Protein AF-A0A1S8B737-F1 (afdb_monomer_lite)

Structure (mmCIF, N/CA/C/O backbone):
data_AF-A0A1S8B737-F1
#
_entry.id   AF-A0A1S8B737-F1
#
loop_
_atom_site.group_PDB
_atom_site.id
_atom_site.type_symbol
_atom_site.label_atom_id
_atom_site.label_alt_id
_atom_site.label_comp_id
_atom_site.label_asym_id
_atom_site.label_entity_id
_atom_site.label_seq_id
_atom_site.pdbx_PDB_ins_code
_atom_site.Cartn_x
_atom_site.Cartn_y
_atom_site.Cartn_z
_atom_site.occupancy
_atom_site.B_iso_or_equiv
_atom_site.auth_seq_id
_atom_site.auth_comp_id
_atom_site.auth_asym_id
_atom_site.auth_atom_id
_atom_site.pdbx_PDB_model_num
ATOM 1 N N . MET A 1 1 ? -10.897 -18.204 50.638 1.00 41.62 1 MET A N 1
ATOM 2 C CA . MET A 1 1 ? -11.006 -17.613 49.291 1.00 41.62 1 MET A CA 1
ATOM 3 C C . MET A 1 1 ? -9.840 -16.663 49.152 1.00 41.62 1 MET A C 1
ATOM 5 O O . MET A 1 1 ? -9.826 -15.633 49.805 1.00 41.62 1 MET A O 1
ATOM 9 N N . THR A 1 2 ? -8.789 -17.110 48.477 1.00 41.88 2 THR A N 1
ATOM 10 C CA . THR A 1 2 ? -7.503 -16.414 48.408 1.00 41.88 2 THR A CA 1
ATOM 11 C C . THR A 1 2 ? -7.639 -15.248 47.434 1.00 41.88 2 THR A C 1
ATOM 13 O O . THR A 1 2 ? -7.858 -15.484 46.246 1.00 41.88 2 THR A O 1
ATOM 16 N N . GLU A 1 3 ? -7.551 -14.014 47.935 1.00 50.72 3 GLU A N 1
ATOM 17 C CA . GLU A 1 3 ? -7.418 -12.809 47.115 1.00 50.72 3 GLU A CA 1
ATOM 18 C C . GLU A 1 3 ? -6.202 -12.978 46.202 1.00 50.72 3 GLU A C 1
ATOM 20 O O . GLU A 1 3 ? -5.049 -12.885 46.627 1.00 50.72 3 GLU A O 1
ATOM 25 N N . ARG A 1 4 ? -6.448 -13.268 44.921 1.00 52.69 4 ARG A N 1
ATOM 26 C CA . ARG A 1 4 ? -5.443 -13.049 43.886 1.00 52.69 4 ARG A CA 1
ATOM 27 C C . ARG A 1 4 ? -5.354 -11.544 43.692 1.00 52.69 4 ARG A C 1
ATOM 29 O O . ARG A 1 4 ? -6.054 -10.981 42.858 1.00 52.69 4 ARG A O 1
ATOM 36 N N . GLN A 1 5 ? -4.488 -10.915 44.474 1.00 56.50 5 GLN A N 1
ATOM 37 C CA . GLN A 1 5 ? -4.028 -9.555 44.246 1.00 56.50 5 GLN A CA 1
ATOM 38 C C . GLN A 1 5 ? -3.148 -9.562 42.987 1.00 56.50 5 GLN A C 1
ATOM 40 O O . GLN A 1 5 ? -1.922 -9.614 43.043 1.00 56.50 5 GLN A O 1
ATOM 45 N N . GLY A 1 6 ? -3.798 -9.634 41.824 1.00 63.34 6 GLY A N 1
ATOM 46 C CA . GLY A 1 6 ? -3.158 -9.339 40.553 1.00 63.34 6 GLY A CA 1
ATOM 47 C C . GLY A 1 6 ? -2.687 -7.886 40.554 1.00 63.34 6 GLY A C 1
ATOM 48 O O . GLY A 1 6 ? -3.281 -7.030 41.202 1.00 63.34 6 GLY A O 1
ATOM 49 N N . MET A 1 7 ? -1.618 -7.597 39.815 1.00 71.38 7 MET A N 1
ATOM 50 C CA . MET A 1 7 ? -1.039 -6.250 39.700 1.00 71.38 7 MET A CA 1
ATOM 51 C C . MET A 1 7 ? -1.997 -5.226 39.050 1.00 71.38 7 MET A C 1
ATOM 53 O O . MET A 1 7 ? -1.699 -4.036 39.021 1.00 71.38 7 MET A O 1
ATOM 57 N N . VAL A 1 8 ? -3.139 -5.687 38.527 1.00 75.00 8 VAL A N 1
ATOM 58 C CA . VAL A 1 8 ? -4.204 -4.884 37.919 1.00 75.00 8 VAL A CA 1
ATOM 59 C C . VAL A 1 8 ? -5.517 -5.210 38.621 1.00 75.00 8 VAL A C 1
ATOM 61 O O . VAL A 1 8 ? -5.870 -6.382 38.751 1.00 75.00 8 VAL A O 1
ATOM 64 N N . ASP A 1 9 ? -6.224 -4.168 39.054 1.00 84.31 9 ASP A N 1
ATOM 65 C CA . ASP A 1 9 ? -7.540 -4.272 39.679 1.00 84.31 9 ASP A CA 1
ATOM 66 C C . ASP A 1 9 ? -8.573 -4.807 38.662 1.00 84.31 9 ASP A C 1
ATOM 68 O O . ASP A 1 9 ? -8.786 -4.166 37.624 1.00 84.31 9 ASP A O 1
ATOM 72 N N . PRO A 1 10 ? -9.219 -5.963 38.920 1.00 83.69 10 PRO A N 1
ATOM 73 C CA . PRO A 1 10 ? -10.273 -6.507 38.062 1.00 83.69 10 PRO A CA 1
ATOM 74 C C . PRO A 1 10 ? -11.412 -5.518 37.776 1.00 83.69 10 PRO A C 1
ATOM 76 O O . PRO A 1 10 ? -11.987 -5.562 36.688 1.00 83.69 10 PRO A O 1
ATOM 79 N N . ALA A 1 11 ? -11.684 -4.575 38.687 1.00 84.56 11 ALA A N 1
ATOM 80 C CA . ALA A 1 11 ? -12.710 -3.549 38.507 1.00 84.56 11 ALA A CA 1
ATOM 81 C C . ALA A 1 11 ? -12.452 -2.646 37.286 1.00 84.56 11 ALA A C 1
ATOM 83 O O . ALA A 1 11 ? -13.390 -2.101 36.703 1.00 84.56 11 ALA A O 1
ATOM 84 N N . ILE A 1 12 ? -11.192 -2.505 36.851 1.00 87.44 12 ILE A N 1
ATOM 85 C CA . ILE A 1 12 ? -10.844 -1.752 35.638 1.00 87.44 12 ILE A CA 1
ATOM 86 C C . ILE A 1 12 ? -11.442 -2.431 34.402 1.00 87.44 12 ILE A C 1
ATOM 88 O O . ILE A 1 12 ? -11.988 -1.756 33.531 1.00 87.44 12 ILE A O 1
ATOM 92 N N . PHE A 1 13 ? -11.368 -3.760 34.322 1.00 86.44 13 PHE A N 1
ATOM 93 C CA . PHE A 1 13 ? -11.892 -4.504 33.178 1.00 86.44 13 PHE A CA 1
ATOM 94 C C . PHE A 1 13 ? -13.419 -4.525 33.158 1.00 86.44 13 PHE A C 1
ATOM 96 O O . PHE A 1 13 ? -13.998 -4.418 32.084 1.00 86.44 13 PHE A O 1
ATOM 103 N N . GLU A 1 14 ? -14.072 -4.565 34.320 1.00 84.62 14 GLU A N 1
ATOM 104 C CA . GLU A 1 14 ? -15.533 -4.436 34.408 1.00 84.62 14 GLU A CA 1
ATOM 105 C C . GLU A 1 14 ? -16.009 -3.052 33.938 1.00 84.62 14 GLU A C 1
ATOM 107 O O . GLU A 1 14 ? -16.961 -2.949 33.166 1.00 84.62 14 GLU A O 1
ATOM 112 N N . GLN A 1 15 ? -15.301 -1.980 34.312 1.00 81.81 15 GLN A N 1
ATOM 113 C CA . GLN A 1 15 ? -15.595 -0.628 33.820 1.00 81.81 15 GLN A CA 1
ATOM 114 C C . GLN A 1 15 ? -15.357 -0.481 32.313 1.00 81.81 15 GLN A C 1
ATOM 116 O O . GLN A 1 15 ? -16.108 0.221 31.633 1.00 81.81 15 GLN A O 1
ATOM 121 N N . LEU A 1 16 ? -14.303 -1.110 31.786 1.00 83.69 16 LEU A N 1
ATOM 122 C CA . LEU A 1 16 ? -14.029 -1.114 30.350 1.00 83.69 16 LEU A CA 1
ATOM 123 C C . LEU A 1 16 ? -15.096 -1.897 29.589 1.00 83.69 16 LEU A C 1
ATOM 125 O O . LEU A 1 16 ? -15.576 -1.401 28.575 1.00 83.69 16 LEU A O 1
ATOM 129 N N . GLN A 1 17 ? -15.510 -3.059 30.096 1.00 84.88 17 GLN A N 1
ATOM 130 C CA . GLN A 1 17 ? -16.573 -3.854 29.491 1.00 84.88 17 GLN A CA 1
ATOM 131 C C . GLN A 1 17 ? -17.888 -3.069 29.457 1.00 84.88 17 GLN A C 1
ATOM 133 O O . GLN A 1 17 ? -18.482 -2.948 28.394 1.00 84.88 17 GLN A O 1
ATOM 138 N N . ALA A 1 18 ? -18.268 -2.412 30.558 1.00 80.06 18 ALA A N 1
ATOM 139 C CA . ALA A 1 18 ? -19.466 -1.571 30.599 1.00 80.06 18 ALA A CA 1
ATOM 140 C C . ALA A 1 18 ? -19.432 -0.423 29.569 1.00 80.06 18 ALA A C 1
ATOM 142 O O . ALA A 1 18 ? -20.452 -0.095 28.966 1.00 80.06 18 ALA A O 1
ATOM 143 N N . ARG A 1 19 ? -18.257 0.179 29.325 1.00 80.19 19 ARG A N 1
ATOM 144 C CA . ARG A 1 19 ? -18.090 1.199 28.273 1.00 80.19 19 ARG A CA 1
ATOM 145 C C . ARG A 1 19 ? -18.181 0.612 26.870 1.00 80.19 19 ARG A C 1
ATOM 147 O O . ARG A 1 19 ? -18.790 1.231 26.007 1.00 80.19 19 ARG A O 1
ATOM 154 N N . VAL A 1 20 ? -17.586 -0.558 26.641 1.00 80.75 20 VAL A N 1
ATOM 155 C CA . VAL A 1 20 ? -17.678 -1.269 25.357 1.00 80.75 20 VAL A CA 1
ATOM 156 C C . VAL A 1 20 ? -19.130 -1.633 25.056 1.00 80.75 20 VAL A C 1
ATOM 158 O O . VAL A 1 20 ? -19.589 -1.417 23.936 1.00 80.75 20 VAL A O 1
ATOM 161 N N . ASP A 1 21 ? -19.862 -2.113 26.059 1.00 80.00 21 ASP A N 1
ATOM 162 C CA . ASP A 1 21 ? -21.273 -2.465 25.934 1.00 80.00 21 ASP A CA 1
ATOM 163 C C . ASP A 1 21 ? -22.118 -1.216 25.627 1.00 80.00 21 ASP A C 1
ATOM 165 O O . ASP A 1 21 ? -22.924 -1.235 24.696 1.00 80.00 21 ASP A O 1
ATOM 169 N N . GLN A 1 22 ? -21.858 -0.091 26.303 1.00 79.69 22 GLN A N 1
ATOM 170 C CA . GLN A 1 22 ? -22.507 1.193 26.014 1.00 79.69 22 GLN A CA 1
ATOM 171 C C . GLN A 1 22 ? -22.188 1.724 24.602 1.00 79.69 22 GLN A C 1
ATOM 173 O O . GLN A 1 22 ? -23.063 2.238 23.908 1.00 79.69 22 GLN A O 1
ATOM 178 N N . ASP A 1 23 ? -20.946 1.605 24.131 1.00 82.50 23 ASP A N 1
ATOM 179 C CA . ASP A 1 23 ? -20.591 2.011 22.765 1.00 82.50 23 ASP A CA 1
ATOM 180 C C . ASP A 1 23 ? -21.242 1.088 21.718 1.00 82.50 23 ASP A C 1
ATOM 182 O O . ASP A 1 23 ? -21.597 1.530 20.617 1.00 82.50 23 ASP A O 1
ATOM 186 N N . SER A 1 24 ? -21.433 -0.191 22.057 1.00 86.19 24 SER A N 1
ATOM 187 C CA . SER A 1 24 ? -22.102 -1.162 21.193 1.00 86.19 24 SER A CA 1
ATOM 188 C C . SER A 1 24 ? -23.592 -0.851 21.014 1.00 86.19 24 SER A C 1
ATOM 190 O O . SER A 1 24 ? -24.053 -0.808 19.869 1.00 86.19 24 SER A O 1
ATOM 192 N N . SER A 1 25 ? -24.309 -0.511 22.094 1.00 85.31 25 SER A N 1
ATOM 193 C CA . SER A 1 25 ? -25.733 -0.150 22.048 1.00 85.31 25 SER A CA 1
ATOM 194 C C . SER A 1 25 ? -25.960 1.124 21.227 1.00 85.31 25 SER A C 1
ATOM 196 O O . SER A 1 25 ? -26.817 1.168 20.341 1.00 85.31 25 SER A O 1
ATOM 198 N N . VAL A 1 26 ? -25.119 2.146 21.426 1.00 89.06 26 VAL A N 1
ATOM 199 C CA . VAL A 1 26 ? -25.159 3.403 20.662 1.00 89.06 26 VAL A CA 1
ATOM 200 C C . VAL A 1 26 ? -24.965 3.155 19.163 1.00 89.06 26 VAL A C 1
ATOM 202 O O . VAL A 1 26 ? -25.624 3.796 18.340 1.00 89.06 26 VAL A O 1
ATOM 205 N N . ARG A 1 27 ? -24.084 2.221 18.781 1.00 89.88 27 ARG A N 1
ATOM 206 C CA . ARG A 1 27 ? -23.834 1.874 17.373 1.00 89.88 27 ARG A CA 1
ATOM 207 C C . ARG A 1 27 ? -25.029 1.172 16.722 1.00 89.88 27 ARG A C 1
ATOM 209 O O . ARG A 1 27 ? -25.323 1.436 15.553 1.00 89.88 27 ARG A O 1
ATOM 216 N N . GLU A 1 28 ? -25.717 0.299 17.447 1.00 90.75 28 GLU A N 1
ATOM 217 C CA . GLU A 1 28 ? -26.923 -0.379 16.956 1.00 90.75 28 GLU A CA 1
ATOM 218 C C . GLU A 1 28 ? -28.069 0.616 16.746 1.00 90.75 28 GLU A C 1
ATOM 220 O O . GLU A 1 28 ? -28.636 0.682 15.651 1.00 90.75 28 GLU A O 1
ATOM 225 N N . ILE A 1 29 ? -28.315 1.486 17.733 1.00 92.31 29 ILE A N 1
ATOM 226 C CA . ILE A 1 29 ? -29.294 2.579 17.635 1.00 92.31 29 ILE A CA 1
ATOM 227 C C . ILE A 1 29 ? -28.971 3.483 16.438 1.00 92.31 29 ILE A C 1
ATOM 229 O O . ILE A 1 29 ? -29.853 3.803 15.639 1.00 92.31 29 ILE A O 1
ATOM 233 N N . PHE A 1 30 ? -27.701 3.863 16.270 1.00 93.75 30 PHE A N 1
ATOM 234 C CA . PHE A 1 30 ? -27.245 4.663 15.131 1.00 93.75 30 PHE A CA 1
ATOM 235 C C . PHE A 1 30 ? -27.559 3.984 13.790 1.00 93.75 30 PHE A C 1
ATOM 237 O O . PHE A 1 30 ? -28.028 4.646 12.865 1.00 93.75 30 PHE A O 1
ATOM 244 N N . THR A 1 31 ? -27.332 2.675 13.681 1.00 91.75 31 THR A N 1
ATOM 245 C CA . THR A 1 31 ? -27.546 1.927 12.434 1.00 91.75 31 THR A CA 1
ATOM 246 C C . THR A 1 31 ? -29.020 1.938 12.033 1.00 91.75 31 THR A C 1
ATOM 248 O O . THR A 1 31 ? -29.345 2.163 10.865 1.00 91.75 31 THR A O 1
ATOM 251 N N . ILE A 1 32 ? -29.919 1.769 13.005 1.00 91.31 32 ILE A N 1
ATOM 252 C CA . ILE A 1 32 ? -31.368 1.836 12.785 1.00 91.31 32 ILE A CA 1
ATOM 253 C C . ILE A 1 32 ? -31.784 3.252 12.387 1.00 91.31 32 ILE A C 1
ATOM 255 O O . ILE A 1 32 ? -32.516 3.423 11.415 1.00 91.31 32 ILE A O 1
ATOM 259 N N . LEU A 1 33 ? -31.276 4.275 13.080 1.00 92.00 33 LEU A N 1
ATOM 260 C CA . LEU A 1 33 ? -31.541 5.677 12.750 1.00 92.00 33 LEU A CA 1
ATOM 261 C C . LEU A 1 33 ? -31.074 6.042 11.335 1.00 92.00 33 LEU A C 1
ATOM 263 O O . LEU A 1 33 ? -31.791 6.725 10.602 1.00 92.00 33 LEU A O 1
ATOM 267 N N . TYR A 1 34 ? -29.893 5.572 10.934 1.00 92.50 34 TYR A N 1
ATOM 268 C CA . TYR A 1 34 ? -29.354 5.802 9.597 1.00 92.50 34 TYR A CA 1
ATOM 269 C C . TYR A 1 34 ? -30.173 5.077 8.525 1.00 92.50 34 TYR A C 1
ATOM 271 O O . TYR A 1 34 ? -30.536 5.677 7.513 1.00 92.50 34 TYR A O 1
ATOM 279 N N . GLY A 1 35 ? -30.539 3.815 8.770 1.00 88.19 35 GLY A N 1
ATOM 280 C CA . GLY A 1 35 ? -31.441 3.067 7.896 1.00 88.19 35 GLY A CA 1
ATOM 281 C C . GLY A 1 35 ? -32.811 3.734 7.764 1.00 88.19 35 GLY A C 1
ATOM 282 O O . GLY A 1 35 ? -33.307 3.883 6.650 1.00 88.19 35 GLY A O 1
ATOM 283 N N . GLY A 1 36 ? -33.383 4.214 8.870 1.00 87.31 36 GLY A N 1
ATOM 284 C CA . GLY A 1 36 ? -34.640 4.963 8.894 1.00 87.31 36 GLY A CA 1
ATOM 285 C C . GLY A 1 36 ? -34.576 6.262 8.093 1.00 87.31 36 GLY A C 1
ATOM 286 O O . GLY A 1 36 ? -35.460 6.530 7.280 1.00 87.31 36 GLY A O 1
ATOM 287 N N . TYR A 1 37 ? -33.490 7.030 8.233 1.00 88.94 37 TYR A N 1
ATOM 288 C CA . TYR A 1 37 ? -33.274 8.251 7.451 1.00 88.94 37 TYR A CA 1
ATOM 289 C C . TYR A 1 37 ? -33.264 7.982 5.938 1.00 88.94 37 TYR A C 1
ATOM 291 O O . TYR A 1 37 ? -33.814 8.765 5.161 1.00 88.94 37 TYR A O 1
ATOM 299 N N . LEU A 1 38 ? -32.672 6.863 5.512 1.00 87.88 38 LEU A N 1
ATOM 300 C CA . LEU A 1 38 ? -32.639 6.438 4.109 1.00 87.88 38 LEU A CA 1
ATOM 301 C C . LEU A 1 38 ? -33.975 5.854 3.608 1.00 87.88 38 LEU A C 1
ATOM 303 O O . LEU A 1 38 ? -34.094 5.565 2.419 1.00 87.88 38 LEU A O 1
ATOM 307 N N . GLY A 1 39 ? -34.981 5.719 4.478 1.00 81.75 39 GLY A N 1
ATOM 308 C CA . GLY A 1 39 ? -36.304 5.181 4.150 1.00 81.75 39 GLY A CA 1
ATOM 309 C C . GLY A 1 39 ? -36.480 3.684 4.435 1.00 81.75 39 GLY A C 1
ATOM 310 O O . GLY A 1 39 ? -37.424 3.085 3.927 1.00 81.75 39 GLY A O 1
ATOM 311 N N . GLY A 1 40 ? -35.583 3.070 5.212 1.00 77.12 40 GLY A N 1
ATOM 312 C CA . GLY A 1 40 ? -35.711 1.700 5.722 1.00 77.12 40 GLY A CA 1
ATOM 313 C C . GLY A 1 40 ? -36.562 1.592 6.999 1.00 77.12 40 GLY A C 1
ATOM 314 O O . GLY A 1 40 ? -36.983 2.596 7.563 1.00 77.12 40 GLY A O 1
ATOM 315 N N . PHE A 1 41 ? -36.788 0.357 7.469 1.00 70.00 41 PHE A N 1
ATOM 316 C CA . PHE A 1 41 ? -37.489 0.024 8.729 1.00 70.00 41 PHE A CA 1
ATOM 317 C C . PHE A 1 41 ? -38.927 0.561 8.868 1.00 70.00 41 PHE A C 1
ATOM 319 O O . PHE A 1 41 ? -39.350 1.022 9.926 1.00 70.00 41 PHE A O 1
ATOM 326 N N . VAL A 1 42 ? -39.700 0.474 7.787 1.00 61.31 42 VAL A N 1
ATOM 327 C CA . VAL A 1 42 ? -41.093 0.934 7.734 1.00 61.31 42 VAL A CA 1
ATOM 328 C C . VAL A 1 42 ? -42.021 -0.067 8.425 1.00 61.31 42 VAL A C 1
ATOM 330 O O . VAL A 1 42 ? -42.050 -1.241 8.065 1.00 61.31 42 VAL A O 1
ATOM 333 N N . SER A 1 43 ? -42.810 0.414 9.387 1.00 59.41 43 SER A N 1
ATOM 334 C CA . SER A 1 43 ? -43.945 -0.329 9.946 1.00 59.41 43 SER A CA 1
ATOM 335 C C . SER A 1 43 ? -45.104 -0.338 8.938 1.00 59.41 43 SER A C 1
ATOM 337 O O . SER A 1 43 ? -45.326 0.676 8.264 1.00 59.41 43 SER A O 1
ATOM 339 N N . GLU A 1 44 ? -45.816 -1.465 8.806 1.00 50.97 44 GLU A N 1
ATOM 340 C CA . GLU A 1 44 ? -46.907 -1.656 7.835 1.00 50.97 44 GLU A CA 1
ATOM 341 C C . GLU A 1 44 ? -47.913 -0.488 7.897 1.00 50.97 44 GLU A C 1
ATOM 343 O O . GLU A 1 44 ? -48.650 -0.336 8.868 1.00 50.97 44 GLU A O 1
ATOM 348 N N . GLY A 1 45 ? -47.925 0.366 6.861 1.00 57.81 45 GLY A N 1
ATOM 349 C CA . GLY A 1 45 ? -48.888 1.467 6.714 1.00 57.81 45 GLY A CA 1
ATOM 350 C C . GLY A 1 45 ? -48.352 2.904 6.803 1.00 57.81 45 GLY A C 1
ATOM 351 O O . GLY A 1 45 ? -49.160 3.826 6.714 1.00 57.81 45 GLY A O 1
ATOM 352 N N . SER A 1 46 ? -47.038 3.141 6.943 1.00 60.19 46 SER A N 1
ATOM 353 C CA . SER A 1 46 ? -46.471 4.508 6.880 1.00 60.19 46 SER A CA 1
ATOM 354 C C . SER A 1 46 ? -45.776 4.824 5.545 1.00 60.19 46 SER A C 1
ATOM 356 O O . SER A 1 46 ? -45.054 3.991 5.001 1.00 60.19 46 SER A O 1
ATOM 358 N N . ASP A 1 47 ? -45.994 6.035 5.013 1.00 58.00 47 ASP A N 1
ATOM 359 C CA . ASP A 1 47 ? -45.357 6.523 3.779 1.00 58.00 47 ASP A CA 1
ATOM 360 C C . ASP A 1 47 ? -43.821 6.512 3.905 1.00 58.00 47 ASP A C 1
ATOM 362 O O . ASP A 1 47 ? -43.248 7.205 4.752 1.00 58.00 47 ASP A O 1
ATOM 366 N N . THR A 1 48 ? -43.140 5.796 3.005 1.00 60.44 48 THR A N 1
ATOM 367 C CA . THR A 1 48 ? -41.676 5.805 2.854 1.00 60.44 48 THR A CA 1
ATOM 368 C C . THR A 1 48 ? -41.198 7.173 2.370 1.00 60.44 48 THR A C 1
ATOM 370 O O . THR A 1 48 ? -41.115 7.425 1.165 1.00 60.44 48 THR A O 1
ATOM 373 N N . LYS A 1 49 ? -40.885 8.081 3.298 1.00 68.50 49 LYS A N 1
ATOM 374 C CA . LYS A 1 49 ? -40.261 9.373 2.980 1.00 68.50 49 LYS A CA 1
ATOM 375 C C . LYS A 1 49 ? -38.829 9.404 3.523 1.00 68.50 49 LYS A C 1
ATOM 377 O O . LYS A 1 49 ? -38.662 9.371 4.743 1.00 68.50 49 LYS A O 1
ATOM 382 N N . PRO A 1 50 ? -37.800 9.473 2.653 1.00 75.75 50 PRO A N 1
ATOM 383 C CA . PRO A 1 50 ? -36.428 9.671 3.106 1.00 75.75 50 PRO A CA 1
ATOM 384 C C . PRO A 1 50 ? -36.307 11.025 3.815 1.00 75.75 50 PRO A C 1
ATOM 386 O O . PRO A 1 50 ? -37.007 11.983 3.478 1.00 75.75 50 PRO A O 1
ATOM 389 N N . GLY A 1 51 ? -35.421 11.109 4.805 1.00 80.06 51 GLY A N 1
ATOM 390 C CA . GLY A 1 51 ? -35.215 12.320 5.600 1.00 80.06 51 GLY A CA 1
ATOM 391 C C . GLY A 1 51 ? -36.036 12.411 6.889 1.00 80.06 51 GLY A C 1
ATOM 392 O O . GLY A 1 51 ? -35.969 13.432 7.574 1.00 80.06 51 GLY A O 1
ATOM 393 N N . ARG A 1 52 ? -36.797 11.367 7.243 1.00 85.19 52 ARG A N 1
ATOM 394 C CA . ARG A 1 52 ? -37.528 11.282 8.514 1.00 85.19 52 ARG A CA 1
ATOM 395 C C . ARG A 1 52 ? -36.603 10.825 9.649 1.00 85.19 52 ARG A C 1
ATOM 397 O O . ARG A 1 52 ? -35.818 9.898 9.480 1.00 85.19 52 ARG A O 1
ATOM 404 N N . LEU A 1 53 ? -36.732 11.453 10.819 1.00 88.56 53 LEU A N 1
ATOM 405 C CA . LEU A 1 53 ? -36.134 10.966 12.064 1.00 88.56 53 LEU A CA 1
ATOM 406 C C . LEU A 1 53 ? -37.087 9.957 12.725 1.00 88.56 53 LEU A C 1
ATOM 408 O O . LEU A 1 53 ? -38.245 10.300 12.967 1.00 88.56 53 LEU A O 1
ATOM 412 N N . LEU A 1 54 ? -36.609 8.741 13.003 1.00 89.81 54 LEU A N 1
ATOM 413 C CA . LEU A 1 54 ? -37.355 7.750 13.790 1.00 89.81 54 LEU A CA 1
ATOM 414 C C . LEU A 1 54 ? -37.395 8.172 15.258 1.00 89.81 54 LEU A C 1
ATOM 416 O O . LEU A 1 54 ? -36.396 8.679 15.761 1.00 89.81 54 LEU A O 1
ATOM 420 N N . THR A 1 55 ? -38.515 7.964 15.948 1.00 91.12 55 THR A N 1
ATOM 421 C CA . THR A 1 55 ? -38.591 8.250 17.389 1.00 91.12 55 THR A CA 1
ATOM 422 C C . THR A 1 55 ? -37.907 7.157 18.210 1.00 91.12 55 THR A C 1
ATOM 424 O O . THR A 1 55 ? -37.670 6.045 17.732 1.00 91.12 55 THR A O 1
ATOM 427 N N . ILE A 1 56 ? -37.590 7.451 19.473 1.00 91.44 56 ILE A N 1
ATOM 428 C CA . ILE A 1 56 ? -36.969 6.467 20.369 1.00 91.44 56 ILE A CA 1
ATOM 429 C C . ILE A 1 56 ? -37.884 5.247 20.588 1.00 91.44 56 ILE A C 1
ATOM 431 O O . ILE A 1 56 ? -37.394 4.126 20.692 1.00 91.44 56 ILE A O 1
ATOM 435 N N . GLU A 1 57 ? -39.207 5.437 20.574 1.00 90.44 57 GLU A N 1
ATOM 436 C CA . GLU A 1 57 ? -40.209 4.369 20.670 1.00 90.44 57 GLU A CA 1
ATOM 437 C C . GLU A 1 57 ? -40.227 3.481 19.420 1.00 90.44 57 GLU A C 1
ATOM 439 O O . GLU A 1 57 ? -40.343 2.259 19.531 1.00 90.44 57 GLU A O 1
ATOM 444 N N . GLU A 1 58 ? -40.076 4.073 18.232 1.00 89.31 58 GLU A N 1
ATOM 445 C CA . GLU A 1 58 ? -39.969 3.328 16.972 1.00 89.31 58 GLU A CA 1
ATOM 446 C C . GLU A 1 58 ? -38.688 2.492 16.950 1.00 89.31 58 GLU A C 1
ATOM 448 O O . GLU A 1 58 ? -38.726 1.308 16.620 1.00 89.31 58 GLU A O 1
ATOM 453 N N . VAL A 1 59 ? -37.566 3.069 17.387 1.00 90.31 59 VAL A N 1
ATOM 454 C CA . VAL A 1 59 ? -36.290 2.352 17.507 1.00 90.31 59 VAL A CA 1
ATOM 455 C C . VAL A 1 59 ? -36.384 1.203 18.519 1.00 90.31 59 VAL A C 1
ATOM 457 O O . VAL A 1 59 ? -35.930 0.097 18.227 1.00 90.31 59 VAL A O 1
ATOM 460 N N . GLY A 1 60 ? -37.014 1.427 19.677 1.00 88.75 60 GLY A N 1
ATOM 461 C CA . GLY A 1 60 ? -37.260 0.372 20.664 1.00 88.75 60 GLY A CA 1
ATOM 462 C C . GLY A 1 60 ? -38.153 -0.746 20.132 1.00 88.75 60 GLY A C 1
ATOM 463 O O . GLY A 1 60 ? -37.867 -1.921 20.352 1.00 88.75 60 GLY A O 1
ATOM 464 N N . SER A 1 61 ? -39.174 -0.396 19.348 1.00 88.94 61 SER A N 1
ATOM 465 C CA . SER A 1 61 ? -40.048 -1.373 18.689 1.00 88.94 61 SER A CA 1
ATOM 466 C C . SER A 1 61 ? -39.287 -2.218 17.662 1.00 88.94 61 SER A C 1
ATOM 468 O O . SER A 1 61 ? -39.470 -3.431 17.619 1.00 88.94 61 SER A O 1
ATOM 470 N N . ILE A 1 62 ? -38.391 -1.605 16.879 1.00 88.06 62 ILE A N 1
ATOM 471 C CA . ILE A 1 62 ? -37.547 -2.303 15.893 1.00 88.06 62 ILE A CA 1
ATOM 472 C C . ILE A 1 62 ? -36.556 -3.253 16.581 1.00 88.06 62 ILE A C 1
ATOM 474 O O . ILE A 1 62 ? -36.344 -4.363 16.100 1.00 88.06 62 ILE A O 1
ATOM 478 N N . MET A 1 63 ? -35.967 -2.844 17.710 1.00 87.19 63 MET A N 1
ATOM 479 C CA . MET A 1 63 ? -35.056 -3.698 18.484 1.00 87.19 63 MET A CA 1
ATOM 480 C C . MET A 1 63 ? -35.772 -4.712 19.380 1.00 87.19 63 MET A C 1
ATOM 482 O O . MET A 1 63 ? -35.117 -5.592 19.932 1.00 87.19 63 MET A O 1
ATOM 486 N N . ASN A 1 64 ? -37.098 -4.615 19.521 1.00 88.31 64 ASN A N 1
ATOM 487 C CA . ASN A 1 64 ? -37.883 -5.375 20.493 1.00 88.31 64 ASN A CA 1
ATOM 488 C C . ASN A 1 64 ? -37.367 -5.194 21.939 1.00 88.31 64 ASN A C 1
ATOM 490 O O . ASN A 1 64 ? -37.304 -6.140 22.725 1.00 88.31 64 ASN A O 1
ATOM 494 N N . VAL A 1 65 ? -36.972 -3.962 22.277 1.00 88.50 65 VAL A N 1
ATOM 495 C CA . VAL A 1 65 ? -36.391 -3.582 23.572 1.00 88.50 65 VAL A CA 1
ATOM 496 C C . VAL A 1 65 ? -37.211 -2.436 24.170 1.00 88.50 65 VAL A C 1
ATOM 498 O O . VAL A 1 65 ? -37.519 -1.467 23.469 1.00 88.50 65 VAL A O 1
ATOM 501 N N . PRO A 1 66 ? -37.583 -2.504 25.461 1.00 87.25 66 PRO A N 1
ATOM 502 C CA . PRO A 1 66 ? -38.311 -1.424 26.110 1.00 87.25 66 PRO A CA 1
ATOM 503 C C . PRO A 1 66 ? -37.471 -0.142 26.179 1.00 87.25 66 PRO A C 1
ATOM 505 O O . PRO A 1 66 ? -36.243 -0.167 26.220 1.00 87.25 66 PRO A O 1
ATOM 508 N N . VAL A 1 67 ? -38.140 1.006 26.214 1.00 88.06 67 VAL A N 1
ATOM 509 C CA . VAL A 1 67 ? -37.488 2.321 26.201 1.00 88.06 67 VAL A CA 1
ATOM 510 C C . VAL A 1 67 ? -37.633 2.982 27.567 1.00 88.06 67 VAL A C 1
ATOM 512 O O . VAL A 1 67 ? -38.732 3.031 28.115 1.00 88.06 67 VAL A O 1
ATOM 515 N N . ASN A 1 68 ? -36.533 3.530 28.090 1.00 85.62 68 ASN A N 1
ATOM 516 C CA . ASN A 1 68 ? -36.494 4.408 29.265 1.00 85.62 68 ASN A CA 1
ATOM 517 C C . ASN A 1 68 ? -37.257 3.871 30.498 1.00 85.62 68 ASN A C 1
ATOM 519 O O . ASN A 1 68 ? -38.089 4.572 31.086 1.00 85.62 68 ASN A O 1
ATOM 523 N N . LEU A 1 69 ? -36.986 2.620 30.887 1.00 85.38 69 LEU A N 1
ATOM 524 C CA . LEU A 1 69 ? -37.564 2.022 32.090 1.00 85.38 69 LEU A CA 1
ATOM 525 C C . LEU A 1 69 ? -36.918 2.624 33.345 1.00 85.38 69 LEU A C 1
ATOM 527 O O . LEU A 1 69 ? -35.711 2.537 33.532 1.00 85.38 69 LEU A O 1
ATOM 531 N N . LYS A 1 70 ? -37.731 3.214 34.227 1.00 79.69 70 LYS A N 1
ATOM 532 C CA . LYS A 1 70 ? -37.263 3.788 35.506 1.00 79.69 70 LYS A CA 1
ATOM 533 C C . LYS A 1 70 ? -37.506 2.882 36.710 1.00 79.69 70 LYS A C 1
ATOM 535 O O . LYS A 1 70 ? -36.783 2.969 37.694 1.00 79.69 70 LYS A O 1
ATOM 540 N N . ASP A 1 71 ? -38.514 2.019 36.617 1.00 79.62 71 ASP A N 1
ATOM 541 C CA . ASP A 1 71 ? -39.038 1.259 37.758 1.00 79.62 71 ASP A CA 1
ATOM 542 C C . ASP A 1 71 ? -38.546 -0.196 37.797 1.00 79.62 71 ASP A C 1
ATOM 544 O O . ASP A 1 71 ? -38.820 -0.923 38.751 1.00 79.62 71 ASP A O 1
ATOM 548 N N . LYS A 1 72 ? -37.858 -0.652 36.743 1.00 76.69 72 LYS A N 1
ATOM 549 C CA . LYS A 1 72 ? -37.379 -2.031 36.599 1.00 76.69 72 LYS A CA 1
ATOM 550 C C . LYS A 1 72 ? -35.952 -2.042 36.079 1.00 76.69 72 LYS A C 1
ATOM 552 O O . LYS A 1 72 ? -35.663 -1.394 35.077 1.00 76.69 72 LYS A O 1
ATOM 557 N N . ASP A 1 73 ? -35.110 -2.836 36.730 1.00 75.81 73 ASP A N 1
ATOM 558 C CA . ASP A 1 73 ? -33.747 -3.121 36.290 1.00 75.81 73 ASP A CA 1
ATOM 559 C C . ASP A 1 73 ? -33.779 -4.172 35.171 1.00 75.81 73 ASP A C 1
ATOM 561 O O . ASP A 1 73 ? -33.648 -5.376 35.388 1.00 75.81 73 ASP A O 1
ATOM 565 N N . ALA A 1 74 ? -34.120 -3.712 33.971 1.00 80.56 74 ALA A N 1
ATOM 566 C CA . ALA A 1 74 ? -34.153 -4.510 32.756 1.00 80.56 74 ALA A CA 1
ATOM 567 C C . ALA A 1 74 ? -33.440 -3.750 31.638 1.00 80.56 74 ALA A C 1
ATOM 569 O O . ALA A 1 74 ? -33.446 -2.516 31.623 1.00 80.56 74 ALA A O 1
ATOM 570 N N . PHE A 1 75 ? -32.861 -4.491 30.690 1.00 81.25 75 PHE A N 1
ATOM 571 C CA . PHE A 1 75 ? -32.221 -3.908 29.514 1.00 81.25 75 PHE A CA 1
ATOM 572 C C . PHE A 1 75 ? -33.224 -3.031 28.758 1.00 81.25 75 PHE A C 1
ATOM 574 O O . PHE A 1 75 ? -34.280 -3.505 28.331 1.00 81.25 75 PHE A O 1
ATOM 581 N N . HIS A 1 76 ? -32.909 -1.745 28.645 1.00 86.94 76 HIS A N 1
ATOM 582 C CA . HIS A 1 76 ? -33.755 -0.758 27.998 1.00 86.94 76 HIS A CA 1
ATOM 583 C C . HIS A 1 76 ? -32.897 0.300 27.320 1.00 86.94 76 HIS A C 1
ATOM 585 O O . HIS A 1 76 ? -31.779 0.573 27.745 1.00 86.94 76 HIS A O 1
ATOM 591 N N . ILE A 1 77 ? -33.453 0.934 26.294 1.00 89.19 77 ILE A N 1
ATOM 592 C CA . ILE A 1 77 ? -32.774 2.029 25.602 1.00 89.19 77 ILE A CA 1
ATOM 593 C C . ILE A 1 77 ? -32.917 3.287 26.444 1.00 89.19 77 ILE A C 1
ATOM 595 O O . ILE A 1 77 ? -34.036 3.744 26.713 1.00 89.19 77 ILE A O 1
ATOM 599 N N . THR A 1 78 ? -31.794 3.863 26.852 1.00 89.62 78 THR A N 1
ATOM 600 C CA . THR A 1 78 ? -31.795 5.134 27.572 1.00 89.62 78 THR A CA 1
ATOM 601 C C . THR A 1 78 ? -31.901 6.313 26.604 1.00 89.62 78 THR A C 1
ATOM 603 O O . THR A 1 78 ? -31.488 6.259 25.443 1.00 89.62 78 THR A O 1
ATOM 606 N N . ILE A 1 79 ? -32.432 7.437 27.095 1.00 90.31 79 ILE A N 1
ATOM 607 C CA . ILE A 1 79 ? -32.479 8.686 26.316 1.00 90.31 79 ILE A CA 1
ATOM 608 C C . ILE A 1 79 ? -31.057 9.150 25.961 1.00 90.31 79 ILE A C 1
ATOM 610 O O . ILE A 1 79 ? -30.837 9.707 24.888 1.00 90.31 79 ILE A O 1
ATOM 614 N N . GLU A 1 80 ? -30.082 8.913 26.842 1.00 88.00 80 GLU A N 1
ATOM 615 C CA . GLU A 1 80 ? -28.692 9.317 26.619 1.00 88.00 80 GLU A CA 1
ATOM 616 C C . GLU A 1 80 ? -28.053 8.563 25.450 1.00 88.00 80 GLU A C 1
ATOM 618 O O . GLU A 1 80 ? -27.434 9.196 24.594 1.00 88.00 80 GLU A O 1
ATOM 623 N N . GLU A 1 81 ? -28.252 7.245 25.363 1.00 89.81 81 GLU A N 1
ATOM 624 C CA . GLU A 1 81 ? -27.751 6.431 24.247 1.00 89.81 81 GLU A CA 1
ATOM 625 C C . GLU A 1 81 ? -28.389 6.846 22.920 1.00 89.81 81 GLU A C 1
ATOM 627 O O . GLU A 1 81 ? -27.691 6.989 21.914 1.00 89.81 81 GLU A O 1
ATOM 632 N N . TYR A 1 82 ? -29.695 7.127 22.926 1.00 92.81 82 TYR A N 1
ATOM 633 C CA . TYR A 1 82 ? -30.398 7.630 21.748 1.00 92.81 82 TYR A CA 1
ATOM 634 C C . TYR A 1 82 ? -29.847 8.984 21.278 1.00 92.81 82 TYR A C 1
ATOM 636 O O . TYR A 1 82 ? -29.544 9.162 20.097 1.00 92.81 82 TYR A O 1
ATOM 644 N N . LEU A 1 83 ? -29.654 9.939 22.196 1.00 91.50 83 LEU A N 1
ATOM 645 C CA . LEU A 1 83 ? -29.080 11.246 21.864 1.00 91.50 83 LEU A CA 1
ATOM 646 C C . LEU A 1 83 ? -27.633 11.124 21.369 1.00 91.50 83 LEU A C 1
ATOM 648 O O . LEU A 1 83 ? -27.258 11.810 20.420 1.00 91.50 83 LEU A O 1
ATOM 652 N N . GLN A 1 84 ? -26.831 10.235 21.959 1.00 89.69 84 GLN A N 1
ATOM 653 C CA . GLN A 1 84 ? -25.460 9.980 21.519 1.00 89.69 84 GLN A CA 1
ATOM 654 C C . GLN A 1 84 ? -25.423 9.383 20.104 1.00 89.69 84 GLN A C 1
ATOM 656 O O . GLN A 1 84 ? -24.628 9.822 19.268 1.00 89.69 84 GLN A O 1
ATOM 661 N N . ALA A 1 85 ? -26.307 8.427 19.811 1.00 92.75 85 ALA A N 1
ATOM 662 C CA . ALA A 1 85 ? -26.443 7.823 18.488 1.00 92.75 85 ALA A CA 1
ATOM 663 C C . ALA A 1 85 ? -26.863 8.851 17.429 1.00 92.75 85 ALA A C 1
ATOM 665 O O . ALA A 1 85 ? -26.377 8.829 16.298 1.00 92.75 85 ALA A O 1
ATOM 666 N N . LEU A 1 86 ? -27.710 9.805 17.813 1.00 92.00 86 LEU A N 1
ATOM 667 C CA . LEU A 1 86 ? -28.178 10.881 16.949 1.00 92.00 86 LEU A CA 1
ATOM 668 C C . LEU A 1 86 ? -27.066 11.884 16.591 1.00 92.00 86 LEU A C 1
ATOM 670 O O . LEU A 1 86 ? -27.040 12.407 15.478 1.00 92.00 86 LEU A O 1
ATOM 674 N N . ILE A 1 87 ? -26.098 12.110 17.484 1.00 89.81 87 ILE A N 1
ATOM 675 C CA . ILE A 1 87 ? -24.887 12.880 17.153 1.00 89.81 87 ILE A CA 1
ATOM 676 C C . ILE A 1 87 ? -24.040 12.117 16.126 1.00 89.81 87 ILE A C 1
ATOM 678 O O . ILE A 1 87 ? -23.605 12.705 15.135 1.00 89.81 87 ILE A O 1
ATOM 682 N N . SER A 1 88 ? -23.847 10.809 16.318 1.00 90.75 88 SER A N 1
ATOM 683 C CA . SER A 1 88 ? -23.122 9.961 15.360 1.00 90.75 88 SER A CA 1
ATOM 684 C C . SER A 1 88 ? -23.816 9.908 13.988 1.00 90.75 88 SER A C 1
ATOM 686 O O . SER A 1 88 ? -23.143 9.941 12.958 1.00 90.75 88 SER A O 1
ATOM 688 N N . LEU A 1 89 ? -25.156 9.938 13.950 1.00 91.94 89 LEU A N 1
ATOM 689 C CA . LEU A 1 89 ? -25.937 10.044 12.712 1.00 91.94 89 LEU A CA 1
ATOM 690 C C . LEU A 1 89 ? -25.568 11.294 11.904 1.00 91.94 89 LEU A C 1
ATOM 692 O O . LEU A 1 89 ? -25.335 11.214 10.700 1.00 91.94 89 LEU A O 1
ATOM 696 N N . ILE A 1 90 ? -25.492 12.451 12.561 1.00 90.50 90 ILE A N 1
ATOM 697 C CA . ILE A 1 90 ? -25.166 13.728 11.912 1.00 90.50 90 ILE A CA 1
ATOM 698 C C . ILE A 1 90 ? -23.764 13.696 11.289 1.00 90.50 90 ILE A C 1
ATOM 700 O O . ILE A 1 90 ? -23.562 14.233 10.198 1.00 90.50 90 ILE A O 1
ATOM 704 N N . GLU A 1 91 ? -22.799 13.071 11.967 1.00 88.56 91 GLU A N 1
ATOM 705 C CA . GLU A 1 91 ? -21.424 12.932 11.478 1.00 88.56 91 GLU A CA 1
ATOM 706 C C . GLU A 1 91 ? -21.359 12.089 10.190 1.00 88.56 91 GLU A C 1
ATOM 708 O O . GLU A 1 91 ? -20.676 12.475 9.236 1.00 88.56 91 GLU A O 1
ATOM 713 N N . GLU A 1 92 ? -22.123 10.997 10.111 1.00 91.00 92 GLU A N 1
ATOM 714 C CA . GLU A 1 92 ? -22.188 10.148 8.914 1.00 91.00 92 GLU A CA 1
ATOM 715 C C . GLU A 1 92 ? -23.000 10.778 7.776 1.00 91.00 92 GLU A C 1
ATOM 717 O O . GLU A 1 92 ? -22.580 10.739 6.617 1.00 91.00 92 GLU A O 1
ATOM 722 N N . LEU A 1 93 ? -24.094 11.484 8.078 1.00 90.38 93 LEU A N 1
ATOM 723 C CA . LEU A 1 93 ? -24.825 12.254 7.066 1.00 90.38 93 LEU A CA 1
ATOM 724 C C . LEU A 1 93 ? -23.955 13.354 6.438 1.00 90.38 93 LEU A C 1
ATOM 726 O O . LEU A 1 93 ? -24.062 13.626 5.242 1.00 90.38 93 LEU A O 1
ATOM 730 N N . ALA A 1 94 ? -23.035 13.950 7.199 1.00 87.50 94 ALA A N 1
ATOM 731 C CA . ALA A 1 94 ? -22.067 14.908 6.667 1.00 87.50 94 ALA A CA 1
ATOM 732 C C . ALA A 1 94 ? -21.102 14.279 5.647 1.00 87.50 94 ALA A C 1
ATOM 734 O O . ALA A 1 94 ? -20.686 14.933 4.684 1.00 87.50 94 ALA A O 1
ATOM 735 N N . ARG A 1 95 ? -20.718 13.013 5.860 1.00 88.38 95 ARG A N 1
ATOM 736 C CA . ARG A 1 95 ? -19.909 12.237 4.908 1.00 88.38 95 ARG A CA 1
ATOM 737 C C . ARG A 1 95 ? -20.732 11.886 3.672 1.00 88.38 95 ARG A C 1
ATOM 739 O O . ARG A 1 95 ? -20.273 12.136 2.558 1.00 88.38 95 ARG A O 1
ATOM 746 N N . LEU A 1 96 ? -21.968 11.422 3.865 1.00 88.81 96 LEU A N 1
ATOM 747 C CA . LEU A 1 96 ? -22.903 11.125 2.779 1.00 88.81 96 LEU A CA 1
ATOM 748 C C . LEU 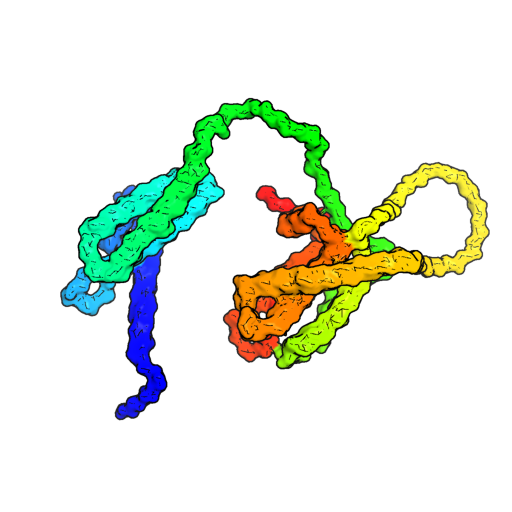A 1 96 ? -23.161 12.347 1.886 1.00 88.81 96 LEU A C 1
ATOM 750 O O . LEU A 1 96 ? -23.174 12.213 0.663 1.00 88.81 96 LEU A O 1
ATOM 754 N N . ALA A 1 97 ? -23.315 13.539 2.470 1.00 87.69 97 ALA A N 1
ATOM 755 C CA . ALA A 1 97 ? -23.509 14.778 1.720 1.00 87.69 97 ALA A CA 1
ATOM 756 C C . ALA A 1 97 ? -22.331 15.065 0.775 1.00 87.69 97 ALA A C 1
ATOM 758 O O . ALA A 1 97 ? -22.550 15.300 -0.410 1.00 87.69 97 ALA A O 1
ATOM 759 N N . ARG A 1 98 ? -21.083 14.975 1.258 1.00 84.69 98 ARG A N 1
ATOM 760 C CA . ARG A 1 98 ? -19.891 15.156 0.405 1.00 84.69 98 ARG A CA 1
ATOM 761 C C . ARG A 1 98 ? -19.824 14.128 -0.718 1.00 84.69 98 ARG A C 1
ATOM 763 O O . ARG A 1 98 ? -19.617 14.506 -1.865 1.00 84.69 98 ARG A O 1
ATOM 770 N N . ASN A 1 99 ? -20.054 12.857 -0.398 1.00 88.94 99 ASN A N 1
ATOM 771 C CA . ASN A 1 99 ? -20.020 11.788 -1.395 1.00 88.94 99 ASN A CA 1
ATOM 772 C C . ASN A 1 99 ? -21.125 11.960 -2.452 1.00 88.94 99 ASN A C 1
ATOM 774 O O . ASN A 1 99 ? -20.896 11.698 -3.629 1.00 88.94 99 ASN A O 1
ATOM 778 N N . SER A 1 100 ? -22.303 12.457 -2.058 1.00 85.81 100 SER A N 1
ATOM 779 C CA . SER A 1 100 ? -23.413 12.737 -2.982 1.00 85.81 100 SER A CA 1
ATOM 780 C C . SER A 1 100 ? -23.062 13.844 -3.981 1.00 85.81 100 SER A C 1
ATOM 782 O O . SER A 1 100 ? -23.362 13.708 -5.164 1.00 85.81 100 SER A O 1
ATOM 784 N N . VAL A 1 101 ? -22.349 14.888 -3.535 1.00 83.19 101 VAL A N 1
ATOM 785 C CA . VAL A 1 101 ? -21.838 15.957 -4.415 1.00 83.19 101 VAL A CA 1
ATOM 786 C C . VAL A 1 101 ? -20.859 15.394 -5.447 1.00 83.19 101 VAL A C 1
ATOM 788 O O . VAL A 1 101 ? -20.943 15.753 -6.620 1.00 83.19 101 VAL A O 1
ATOM 791 N N . THR A 1 102 ? -19.961 14.488 -5.041 1.00 83.12 102 THR A N 1
ATOM 792 C CA . THR A 1 102 ? -19.016 13.822 -5.957 1.00 83.12 102 THR A CA 1
ATOM 793 C C . THR A 1 102 ? -19.729 12.973 -7.011 1.00 83.12 102 THR A C 1
ATOM 795 O O . THR A 1 102 ? -19.266 12.893 -8.144 1.00 83.12 102 THR A O 1
ATOM 798 N N . LEU A 1 103 ? -20.875 12.384 -6.664 1.00 84.06 103 LEU A N 1
ATOM 799 C CA . LEU A 1 103 ? -21.719 11.609 -7.579 1.00 84.06 103 LEU A CA 1
ATOM 800 C C . LEU A 1 103 ? -22.673 12.472 -8.429 1.00 84.06 103 LEU A C 1
ATOM 802 O O . LEU A 1 103 ? -23.450 11.926 -9.207 1.00 84.06 103 LEU A O 1
ATOM 806 N N . GLY A 1 104 ? -22.637 13.802 -8.289 1.00 82.88 104 GLY A N 1
ATOM 807 C CA . GLY A 1 104 ? -23.488 14.724 -9.047 1.00 82.88 104 GLY A CA 1
ATOM 808 C C . GLY A 1 104 ? -24.918 14.884 -8.514 1.00 82.88 104 GLY A C 1
ATOM 809 O O . GLY A 1 104 ? -25.740 15.512 -9.179 1.00 82.88 104 GLY A O 1
ATOM 810 N N . ASP A 1 105 ? -25.238 14.357 -7.326 1.00 85.19 105 ASP A N 1
ATOM 811 C CA . ASP A 1 105 ? -26.520 14.610 -6.661 1.00 85.19 105 ASP A CA 1
ATOM 812 C C . ASP A 1 105 ? -26.411 15.771 -5.670 1.00 85.19 105 ASP A C 1
ATOM 814 O O . ASP A 1 105 ? -25.885 15.648 -4.559 1.00 85.19 105 ASP A O 1
ATOM 818 N N . TYR A 1 106 ? -26.978 16.905 -6.073 1.00 82.81 106 TYR A N 1
ATOM 819 C CA . TYR A 1 106 ? -26.982 18.143 -5.298 1.00 82.81 106 TYR A CA 1
ATOM 820 C C . TYR A 1 106 ? -28.253 18.343 -4.462 1.00 82.81 106 TYR A C 1
ATOM 822 O O . TYR A 1 106 ? -28.299 19.242 -3.622 1.00 82.81 106 TYR A O 1
ATOM 830 N N . THR A 1 107 ? -29.267 17.491 -4.627 1.00 86.38 107 THR A N 1
ATOM 831 C CA . THR A 1 107 ? -30.521 17.591 -3.866 1.00 86.38 107 THR A CA 1
ATOM 832 C C . THR A 1 107 ? -30.346 17.016 -2.461 1.00 86.38 107 THR A C 1
ATOM 834 O O . THR A 1 107 ? -30.754 17.634 -1.472 1.00 86.38 107 THR A O 1
ATOM 837 N N . ARG A 1 108 ? -29.667 15.866 -2.346 1.00 85.00 108 ARG A N 1
ATOM 838 C CA . ARG A 1 108 ? -29.403 15.198 -1.057 1.00 85.00 108 ARG A CA 1
ATOM 839 C C . ARG A 1 108 ? -28.632 16.071 -0.053 1.00 85.00 108 ARG A C 1
ATOM 841 O O . ARG A 1 108 ? -29.081 16.169 1.089 1.00 85.00 108 ARG A O 1
ATOM 848 N N . PRO A 1 109 ? -27.536 16.769 -0.416 1.00 88.31 109 PRO A N 1
ATOM 849 C CA . PRO A 1 109 ? -26.836 17.671 0.503 1.00 88.31 109 PRO A CA 1
ATOM 850 C C . PRO A 1 109 ? -27.724 18.782 1.077 1.00 88.31 109 PRO A C 1
ATOM 852 O O . PRO A 1 109 ? -27.570 19.148 2.243 1.00 88.31 109 PRO A O 1
ATOM 855 N N . MET A 1 110 ? -28.676 19.304 0.293 1.00 83.94 110 MET A N 1
ATOM 856 C CA . MET A 1 110 ? -29.619 20.324 0.764 1.00 83.94 110 MET A CA 1
ATOM 857 C C . MET A 1 110 ? -30.588 19.753 1.804 1.00 83.94 110 MET A C 1
ATOM 859 O O . MET A 1 110 ? -30.778 20.363 2.859 1.00 83.94 110 MET A O 1
ATOM 863 N N . GLN A 1 111 ? -31.143 18.565 1.544 1.00 87.38 111 GLN A N 1
ATOM 864 C CA . GLN A 1 111 ? -32.012 17.848 2.485 1.00 87.38 111 GLN A CA 1
ATOM 865 C C . GLN A 1 111 ? -31.271 17.506 3.785 1.00 87.38 111 GLN A C 1
ATOM 867 O O . GLN A 1 111 ? -31.776 17.769 4.876 1.00 87.38 111 GLN A O 1
ATOM 872 N N . ILE A 1 112 ? -30.038 17.002 3.675 1.00 89.69 112 ILE A N 1
ATOM 873 C CA . ILE A 1 112 ? -29.167 16.706 4.817 1.00 89.69 112 ILE A CA 1
ATOM 874 C C . ILE A 1 112 ? -28.869 17.982 5.615 1.00 89.69 112 ILE A C 1
ATOM 876 O O . ILE A 1 112 ? -28.956 17.983 6.841 1.00 89.69 112 ILE A O 1
ATOM 880 N N . SER A 1 113 ? -28.558 19.095 4.944 1.00 86.19 113 SER A N 1
ATOM 881 C CA . SER A 1 113 ? -28.288 20.369 5.619 1.00 86.19 113 SER A CA 1
ATOM 882 C C . SER A 1 113 ? -29.495 20.874 6.407 1.00 86.19 113 SER A C 1
ATOM 884 O O . SER A 1 113 ? -29.320 21.397 7.509 1.00 86.19 113 SER A O 1
ATOM 886 N N . GLN A 1 114 ? -30.706 20.730 5.861 1.00 87.31 114 GLN A N 1
ATOM 887 C CA . GLN A 1 114 ? -31.930 21.110 6.559 1.00 87.31 114 GLN A CA 1
ATOM 888 C C . GLN A 1 114 ? -32.173 20.209 7.773 1.00 87.31 114 GLN A C 1
ATOM 890 O O . GLN A 1 114 ? -32.298 20.716 8.884 1.00 87.31 114 GLN A O 1
ATOM 895 N N . PHE A 1 115 ? -32.090 18.891 7.587 1.00 89.88 115 PHE A N 1
ATOM 896 C CA . PHE A 1 115 ? -32.238 17.914 8.664 1.00 89.88 115 PHE A CA 1
ATOM 897 C C . PHE A 1 115 ? -31.281 18.174 9.838 1.00 89.88 115 PHE A C 1
ATOM 899 O O . PHE A 1 115 ? -31.695 18.220 10.993 1.00 89.88 115 PHE A O 1
ATOM 906 N N . ILE A 1 116 ? -29.997 18.423 9.554 1.00 89.19 116 ILE A N 1
ATOM 907 C CA . ILE A 1 116 ? -28.990 18.697 10.590 1.00 89.19 116 ILE A CA 1
ATOM 908 C C . ILE A 1 116 ? -29.308 19.987 11.360 1.00 89.19 116 ILE A C 1
ATOM 910 O O . ILE A 1 116 ? -29.054 20.058 12.563 1.00 89.19 116 ILE A O 1
ATOM 914 N N . LYS A 1 117 ? -29.860 21.017 10.700 1.00 86.38 117 LYS A N 1
ATOM 915 C CA . LYS A 1 117 ? -30.277 22.255 11.381 1.00 86.38 117 LYS A CA 1
ATOM 916 C C . LYS A 1 117 ? -31.443 22.002 12.328 1.00 86.38 117 LYS A C 1
ATOM 918 O O . LYS A 1 117 ? -31.398 22.507 13.446 1.00 86.38 117 LYS A O 1
ATOM 923 N N . ASP A 1 118 ? -32.433 21.229 11.895 1.00 89.19 118 ASP A N 1
ATOM 924 C CA . ASP A 1 118 ? -33.626 20.923 12.688 1.00 89.19 118 ASP A CA 1
ATOM 925 C C . ASP A 1 118 ? -33.254 20.084 13.917 1.00 89.19 118 ASP A C 1
ATOM 927 O O . ASP A 1 118 ? -33.629 20.406 15.044 1.00 89.19 118 ASP A O 1
ATOM 931 N N . VAL A 1 119 ? -32.395 19.083 13.723 1.00 89.25 119 VAL A N 1
ATOM 932 C CA . VAL A 1 119 ? -31.833 18.275 14.808 1.00 89.25 119 VAL A CA 1
ATOM 933 C C . VAL A 1 119 ? -31.012 19.122 15.787 1.00 89.25 119 VAL A C 1
ATOM 935 O O . VAL A 1 119 ? -31.182 19.016 17.002 1.00 89.25 119 VAL A O 1
ATOM 938 N N . HIS A 1 120 ? -30.135 19.993 15.283 1.00 86.75 120 HIS A N 1
ATOM 939 C CA . HIS A 1 120 ? -29.351 20.885 16.135 1.00 86.75 120 HIS A CA 1
ATOM 940 C C . HIS A 1 120 ? -30.251 21.855 16.915 1.00 86.75 120 HIS A C 1
ATOM 942 O O . HIS A 1 120 ? -29.991 22.105 18.088 1.00 86.75 120 HIS A O 1
ATOM 948 N N . ALA A 1 121 ? -31.316 22.384 16.304 1.00 87.88 121 ALA A N 1
ATOM 949 C CA . ALA A 1 121 ? -32.307 23.199 17.005 1.00 87.88 121 ALA A CA 1
ATOM 950 C C . ALA A 1 121 ? -32.995 22.405 18.128 1.00 87.88 121 ALA A C 1
ATOM 952 O O . ALA A 1 121 ? -33.153 22.936 19.224 1.00 87.88 121 ALA A O 1
ATOM 953 N N . GLY A 1 122 ? -33.296 21.123 17.898 1.00 89.25 122 GLY A N 1
ATOM 954 C CA . GLY A 1 122 ? -33.774 20.200 18.928 1.00 89.25 122 GLY A CA 1
ATOM 955 C C . GLY A 1 122 ? -32.823 20.098 20.124 1.00 89.25 122 GLY A C 1
ATOM 956 O O . GLY A 1 122 ? -33.252 20.276 21.261 1.00 89.25 122 GLY A O 1
ATOM 957 N N . PHE A 1 123 ? -31.519 19.915 19.886 1.00 88.69 123 PHE A N 1
ATOM 958 C CA . PHE A 1 123 ? -30.519 19.887 20.964 1.00 88.69 123 PHE A CA 1
ATOM 959 C C . PHE A 1 123 ? -30.436 21.193 21.764 1.00 88.69 123 PHE A C 1
ATOM 961 O O . PHE A 1 123 ? -30.194 21.137 22.964 1.00 88.69 123 PHE A O 1
ATOM 968 N N . GLN A 1 124 ? -30.662 22.354 21.140 1.00 86.00 124 GLN A N 1
ATOM 969 C CA . GLN A 1 124 ? -30.629 23.652 21.834 1.00 86.00 124 GLN A CA 1
ATOM 970 C C . GLN A 1 124 ? -31.825 23.867 22.776 1.00 86.00 124 GLN A C 1
ATOM 972 O O . GLN A 1 124 ? -31.751 24.703 23.673 1.00 86.00 124 GLN A O 1
ATOM 977 N N . ILE A 1 125 ? -32.919 23.121 22.594 1.00 89.44 125 ILE A N 1
ATOM 978 C CA . ILE A 1 125 ? -34.083 23.149 23.495 1.00 89.44 125 ILE A CA 1
ATOM 979 C C . ILE A 1 125 ? -33.820 22.296 24.749 1.00 89.44 125 ILE A C 1
ATOM 981 O O . ILE A 1 125 ? -34.411 22.528 25.804 1.00 89.44 125 ILE A O 1
ATOM 985 N N . LEU A 1 126 ? -32.925 21.308 24.659 1.00 86.50 126 LEU A N 1
ATOM 986 C CA . LEU A 1 126 ? -32.642 20.380 25.748 1.00 86.50 126 LEU A CA 1
ATOM 987 C C . LEU A 1 126 ? -31.677 20.995 26.769 1.00 86.50 126 LEU A C 1
ATOM 989 O O . LEU A 1 126 ? -30.569 21.411 26.441 1.00 86.50 126 LEU A O 1
ATOM 993 N N . ASN A 1 127 ? -32.053 20.961 28.049 1.00 84.44 127 ASN A N 1
ATOM 994 C CA . ASN A 1 127 ? -31.149 21.312 29.145 1.00 84.44 127 ASN A CA 1
ATOM 995 C C . ASN A 1 127 ? -30.302 20.095 29.558 1.00 84.44 127 ASN A C 1
ATOM 997 O O . ASN A 1 127 ? -30.614 19.395 30.527 1.00 84.44 127 ASN A O 1
ATOM 1001 N N . LEU A 1 128 ? -29.256 19.808 28.779 1.00 81.81 128 LEU A N 1
ATOM 1002 C CA . LEU A 1 128 ? -28.385 18.651 28.993 1.00 81.81 128 LEU A CA 1
ATOM 1003 C C . LEU A 1 128 ? -27.549 18.810 30.274 1.00 81.81 128 LEU A C 1
ATOM 1005 O O . LEU A 1 128 ? -26.686 19.683 30.367 1.00 81.81 128 LEU A O 1
ATOM 1009 N N . LYS A 1 129 ? -27.766 17.915 31.247 1.00 77.25 129 LYS A N 1
ATOM 1010 C CA . LYS A 1 129 ? -26.946 17.824 32.470 1.00 77.25 129 LYS A CA 1
ATOM 1011 C C . LYS A 1 129 ? -25.619 17.090 32.242 1.00 77.25 129 LYS A C 1
ATOM 1013 O O . LYS A 1 129 ? -24.649 17.361 32.943 1.00 77.25 129 LYS A O 1
ATOM 1018 N N . ASN A 1 130 ? -25.572 16.177 31.270 1.00 78.50 130 ASN A N 1
ATOM 1019 C CA . ASN A 1 130 ? -24.377 15.406 30.933 1.00 78.50 130 ASN A CA 1
ATOM 1020 C C . ASN A 1 130 ? -23.396 16.270 30.111 1.00 78.50 130 ASN A C 1
ATOM 1022 O O . ASN A 1 130 ? -23.679 16.654 28.972 1.00 78.50 130 ASN A O 1
ATOM 1026 N N . ASP A 1 131 ? -22.231 16.573 30.692 1.00 76.56 131 ASP A N 1
ATOM 1027 C CA . ASP A 1 131 ? -21.215 17.448 30.089 1.00 76.56 131 ASP A CA 1
ATOM 1028 C C . ASP A 1 131 ? -20.626 16.869 28.788 1.00 76.56 131 ASP A C 1
ATOM 1030 O O . ASP A 1 131 ? -20.259 17.619 27.881 1.00 76.56 131 ASP A O 1
ATOM 1034 N N . SER A 1 132 ? -20.585 15.539 28.649 1.00 79.81 132 SER A N 1
ATOM 1035 C CA . SER A 1 132 ? -20.051 14.878 27.451 1.00 79.81 132 SER A CA 1
ATOM 1036 C C . SER A 1 132 ? -20.962 15.064 26.230 1.00 79.81 132 SER A C 1
ATOM 1038 O O . SER A 1 132 ? -20.488 15.473 25.166 1.00 79.81 132 SER A O 1
ATOM 1040 N N . LEU A 1 133 ? -22.273 14.860 26.406 1.00 82.88 133 LEU A N 1
ATOM 1041 C CA . LEU A 1 133 ? -23.292 15.066 25.374 1.00 82.88 133 LEU A CA 1
ATOM 1042 C C . LEU A 1 133 ? -23.361 16.531 24.948 1.00 82.88 133 LEU A C 1
ATOM 1044 O O . LEU A 1 133 ? -23.376 16.810 23.752 1.00 82.88 133 LEU A O 1
ATOM 1048 N N . ARG A 1 134 ? -23.306 17.466 25.906 1.00 84.19 134 ARG A N 1
ATOM 1049 C CA . ARG A 1 134 ? -23.319 18.911 25.630 1.00 84.19 134 ARG A CA 1
ATOM 1050 C C . ARG A 1 134 ? -22.136 19.348 24.765 1.00 84.19 134 ARG A C 1
ATOM 1052 O O . ARG A 1 134 ? -22.307 20.031 23.759 1.00 84.19 134 ARG A O 1
ATOM 1059 N N . ARG A 1 135 ? -20.918 18.918 25.113 1.00 84.94 135 ARG A N 1
ATOM 1060 C CA . ARG A 1 135 ? -19.721 19.244 24.317 1.00 84.94 135 ARG A CA 1
ATOM 1061 C C . ARG A 1 135 ? -19.811 18.680 22.904 1.00 84.94 135 ARG A C 1
ATOM 1063 O O . ARG A 1 135 ? -19.430 19.356 21.947 1.00 84.94 135 ARG A O 1
ATOM 1070 N N . ARG A 1 136 ? -20.305 17.446 22.763 1.00 82.38 136 ARG A N 1
ATOM 1071 C CA . ARG A 1 136 ? -20.491 16.818 21.452 1.00 82.38 136 ARG A CA 1
ATOM 1072 C C . ARG A 1 136 ? -21.581 17.514 20.634 1.00 82.38 136 ARG A C 1
ATOM 1074 O O . ARG A 1 136 ? -21.351 17.740 19.448 1.00 82.38 136 ARG A O 1
ATOM 1081 N N . SER A 1 137 ? -22.700 17.911 21.243 1.00 81.81 137 SER A N 1
ATOM 1082 C CA . SER A 1 137 ? -23.776 18.626 20.550 1.00 81.81 137 SER A CA 1
ATOM 1083 C C . SER A 1 137 ? -23.334 20.011 20.074 1.00 81.81 137 SER A C 1
ATOM 1085 O O . SER A 1 137 ? -23.596 20.381 18.932 1.00 81.81 137 SER A O 1
ATOM 1087 N N . ASP A 1 138 ? -22.581 20.751 20.892 1.00 81.62 138 ASP A N 1
ATOM 1088 C CA . ASP A 1 138 ? -22.071 22.078 20.520 1.00 81.62 138 ASP A CA 1
ATOM 1089 C C . ASP A 1 138 ? -21.016 22.002 19.404 1.00 81.62 138 ASP A C 1
ATOM 1091 O O . ASP A 1 138 ? -20.936 22.873 18.529 1.00 81.62 138 ASP A O 1
ATOM 1095 N N . ALA A 1 139 ? -20.228 20.922 19.376 1.00 81.44 139 ALA A N 1
ATOM 1096 C CA . ALA A 1 139 ? -19.227 20.690 18.339 1.00 81.44 139 ALA A CA 1
ATOM 1097 C C . ALA A 1 139 ? -19.837 20.470 16.938 1.00 81.44 139 ALA A C 1
ATOM 1099 O O . ALA A 1 139 ? -19.153 20.732 15.941 1.00 81.44 139 ALA A O 1
ATOM 1100 N N . ILE A 1 140 ? -21.111 20.057 16.833 1.00 78.88 140 ILE A N 1
ATOM 1101 C CA . ILE A 1 140 ? -21.820 19.849 15.552 1.00 78.88 140 ILE A CA 1
ATOM 1102 C C . ILE A 1 140 ? -21.793 21.122 14.696 1.00 78.88 140 ILE A C 1
ATOM 1104 O O . ILE A 1 140 ? -21.577 21.062 13.478 1.00 78.88 140 ILE A O 1
ATOM 1108 N N . LYS A 1 141 ? -21.950 22.290 15.334 1.00 71.25 141 LYS A N 1
ATOM 1109 C CA . LYS A 1 141 ? -21.955 23.599 14.666 1.00 71.25 141 LYS A CA 1
ATOM 1110 C C . LYS A 1 141 ? -20.687 23.842 13.846 1.00 71.25 141 LYS A C 1
ATOM 1112 O O . LYS A 1 141 ? -20.772 24.454 12.784 1.00 71.25 141 LYS A O 1
ATOM 1117 N N . TYR A 1 142 ? -19.534 23.378 14.322 1.00 69.44 142 TYR A N 1
ATOM 1118 C CA . TYR A 1 142 ? -18.245 23.616 13.669 1.00 69.44 142 TYR A CA 1
ATOM 1119 C C . TYR A 1 142 ? -17.827 22.447 12.779 1.00 69.44 142 TYR A C 1
ATOM 1121 O O . TYR A 1 142 ? -17.407 22.661 11.645 1.00 69.44 142 TYR A O 1
ATOM 1129 N N . LYS A 1 143 ? -17.984 21.209 13.262 1.00 65.31 143 LYS A N 1
ATOM 1130 C CA . LYS A 1 143 ? -17.468 20.014 12.580 1.00 65.31 143 LYS A CA 1
ATOM 1131 C C . LYS A 1 143 ? -18.264 19.616 11.341 1.00 65.31 143 LYS A C 1
ATOM 1133 O O . LYS A 1 143 ? -17.692 19.063 10.409 1.00 65.31 143 LYS A O 1
ATOM 1138 N N . VAL A 1 144 ? -19.570 19.874 11.331 1.00 63.94 144 VAL A N 1
ATOM 1139 C CA . VAL A 1 144 ? -20.474 19.309 10.317 1.00 63.94 144 VAL A CA 1
ATOM 1140 C C . VAL A 1 144 ? -21.156 20.391 9.487 1.00 63.94 144 VAL A C 1
ATOM 1142 O O . VAL A 1 144 ? -21.219 20.292 8.262 1.00 63.94 144 VAL A O 1
ATOM 1145 N N . ARG A 1 145 ? -21.614 21.474 10.122 1.00 64.44 145 ARG A N 1
ATOM 1146 C CA . ARG A 1 145 ? -22.335 22.539 9.411 1.00 64.44 145 ARG A CA 1
ATOM 1147 C C . ARG A 1 145 ? -21.445 23.307 8.433 1.00 64.44 145 ARG A C 1
ATOM 1149 O O . ARG A 1 145 ? -21.929 23.664 7.362 1.00 64.44 145 ARG A O 1
ATOM 1156 N N . HIS A 1 146 ? -20.183 23.572 8.785 1.00 65.31 146 HIS A N 1
ATOM 1157 C CA . HIS A 1 146 ? -19.272 24.313 7.908 1.00 65.31 146 HIS A CA 1
ATOM 1158 C C . HIS A 1 146 ? -18.905 23.509 6.654 1.00 65.31 146 HIS A C 1
ATOM 1160 O O . HIS A 1 146 ? -19.182 24.006 5.567 1.00 65.31 146 HIS A O 1
ATOM 1166 N N . PRO A 1 147 ? -18.418 22.252 6.752 1.00 60.72 147 PRO A N 1
ATOM 1167 C CA . PRO A 1 147 ? -18.002 21.507 5.563 1.00 60.72 147 PRO A CA 1
ATOM 1168 C C . PRO A 1 147 ? -19.156 21.188 4.609 1.00 60.72 147 PRO A C 1
ATOM 1170 O O . PRO A 1 147 ? -18.987 21.261 3.397 1.00 60.72 147 PRO A O 1
ATOM 1173 N N . VAL A 1 148 ? -20.350 20.881 5.135 1.00 64.94 148 VAL A N 1
ATOM 1174 C CA . VAL A 1 148 ? -21.537 20.644 4.296 1.00 64.94 148 VAL A CA 1
ATOM 1175 C C . VAL A 1 148 ? -21.953 21.937 3.593 1.00 64.94 148 VAL A C 1
ATOM 1177 O O . VAL A 1 148 ? -22.164 21.940 2.384 1.00 64.94 148 VAL A O 1
ATOM 1180 N N . ARG A 1 149 ? -22.011 23.063 4.315 1.00 66.75 149 ARG A N 1
ATOM 1181 C CA . ARG A 1 149 ? -22.364 24.361 3.723 1.00 66.75 149 ARG A CA 1
ATOM 1182 C C . ARG A 1 149 ? -21.344 24.817 2.686 1.00 66.75 149 ARG A C 1
ATOM 1184 O O . ARG A 1 149 ? -21.747 25.353 1.667 1.00 66.75 149 ARG A O 1
ATOM 1191 N N . GLU A 1 150 ? -20.063 24.606 2.936 1.00 67.06 150 GLU A N 1
ATOM 1192 C CA . GLU A 1 150 ? -18.979 24.953 2.021 1.00 67.06 150 GLU A CA 1
ATOM 1193 C C . GLU A 1 150 ? -19.008 24.082 0.762 1.00 67.06 150 GLU A C 1
ATOM 1195 O O . GLU A 1 150 ? -18.921 24.615 -0.339 1.00 67.06 150 GLU A O 1
ATOM 1200 N N . SER A 1 151 ? -19.262 22.772 0.891 1.00 64.62 151 SER A N 1
ATOM 1201 C CA . SER A 1 151 ? -19.450 21.879 -0.267 1.00 64.62 151 SER A CA 1
ATOM 1202 C C . SER A 1 151 ? -20.657 22.252 -1.136 1.00 64.62 151 SER A C 1
ATOM 1204 O O . SER A 1 151 ? -20.642 22.043 -2.343 1.00 64.62 151 SER A O 1
ATOM 1206 N N . ILE A 1 152 ? -21.687 22.846 -0.529 1.00 63.88 152 ILE A N 1
ATOM 1207 C CA . ILE A 1 152 ? -22.834 23.417 -1.238 1.00 63.88 152 ILE A CA 1
ATOM 1208 C C . ILE A 1 152 ? -22.413 24.751 -1.883 1.00 63.88 152 ILE A C 1
ATOM 1210 O O . ILE A 1 152 ? -22.554 24.943 -3.087 1.00 63.88 152 ILE A O 1
ATOM 1214 N N . PHE A 1 153 ? -21.851 25.673 -1.101 1.00 64.25 153 PHE A N 1
ATOM 1215 C CA . PHE A 1 153 ? -21.559 27.047 -1.517 1.00 64.25 153 PHE A CA 1
ATOM 1216 C C . PHE A 1 153 ? -20.517 27.138 -2.638 1.00 64.25 153 PHE A C 1
ATOM 1218 O O . PHE A 1 153 ? -20.754 27.828 -3.623 1.00 64.25 153 PHE A O 1
ATOM 1225 N N . THR A 1 154 ? -19.425 26.375 -2.540 1.00 60.88 154 THR A N 1
ATOM 1226 C CA . THR A 1 154 ? -18.347 26.333 -3.547 1.00 60.88 154 THR A CA 1
ATOM 1227 C C . THR A 1 154 ? -18.830 25.978 -4.954 1.00 60.88 154 THR A C 1
ATOM 1229 O O . THR A 1 154 ? -18.163 26.333 -5.921 1.00 60.88 154 THR A O 1
ATOM 1232 N N . ARG A 1 155 ? -19.990 25.318 -5.099 1.00 57.22 155 ARG A N 1
ATOM 1233 C CA . ARG A 1 155 ? -20.574 25.008 -6.411 1.00 57.22 155 ARG A CA 1
ATOM 1234 C C . ARG A 1 155 ? -21.719 25.935 -6.820 1.00 57.22 155 ARG A C 1
ATOM 1236 O O . ARG A 1 155 ? -21.895 26.151 -8.011 1.00 57.22 155 ARG A O 1
ATOM 1243 N N . PHE A 1 156 ? -22.464 26.512 -5.875 1.00 58.22 156 PHE A N 1
ATOM 1244 C CA . PHE A 1 156 ? -23.503 27.512 -6.182 1.00 58.22 156 PHE A CA 1
ATOM 1245 C C . PHE A 1 156 ? -22.935 28.905 -6.522 1.00 58.22 156 PHE A C 1
ATOM 1247 O O . PHE A 1 156 ? -23.649 29.716 -7.106 1.00 58.22 156 PHE A O 1
ATOM 1254 N N . GLU A 1 157 ? -21.673 29.185 -6.179 1.00 49.56 157 GLU A N 1
ATOM 1255 C CA . GLU A 1 157 ? -20.956 30.409 -6.579 1.00 49.56 157 GLU A CA 1
ATOM 1256 C C . GLU A 1 157 ? -20.364 30.320 -8.003 1.00 49.56 157 GLU A C 1
ATOM 1258 O O . GLU A 1 157 ? -19.968 31.335 -8.577 1.00 49.56 157 GLU A O 1
ATOM 1263 N N . GLU A 1 158 ? -20.385 29.137 -8.632 1.00 44.72 158 GLU A N 1
ATOM 1264 C CA . GLU A 1 158 ? -20.306 29.062 -10.092 1.00 44.72 158 GLU A CA 1
ATOM 1265 C C . GLU A 1 158 ? -21.634 29.590 -10.664 1.00 44.72 158 GLU A C 1
ATOM 1267 O O . GLU A 1 158 ? -22.691 29.010 -10.395 1.00 44.72 158 GLU A O 1
ATOM 1272 N N . PRO A 1 159 ? -21.636 30.696 -11.430 1.00 35.69 159 PRO A N 1
ATOM 1273 C CA . PRO A 1 159 ? -22.875 31.294 -11.898 1.00 35.69 159 PRO A CA 1
ATOM 1274 C C . PRO A 1 159 ? -23.652 30.290 -12.755 1.00 35.69 159 PRO A C 1
ATOM 1276 O O . PRO A 1 159 ? -23.118 29.713 -13.704 1.00 35.69 159 PRO A O 1
ATOM 1279 N N . ALA A 1 160 ? -24.942 30.141 -12.443 1.00 39.34 160 ALA A N 1
ATOM 1280 C CA . ALA A 1 160 ? -25.929 29.260 -13.078 1.00 39.34 160 ALA A CA 1
ATOM 1281 C C . ALA A 1 160 ? -26.230 29.570 -14.570 1.00 39.34 160 ALA A C 1
ATOM 1283 O O . ALA A 1 160 ? -27.316 29.284 -15.066 1.00 3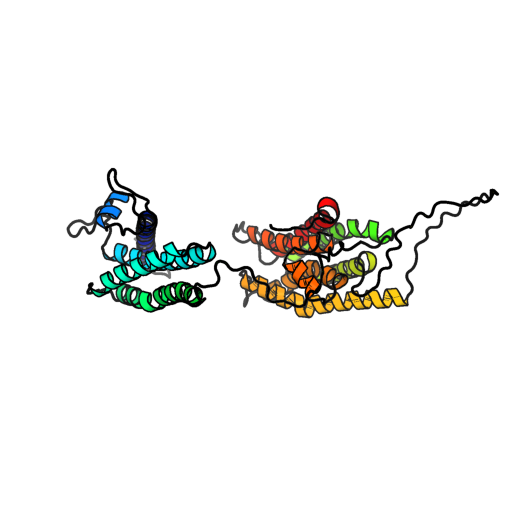9.34 160 ALA A O 1
ATOM 1284 N N . GLY A 1 161 ? -25.281 30.167 -15.296 1.00 37.16 161 GLY A N 1
ATOM 1285 C CA . GLY A 1 161 ? -25.372 30.567 -16.700 1.00 37.16 161 GLY A CA 1
ATOM 1286 C C . GLY A 1 161 ? -24.451 29.802 -17.657 1.00 37.16 161 GLY A C 1
ATOM 1287 O O . GLY A 1 161 ? -24.282 30.248 -18.785 1.00 37.16 161 GLY A O 1
ATOM 1288 N N . SER A 1 162 ? -23.852 28.676 -17.250 1.00 36.94 162 SER A N 1
ATOM 1289 C CA . SER A 1 162 ? -23.053 27.816 -18.149 1.00 36.94 162 SER A CA 1
ATOM 1290 C C . SER A 1 162 ? -23.675 26.429 -18.347 1.00 36.94 162 SER A C 1
ATOM 1292 O O . SER A 1 162 ? -22.996 25.414 -18.464 1.00 36.94 162 SER A O 1
ATOM 1294 N N . ALA A 1 163 ? -25.005 26.378 -18.388 1.00 43.34 163 ALA A N 1
ATOM 1295 C CA . ALA A 1 163 ? -25.726 25.289 -19.025 1.00 43.34 163 ALA A CA 1
ATOM 1296 C C . ALA A 1 163 ? -26.332 25.855 -20.316 1.00 43.34 163 ALA A C 1
ATOM 1298 O O . ALA A 1 163 ? -27.197 26.722 -20.276 1.00 43.34 163 ALA A O 1
ATOM 1299 N N . ALA A 1 164 ? -25.836 25.365 -21.453 1.00 41.16 164 ALA A N 1
ATOM 1300 C CA . ALA A 1 164 ? -26.293 25.659 -22.813 1.00 41.16 164 ALA A CA 1
ATOM 1301 C C . ALA A 1 164 ? -25.928 27.036 -23.416 1.00 41.16 164 ALA A C 1
ATOM 1303 O O . ALA A 1 164 ? -26.792 27.853 -23.718 1.00 41.16 164 ALA A O 1
ATOM 1304 N N . LYS A 1 165 ? -24.652 27.214 -23.789 1.00 27.47 165 LYS A N 1
ATOM 1305 C CA . LYS A 1 165 ? -24.313 27.716 -25.134 1.00 27.47 165 LYS A CA 1
ATOM 1306 C C . LYS A 1 165 ? -22.910 27.274 -25.532 1.00 27.47 165 LYS A C 1
ATOM 1308 O O . LYS A 1 165 ? -21.906 27.797 -25.064 1.00 27.47 165 LYS A O 1
ATOM 1313 N N . ALA A 1 166 ? -22.862 26.309 -26.443 1.00 42.84 166 ALA A N 1
ATOM 1314 C CA . ALA A 1 166 ? -21.703 26.092 -27.284 1.00 42.84 166 ALA A CA 1
ATOM 1315 C C . ALA A 1 166 ? -21.414 27.400 -28.041 1.00 42.84 166 ALA A C 1
ATOM 1317 O O . ALA A 1 166 ? -22.208 27.808 -28.885 1.00 42.84 166 ALA A O 1
ATOM 1318 N N . THR A 1 167 ? -20.317 28.087 -27.730 1.00 28.05 167 THR A N 1
ATOM 1319 C CA . THR A 1 167 ? -19.647 29.014 -28.653 1.00 28.05 167 THR A CA 1
ATOM 1320 C C . THR A 1 167 ? -18.182 29.126 -28.240 1.00 28.05 167 THR A C 1
ATOM 1322 O O . THR A 1 167 ? -17.836 29.774 -27.259 1.00 28.05 167 THR A O 1
ATOM 1325 N N . SER A 1 168 ? -17.353 28.416 -29.004 1.00 36.06 168 SER A N 1
ATOM 1326 C CA . SER A 1 168 ? -15.955 28.700 -29.336 1.00 36.06 168 SER A CA 1
ATOM 1327 C C . SER A 1 168 ? -15.318 29.933 -28.680 1.00 36.06 168 SER A C 1
ATOM 1329 O O . SER A 1 168 ? -15.453 31.052 -29.178 1.00 36.06 168 SER A O 1
ATOM 1331 N N . VAL A 1 169 ? -14.500 29.703 -27.654 1.00 28.64 169 VAL A N 1
ATOM 1332 C CA . VAL A 1 169 ? -13.345 30.560 -27.376 1.00 28.64 169 VAL A CA 1
ATOM 1333 C C . VAL A 1 169 ? -12.116 29.744 -27.747 1.00 28.64 169 VAL A C 1
ATOM 1335 O O . VAL A 1 169 ? -11.875 28.663 -27.212 1.00 28.64 169 VAL A O 1
ATOM 1338 N N . ALA A 1 170 ? -11.418 30.237 -28.765 1.00 37.91 170 ALA A N 1
ATOM 1339 C CA . ALA A 1 170 ? -10.248 29.627 -29.359 1.00 37.91 170 ALA A CA 1
ATOM 1340 C C . ALA A 1 170 ? -9.117 29.524 -28.329 1.00 37.91 170 ALA A C 1
ATOM 1342 O O . ALA A 1 170 ? -8.443 30.503 -28.016 1.00 37.91 170 ALA A O 1
ATOM 1343 N N . PHE A 1 171 ? -8.885 28.308 -27.847 1.00 28.98 171 PHE A N 1
ATOM 1344 C CA . PHE A 1 171 ? -7.543 27.881 -27.482 1.00 28.98 171 PHE A CA 1
ATOM 1345 C C . PHE A 1 171 ? -6.729 27.752 -28.775 1.00 28.98 171 PHE A C 1
ATOM 1347 O O . PHE A 1 171 ? -7.305 27.371 -29.802 1.00 28.98 171 PHE A O 1
ATOM 1354 N N . PRO A 1 172 ? -5.424 28.075 -28.776 1.00 27.48 172 PRO A N 1
ATOM 1355 C CA . PRO A 1 172 ? -4.600 27.866 -29.955 1.00 27.48 172 PRO A CA 1
ATOM 1356 C C . PRO A 1 172 ? -4.748 26.406 -30.382 1.00 27.48 172 PRO A C 1
ATOM 1358 O O . PRO A 1 172 ? -4.451 25.490 -29.616 1.00 27.48 172 PRO A O 1
ATOM 1361 N N . GLN A 1 173 ? -5.269 26.198 -31.592 1.00 30.47 173 GLN A N 1
ATOM 1362 C CA . GLN A 1 173 ? -5.308 24.892 -32.225 1.00 30.47 173 GLN A CA 1
ATOM 1363 C C . GLN A 1 173 ? -3.864 24.433 -32.441 1.00 30.47 173 GLN A C 1
ATOM 1365 O O . GLN A 1 173 ? -3.271 24.684 -33.485 1.00 30.47 173 GLN A O 1
ATOM 1370 N N . SER A 1 174 ? -3.295 23.721 -31.471 1.00 27.66 174 SER A N 1
ATOM 1371 C CA . SER A 1 174 ? -2.409 22.620 -31.809 1.00 27.66 174 SER A CA 1
ATOM 1372 C C . SER A 1 174 ? -3.313 21.439 -32.118 1.00 27.66 174 SER A C 1
ATOM 1374 O O . SER A 1 174 ? -3.797 20.736 -31.233 1.00 27.66 174 SER A O 1
ATOM 1376 N N . SER A 1 175 ? -3.583 21.253 -33.402 1.00 33.31 175 SER A N 1
ATOM 1377 C CA . SER A 1 175 ? -3.990 19.965 -33.929 1.00 33.31 175 SER A CA 1
ATOM 1378 C C . SER A 1 175 ? -3.004 18.898 -33.453 1.00 33.31 175 SER A C 1
ATOM 1380 O O . SER A 1 175 ? -1.888 18.799 -33.961 1.00 33.31 175 SER A O 1
ATOM 1382 N N . SER A 1 176 ? -3.422 18.072 -32.509 1.00 30.22 176 SER A N 1
ATOM 1383 C CA . SER A 1 176 ? -2.894 16.725 -32.394 1.00 30.22 176 SER A CA 1
ATOM 1384 C C . SER A 1 176 ? -4.017 15.835 -31.898 1.00 30.22 176 SER A C 1
ATOM 1386 O O . SER A 1 176 ? -4.555 16.037 -30.813 1.00 30.22 176 SER A O 1
ATOM 1388 N N . ALA A 1 177 ? -4.365 14.854 -32.724 1.00 30.03 177 ALA A N 1
ATOM 1389 C CA . ALA A 1 177 ? -5.000 13.608 -32.321 1.00 30.03 177 ALA A CA 1
ATOM 1390 C C . ALA A 1 177 ? -4.435 13.083 -30.978 1.00 30.03 177 ALA A C 1
ATOM 1392 O O . ALA A 1 177 ? -3.339 13.497 -30.590 1.00 30.03 177 ALA A O 1
ATOM 1393 N N . PRO A 1 178 ? -5.092 12.131 -30.288 1.00 34.19 178 PRO A N 1
ATOM 1394 C CA . PRO A 1 178 ? -4.434 11.395 -29.214 1.00 34.19 178 PRO A CA 1
ATOM 1395 C C . PRO A 1 178 ? -3.257 10.607 -29.815 1.00 34.19 178 PRO A C 1
ATOM 1397 O O . PRO A 1 178 ? -3.391 9.496 -30.315 1.00 34.19 178 PRO A O 1
ATOM 1400 N N . ALA A 1 179 ? -2.096 11.242 -29.850 1.00 37.44 179 ALA A N 1
ATOM 1401 C CA . ALA A 1 179 ? -0.818 10.706 -30.266 1.00 37.44 179 ALA A CA 1
ATOM 1402 C C . ALA A 1 179 ? 0.169 11.292 -29.254 1.00 37.44 179 ALA A C 1
ATOM 1404 O O . ALA A 1 179 ? 0.495 12.468 -29.296 1.00 37.44 179 ALA A O 1
ATOM 1405 N N . SER A 1 180 ? 0.574 10.532 -28.250 1.00 34.53 180 SER A N 1
ATOM 1406 C CA . SER A 1 180 ? 1.459 9.402 -28.470 1.00 34.53 180 SER A CA 1
ATOM 1407 C C . SER A 1 180 ? 0.910 8.091 -27.924 1.00 34.53 180 SER A C 1
ATOM 1409 O O . SER A 1 180 ? 0.877 7.878 -26.719 1.00 34.53 180 SER A O 1
ATOM 1411 N N . SER A 1 181 ? 0.636 7.145 -28.823 1.00 46.00 181 SER A N 1
ATOM 1412 C CA . SER A 1 181 ? 0.864 5.734 -28.510 1.00 46.00 181 SER A CA 1
ATOM 1413 C C . SER A 1 181 ? 2.370 5.610 -28.221 1.00 46.00 181 SER A C 1
ATOM 1415 O O . SER A 1 181 ? 3.178 5.450 -29.145 1.00 46.00 181 SER A O 1
ATOM 1417 N N . SER A 1 182 ? 2.786 5.806 -26.966 1.00 57.06 182 SER A N 1
ATOM 1418 C CA . SER A 1 182 ? 4.132 5.432 -26.546 1.00 57.06 182 SER A CA 1
ATOM 1419 C C . SER A 1 182 ? 4.256 3.945 -26.863 1.00 57.06 182 SER A C 1
ATOM 1421 O O . SER A 1 182 ? 3.349 3.165 -26.595 1.00 57.06 182 SER A O 1
ATOM 1423 N N . LYS A 1 183 ? 5.291 3.558 -27.610 1.00 62.78 183 LYS A N 1
ATOM 1424 C CA . LYS A 1 183 ? 5.480 2.145 -27.944 1.00 62.78 183 LYS A CA 1
ATOM 1425 C C . LYS A 1 183 ? 5.980 1.427 -26.688 1.00 62.78 183 LYS A C 1
ATOM 1427 O O . LYS A 1 183 ? 6.754 2.038 -25.947 1.00 62.78 183 LYS A O 1
ATOM 1432 N N . PRO A 1 184 ? 5.586 0.162 -26.463 1.00 72.06 184 PRO A N 1
ATOM 1433 C CA . PRO A 1 184 ? 6.160 -0.653 -25.395 1.00 72.06 184 PRO A CA 1
ATOM 1434 C C . PRO A 1 184 ? 7.680 -0.625 -25.473 1.00 72.06 184 PRO A C 1
ATOM 1436 O O . PRO A 1 184 ? 8.227 -0.580 -26.581 1.00 72.06 184 PRO A O 1
ATOM 1439 N N . ILE A 1 185 ? 8.367 -0.685 -24.331 1.00 76.06 185 ILE A N 1
ATOM 1440 C CA . ILE A 1 185 ? 9.824 -0.792 -24.347 1.00 76.06 185 ILE A CA 1
ATOM 1441 C C . ILE A 1 185 ? 10.205 -2.068 -25.109 1.00 76.06 185 ILE A C 1
ATOM 1443 O O . ILE A 1 185 ? 9.903 -3.193 -24.704 1.00 76.06 185 ILE A O 1
ATOM 1447 N N . GLU A 1 186 ? 10.867 -1.893 -26.253 1.00 74.75 186 GLU A N 1
ATOM 1448 C CA . GLU A 1 186 ? 11.390 -3.007 -27.028 1.00 74.75 186 GLU A CA 1
ATOM 1449 C C . GLU A 1 186 ? 12.702 -3.484 -26.406 1.00 74.75 186 GLU A C 1
ATOM 1451 O O . GLU A 1 186 ? 13.708 -2.772 -26.382 1.00 74.75 186 GLU A O 1
ATOM 1456 N N . THR A 1 187 ? 12.686 -4.721 -25.917 1.00 78.44 187 THR A N 1
ATOM 1457 C CA . THR A 1 187 ? 13.891 -5.460 -25.543 1.00 78.44 187 THR A CA 1
ATOM 1458 C C . THR A 1 187 ? 14.867 -5.512 -26.715 1.00 78.44 187 THR A C 1
ATOM 1460 O O . THR A 1 187 ? 14.470 -5.763 -27.856 1.00 78.44 187 THR A O 1
ATOM 1463 N N . LEU A 1 188 ? 16.154 -5.328 -26.432 1.00 78.81 188 LEU A N 1
ATOM 1464 C CA . LEU A 1 188 ? 17.209 -5.362 -27.444 1.00 78.81 188 LEU A CA 1
ATOM 1465 C C . LEU A 1 188 ? 17.213 -6.697 -28.216 1.00 78.81 188 LEU A C 1
ATOM 1467 O O . LEU A 1 188 ? 17.127 -7.770 -27.631 1.00 78.81 188 LEU A O 1
ATOM 1471 N N . ASN A 1 189 ? 17.362 -6.640 -29.544 1.00 72.00 189 ASN A N 1
ATOM 1472 C CA . ASN A 1 189 ? 17.263 -7.808 -30.438 1.00 72.00 189 ASN A CA 1
ATOM 1473 C C . ASN A 1 189 ? 18.509 -8.721 -30.474 1.00 72.00 189 ASN A C 1
ATOM 1475 O O . ASN A 1 189 ? 18.651 -9.536 -31.385 1.00 72.00 189 ASN A O 1
ATOM 1479 N N . THR A 1 190 ? 19.415 -8.600 -29.506 1.00 81.44 190 THR A N 1
ATOM 1480 C CA . THR A 1 190 ? 20.610 -9.449 -29.399 1.00 81.44 190 THR A CA 1
ATOM 1481 C C . THR A 1 190 ? 20.233 -10.820 -28.826 1.00 81.44 190 THR A C 1
ATOM 1483 O O . THR A 1 190 ? 19.423 -10.899 -27.905 1.00 81.44 190 THR A O 1
ATOM 1486 N N . ASP A 1 191 ? 20.869 -11.900 -29.287 1.00 80.81 191 ASP A N 1
ATOM 1487 C CA . ASP A 1 191 ? 20.613 -13.260 -28.780 1.00 80.81 191 ASP A CA 1
ATOM 1488 C C . ASP A 1 191 ? 20.820 -13.381 -27.260 1.00 80.81 191 ASP A C 1
ATOM 1490 O O . ASP A 1 191 ? 20.029 -14.016 -26.566 1.00 80.81 191 ASP A O 1
ATOM 1494 N N . ILE A 1 192 ? 21.819 -12.672 -26.722 1.00 80.81 192 ILE A N 1
ATOM 1495 C CA . ILE A 1 192 ? 22.086 -12.601 -25.277 1.00 80.81 192 ILE A CA 1
ATOM 1496 C C . ILE A 1 192 ? 20.905 -11.972 -24.522 1.00 80.81 192 ILE A C 1
ATOM 1498 O O . ILE A 1 192 ? 20.519 -12.468 -23.468 1.00 80.81 192 ILE A O 1
ATOM 1502 N N . ALA A 1 193 ? 20.304 -10.907 -25.061 1.00 82.06 193 ALA A N 1
ATOM 1503 C CA . ALA A 1 193 ? 19.196 -10.199 -24.422 1.00 82.06 193 ALA A CA 1
ATOM 1504 C C . ALA A 1 193 ? 17.921 -11.054 -24.388 1.00 82.06 193 ALA A C 1
ATOM 1506 O O . ALA A 1 193 ? 17.247 -11.108 -23.361 1.00 82.06 193 ALA A O 1
ATOM 1507 N N . ARG A 1 194 ? 17.633 -11.788 -25.475 1.00 83.38 194 ARG A N 1
ATOM 1508 C CA . ARG A 1 194 ? 16.487 -12.712 -25.549 1.00 83.38 194 ARG A CA 1
ATOM 1509 C C . ARG A 1 194 ? 16.574 -13.819 -24.504 1.00 83.38 194 ARG A C 1
ATOM 1511 O O . ARG A 1 194 ? 15.585 -14.131 -23.854 1.00 83.38 194 ARG A O 1
ATOM 1518 N N . ILE A 1 195 ? 17.762 -14.392 -24.326 1.00 86.06 195 ILE A N 1
ATOM 1519 C CA . ILE A 1 195 ? 17.990 -15.451 -23.339 1.00 86.06 195 ILE A CA 1
ATOM 1520 C C . ILE A 1 195 ? 17.938 -14.867 -21.920 1.00 86.06 195 ILE A C 1
ATOM 1522 O O . ILE A 1 195 ? 17.234 -15.380 -21.049 1.00 86.06 195 ILE A O 1
ATOM 1526 N N . TYR A 1 196 ? 18.647 -13.761 -21.685 1.00 87.31 196 TYR A N 1
ATOM 1527 C CA . TYR A 1 196 ? 18.789 -13.194 -20.347 1.00 87.31 196 TYR A CA 1
ATOM 1528 C C . TYR A 1 196 ? 17.486 -12.597 -19.802 1.00 87.31 196 TYR A C 1
ATOM 1530 O O . TYR A 1 196 ? 17.241 -12.693 -18.602 1.00 87.31 196 TYR A O 1
ATOM 1538 N N . THR A 1 197 ? 16.603 -12.0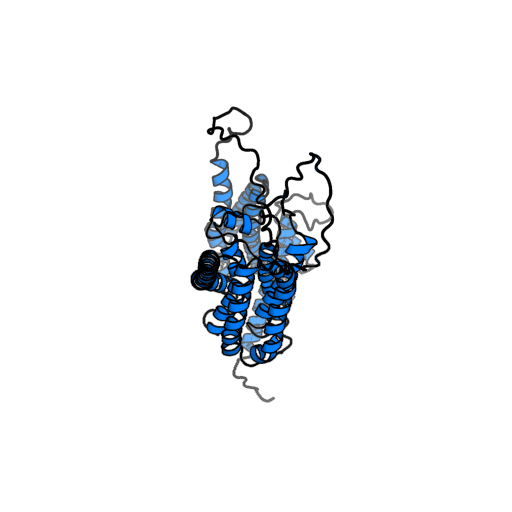56 -20.648 1.00 86.81 197 THR A N 1
ATOM 1539 C CA . THR A 1 197 ? 15.291 -11.538 -20.217 1.00 86.81 197 THR A CA 1
ATOM 1540 C C . THR A 1 197 ? 14.478 -12.581 -19.441 1.00 86.81 197 THR A C 1
ATOM 1542 O O . THR A 1 197 ? 13.902 -12.242 -18.402 1.00 86.81 197 THR A O 1
ATOM 1545 N N . HIS A 1 198 ? 14.487 -13.841 -19.891 1.00 88.19 198 HIS A N 1
ATOM 1546 C CA . HIS A 1 198 ? 13.761 -14.944 -19.251 1.00 88.19 198 HIS A CA 1
ATOM 1547 C C . HIS A 1 198 ? 14.515 -15.549 -18.063 1.00 88.19 198 HIS A C 1
ATOM 1549 O O . HIS A 1 198 ? 13.898 -15.914 -17.065 1.00 88.19 198 HIS A O 1
ATOM 1555 N N . ILE A 1 199 ? 15.846 -15.621 -18.140 1.00 91.12 199 ILE A N 1
ATOM 1556 C CA . ILE A 1 199 ? 16.680 -16.161 -17.057 1.00 91.12 199 ILE A CA 1
ATOM 1557 C C . ILE A 1 199 ? 16.725 -15.204 -15.856 1.00 91.12 199 ILE A C 1
ATOM 1559 O O . ILE A 1 199 ? 16.728 -15.644 -14.710 1.00 91.12 199 ILE A O 1
ATOM 1563 N N . HIS A 1 200 ? 16.722 -13.893 -16.091 1.00 93.44 200 HIS A N 1
ATOM 1564 C CA . HIS A 1 200 ? 16.859 -12.879 -15.049 1.00 93.44 200 HIS A CA 1
ATOM 1565 C C . HIS A 1 200 ? 15.852 -12.989 -13.885 1.00 93.44 200 HIS A C 1
ATOM 1567 O O . HIS A 1 200 ? 16.312 -13.035 -12.745 1.00 93.44 200 HIS A O 1
ATOM 1573 N N . PRO A 1 201 ? 14.516 -13.043 -14.091 1.00 93.31 201 PRO A N 1
ATOM 1574 C CA . PRO A 1 201 ? 13.575 -13.171 -12.973 1.00 93.31 201 PRO A CA 1
ATOM 1575 C C . PRO A 1 201 ? 13.784 -14.471 -12.184 1.00 93.31 201 PRO A C 1
ATOM 1577 O O . PRO A 1 201 ? 13.661 -14.464 -10.961 1.00 93.31 201 PRO A O 1
ATOM 1580 N N . ILE A 1 202 ? 14.175 -15.560 -12.859 1.00 94.44 202 ILE A N 1
ATOM 1581 C CA . ILE A 1 202 ? 14.506 -16.834 -12.207 1.00 94.44 202 ILE A CA 1
ATOM 1582 C C . ILE A 1 202 ? 15.750 -16.662 -11.335 1.00 94.44 202 ILE A C 1
ATOM 1584 O O . ILE A 1 202 ? 15.735 -17.081 -10.182 1.00 94.44 202 ILE A O 1
ATOM 1588 N N . LEU A 1 203 ? 16.802 -16.005 -11.834 1.00 94.75 203 LEU A N 1
ATOM 1589 C CA . LEU A 1 203 ? 18.009 -15.722 -11.052 1.00 94.75 203 LEU A CA 1
ATOM 1590 C C . LEU A 1 203 ? 17.720 -14.838 -9.836 1.00 94.75 203 LEU A C 1
ATOM 1592 O O . LEU A 1 203 ? 18.181 -15.157 -8.744 1.00 94.75 203 LEU A O 1
ATOM 1596 N N . VAL A 1 204 ? 16.943 -13.764 -10.006 1.00 95.25 204 VAL A N 1
ATOM 1597 C CA . VAL A 1 204 ? 16.576 -12.842 -8.917 1.00 95.25 204 VAL A CA 1
ATOM 1598 C C . VAL A 1 204 ? 15.849 -13.583 -7.792 1.00 95.25 204 VAL A C 1
ATOM 1600 O O . VAL A 1 204 ? 16.227 -13.445 -6.629 1.00 95.25 204 VAL A O 1
ATOM 1603 N N . VAL A 1 205 ? 14.858 -14.417 -8.127 1.00 95.44 205 VAL A N 1
ATOM 1604 C CA . VAL A 1 205 ? 14.120 -15.217 -7.136 1.00 95.44 205 VAL A CA 1
ATOM 1605 C C . VAL A 1 205 ? 14.985 -16.337 -6.559 1.00 95.44 205 VAL A C 1
ATOM 1607 O O . VAL A 1 205 ? 14.930 -16.579 -5.360 1.00 95.44 205 VAL A O 1
ATOM 1610 N N . SER A 1 206 ? 15.823 -16.990 -7.367 1.00 94.06 206 SER A N 1
ATOM 1611 C CA . SER A 1 206 ? 16.688 -18.085 -6.898 1.00 94.06 206 SER A CA 1
ATOM 1612 C C . SER A 1 206 ? 17.728 -17.590 -5.893 1.00 94.06 206 SER A C 1
ATOM 1614 O O . SER A 1 206 ? 17.926 -18.206 -4.850 1.00 94.06 206 SER A O 1
ATOM 1616 N N . ILE A 1 207 ? 18.362 -16.447 -6.166 1.00 93.25 207 ILE A N 1
ATOM 1617 C CA . ILE A 1 207 ? 19.347 -15.832 -5.266 1.00 93.25 207 ILE A CA 1
ATOM 1618 C C . ILE A 1 207 ? 18.689 -15.361 -3.965 1.00 93.25 207 ILE A C 1
ATOM 1620 O O . ILE A 1 207 ? 19.299 -15.474 -2.901 1.00 93.25 207 ILE A O 1
ATOM 1624 N N . PHE A 1 208 ? 17.448 -14.873 -4.032 1.00 94.31 208 PHE A N 1
ATOM 1625 C CA . PHE A 1 208 ? 16.656 -14.563 -2.844 1.00 94.31 208 PHE A CA 1
ATOM 1626 C C . PHE A 1 208 ? 16.297 -15.827 -2.048 1.00 94.31 208 PHE A C 1
ATOM 1628 O O . PHE A 1 208 ? 16.485 -15.857 -0.836 1.00 94.31 208 PHE A O 1
ATOM 1635 N N . ALA A 1 209 ? 15.867 -16.896 -2.722 1.00 94.25 209 ALA A N 1
ATOM 1636 C CA . ALA A 1 209 ? 15.496 -18.162 -2.093 1.00 94.25 209 ALA A CA 1
ATOM 1637 C C . ALA A 1 209 ? 16.669 -18.813 -1.341 1.00 94.25 209 ALA A C 1
ATOM 1639 O O . ALA A 1 209 ? 16.484 -19.314 -0.236 1.00 94.25 209 ALA A O 1
ATOM 1640 N N . VAL A 1 210 ? 17.889 -18.747 -1.887 1.00 95.12 210 VAL A N 1
ATOM 1641 C CA . VAL A 1 210 ? 19.100 -19.238 -1.200 1.00 95.12 210 VAL A CA 1
ATOM 1642 C C . VAL A 1 210 ? 19.387 -18.448 0.083 1.00 95.12 210 VAL A C 1
ATOM 1644 O O . VAL A 1 210 ? 19.865 -19.013 1.063 1.00 95.12 210 VAL A O 1
ATOM 1647 N N . GLN A 1 211 ? 19.071 -17.153 0.104 1.00 92.75 211 GLN A N 1
ATOM 1648 C CA . GLN A 1 211 ? 19.293 -16.276 1.258 1.00 92.75 211 GLN A CA 1
ATOM 1649 C C . GLN A 1 211 ? 18.113 -16.250 2.239 1.00 92.75 211 GLN A C 1
ATOM 1651 O O . GLN A 1 211 ? 18.241 -15.682 3.322 1.00 92.75 211 GLN A O 1
ATOM 1656 N N . PHE A 1 212 ? 16.986 -16.887 1.903 1.00 94.12 212 PHE A N 1
ATOM 1657 C CA . PHE A 1 212 ? 15.741 -16.813 2.668 1.00 94.12 212 PHE A CA 1
ATOM 1658 C C . PHE A 1 212 ? 15.922 -17.215 4.136 1.00 94.12 212 PHE A C 1
ATOM 1660 O O . PHE A 1 212 ? 15.527 -16.465 5.023 1.00 94.12 212 PHE A O 1
ATOM 1667 N N . ASN A 1 213 ? 16.595 -18.337 4.405 1.00 94.06 213 ASN A N 1
ATOM 1668 C CA . ASN A 1 213 ? 16.835 -18.791 5.779 1.00 94.06 213 ASN A CA 1
ATOM 1669 C C . ASN A 1 213 ? 17.658 -17.777 6.594 1.00 94.06 213 ASN A C 1
ATOM 1671 O O . ASN A 1 213 ? 17.387 -17.576 7.774 1.00 94.06 213 ASN A O 1
ATOM 1675 N N . GLY A 1 214 ? 18.624 -17.100 5.963 1.00 92.62 214 GLY A N 1
ATOM 1676 C CA . GLY A 1 214 ? 19.400 -16.038 6.609 1.00 92.62 214 GLY A CA 1
ATOM 1677 C C . GLY A 1 214 ? 18.566 -14.784 6.879 1.00 92.62 214 GLY A C 1
ATOM 1678 O O . GLY A 1 214 ? 18.702 -14.172 7.932 1.00 92.62 214 GLY A O 1
ATOM 1679 N N . ILE A 1 215 ? 17.662 -14.430 5.960 1.00 93.56 215 ILE A N 1
ATOM 1680 C CA . ILE A 1 215 ? 16.746 -13.288 6.110 1.00 93.56 215 ILE A CA 1
ATOM 1681 C C . ILE A 1 215 ? 15.730 -13.529 7.233 1.00 93.56 215 ILE A C 1
ATOM 1683 O O . ILE A 1 215 ? 15.382 -12.588 7.942 1.00 93.56 215 ILE A O 1
ATOM 1687 N N . VAL A 1 216 ? 15.265 -14.770 7.405 1.00 94.62 216 VAL A N 1
ATOM 1688 C CA . VAL A 1 216 ? 14.347 -15.152 8.490 1.00 94.62 216 VAL A CA 1
ATOM 1689 C C . VAL A 1 216 ? 15.042 -15.104 9.852 1.00 94.62 216 VAL A C 1
ATOM 1691 O O . VAL A 1 216 ? 14.447 -14.608 10.805 1.00 94.62 216 VAL A O 1
ATOM 1694 N N . ALA A 1 217 ? 16.286 -15.590 9.937 1.00 93.25 217 ALA A N 1
ATOM 1695 C CA . ALA A 1 217 ? 17.049 -15.602 11.183 1.00 93.25 217 ALA A CA 1
ATOM 1696 C C . ALA A 1 217 ? 17.492 -14.190 11.605 1.00 93.25 217 ALA A C 1
ATOM 1698 O O . ALA A 1 217 ? 17.172 -13.750 12.705 1.00 93.25 217 ALA A O 1
ATOM 1699 N N . ASP A 1 218 ? 18.178 -13.469 10.711 1.00 93.25 218 ASP A N 1
ATOM 1700 C CA . ASP A 1 218 ? 18.738 -12.138 10.962 1.00 93.25 218 ASP A CA 1
ATOM 1701 C C . ASP A 1 218 ? 18.510 -11.215 9.745 1.00 93.25 218 ASP A C 1
ATOM 1703 O O . ASP A 1 218 ? 19.333 -11.167 8.819 1.00 93.25 218 ASP A O 1
ATOM 1707 N N . PRO A 1 219 ? 17.409 -10.442 9.713 1.00 91.25 219 PRO A N 1
ATOM 1708 C CA . PRO A 1 219 ? 16.979 -9.727 8.511 1.00 91.25 219 PRO A CA 1
ATOM 1709 C C . PRO A 1 219 ? 17.907 -8.578 8.102 1.00 91.25 219 PRO A C 1
ATOM 1711 O O . PRO A 1 219 ? 18.156 -8.397 6.917 1.00 91.25 219 PRO A O 1
ATOM 1714 N N . VAL A 1 220 ? 18.448 -7.793 9.038 1.00 93.69 220 VAL A N 1
ATOM 1715 C CA . VAL A 1 220 ? 19.252 -6.597 8.705 1.00 93.69 220 VAL A CA 1
ATOM 1716 C C . VAL A 1 220 ? 20.543 -6.935 7.938 1.00 93.69 220 VAL A C 1
ATOM 1718 O O . VAL A 1 220 ? 20.705 -6.439 6.820 1.00 93.69 220 VAL A O 1
ATOM 1721 N N . PRO A 1 221 ? 21.465 -7.766 8.466 1.00 94.69 221 PRO A N 1
ATOM 1722 C CA . PRO A 1 221 ? 22.695 -8.093 7.746 1.00 94.69 221 PRO A CA 1
ATOM 1723 C C . PRO A 1 221 ? 22.416 -8.902 6.474 1.00 94.69 221 PRO A C 1
ATOM 1725 O O . PRO A 1 221 ? 23.068 -8.685 5.453 1.00 94.69 221 PRO A O 1
ATOM 1728 N N . SER A 1 222 ? 21.420 -9.791 6.500 1.00 93.88 222 SER A N 1
ATOM 1729 C CA . SER A 1 222 ? 21.068 -10.622 5.348 1.00 93.88 222 SER A CA 1
ATOM 1730 C C . SER A 1 222 ? 20.470 -9.808 4.202 1.00 93.88 222 SER A C 1
ATOM 1732 O O . SER A 1 222 ? 20.879 -9.993 3.060 1.00 93.88 222 SER A O 1
ATOM 1734 N N . LEU A 1 223 ? 19.568 -8.859 4.479 1.00 94.56 223 LEU A N 1
ATOM 1735 C CA . LEU A 1 223 ? 19.022 -7.957 3.457 1.00 94.56 223 LEU A CA 1
ATOM 1736 C C . LEU A 1 223 ? 20.102 -7.016 2.909 1.00 94.56 223 LEU A C 1
ATOM 1738 O O . LEU A 1 223 ? 20.205 -6.832 1.699 1.00 94.56 223 LEU A O 1
ATOM 1742 N N . PHE A 1 224 ? 20.968 -6.476 3.770 1.00 95.75 224 PHE A N 1
ATOM 1743 C CA . PHE A 1 224 ? 22.087 -5.651 3.312 1.00 95.75 224 PHE A CA 1
ATOM 1744 C C . PHE A 1 224 ? 23.032 -6.426 2.377 1.00 95.75 224 PHE A C 1
ATOM 1746 O O . PHE A 1 224 ? 23.387 -5.934 1.307 1.00 95.75 224 PHE A O 1
ATOM 1753 N N . ASN A 1 225 ? 23.385 -7.665 2.727 1.00 94.69 225 ASN A N 1
ATOM 1754 C CA . ASN A 1 225 ? 24.207 -8.519 1.869 1.00 94.69 225 ASN A CA 1
ATOM 1755 C C . ASN A 1 225 ? 23.475 -8.928 0.582 1.00 94.69 225 ASN A C 1
ATOM 1757 O O . ASN A 1 225 ? 24.109 -9.008 -0.468 1.00 94.69 225 ASN A O 1
ATOM 1761 N N . ALA A 1 226 ? 22.153 -9.118 0.631 1.00 94.19 226 ALA A N 1
ATOM 1762 C CA . ALA A 1 226 ? 21.319 -9.450 -0.524 1.00 94.19 226 ALA A CA 1
ATOM 1763 C C . ALA A 1 226 ? 21.150 -8.285 -1.519 1.00 94.19 226 ALA A C 1
ATOM 1765 O O . ALA A 1 226 ? 20.912 -8.525 -2.708 1.00 94.19 226 ALA A O 1
ATOM 1766 N N . LEU A 1 227 ? 21.311 -7.031 -1.078 1.00 94.31 227 LEU A N 1
ATOM 1767 C CA . LEU A 1 227 ? 21.286 -5.857 -1.959 1.00 94.31 227 LEU A CA 1
ATOM 1768 C C . LEU A 1 227 ? 22.423 -5.868 -2.985 1.00 94.31 227 LEU A C 1
ATOM 1770 O O . LEU A 1 227 ? 22.222 -5.442 -4.123 1.00 94.31 227 LEU A O 1
ATOM 1774 N N . VAL A 1 228 ? 23.602 -6.379 -2.619 1.00 94.50 228 VAL A N 1
ATOM 1775 C CA . VAL A 1 228 ? 24.768 -6.426 -3.513 1.00 94.50 228 VAL A CA 1
ATOM 1776 C C . VAL A 1 228 ? 24.490 -7.277 -4.760 1.00 94.50 228 VAL A C 1
ATOM 1778 O O . VAL A 1 228 ? 24.520 -6.719 -5.861 1.00 94.50 228 VAL A O 1
ATOM 1781 N N . PRO A 1 229 ? 24.153 -8.580 -4.664 1.00 94.81 229 PRO A N 1
ATOM 1782 C CA . PRO A 1 229 ? 23.849 -9.381 -5.843 1.00 94.81 229 PRO A CA 1
ATOM 1783 C C . PRO A 1 229 ? 22.601 -8.879 -6.581 1.00 94.81 229 PRO A C 1
ATOM 1785 O O . PRO A 1 229 ? 22.572 -8.938 -7.809 1.00 94.81 229 PRO A O 1
ATOM 1788 N N . LEU A 1 230 ? 21.603 -8.322 -5.879 1.00 95.88 230 LEU A N 1
ATOM 1789 C CA . LEU A 1 230 ? 20.445 -7.702 -6.530 1.00 95.88 230 LEU A CA 1
ATOM 1790 C C . LEU A 1 230 ? 20.868 -6.529 -7.425 1.00 95.88 230 LEU A C 1
ATOM 1792 O O . LEU A 1 230 ? 20.464 -6.475 -8.585 1.00 95.88 230 LEU A O 1
ATOM 1796 N N . SER A 1 231 ? 21.694 -5.614 -6.913 1.00 94.69 231 SER A N 1
ATOM 1797 C CA . SER A 1 231 ? 22.159 -4.444 -7.666 1.00 94.69 231 SER A CA 1
ATOM 1798 C C . SER A 1 231 ? 22.923 -4.851 -8.928 1.00 94.69 231 SER A C 1
ATOM 1800 O O . SER A 1 231 ? 22.663 -4.317 -10.006 1.00 94.69 231 SER A O 1
ATOM 1802 N N . VAL A 1 232 ? 23.782 -5.872 -8.827 1.00 95.12 232 VAL A N 1
ATOM 1803 C CA . VAL A 1 232 ? 24.519 -6.430 -9.967 1.00 95.12 232 VAL A CA 1
ATOM 1804 C C . VAL A 1 232 ? 23.553 -7.010 -10.997 1.00 95.12 232 VAL A C 1
ATOM 1806 O O . VAL A 1 232 ? 23.651 -6.675 -12.176 1.00 95.12 232 VAL A O 1
ATOM 1809 N N . LEU A 1 233 ? 22.583 -7.829 -10.579 1.00 94.62 233 LEU A N 1
ATOM 1810 C CA . LEU A 1 233 ? 21.599 -8.410 -11.497 1.00 94.62 233 LEU A CA 1
ATOM 1811 C C . LEU A 1 233 ? 20.766 -7.340 -12.208 1.00 94.62 233 LEU A C 1
ATOM 1813 O O . LEU A 1 233 ? 20.534 -7.480 -13.411 1.00 94.62 233 LEU A O 1
ATOM 1817 N N . GLN A 1 234 ? 20.328 -6.295 -11.494 1.00 94.69 234 GLN A N 1
ATOM 1818 C CA . GLN A 1 234 ? 19.546 -5.196 -12.069 1.00 94.69 234 GLN A CA 1
ATOM 1819 C C . GLN A 1 234 ? 20.371 -4.378 -13.069 1.00 94.69 234 GLN A C 1
ATOM 1821 O O . GLN A 1 234 ? 19.894 -4.091 -14.165 1.00 94.69 234 GLN A O 1
ATOM 1826 N N . VAL A 1 235 ? 21.632 -4.070 -12.747 1.00 93.56 235 VAL A N 1
ATOM 1827 C CA . VAL A 1 235 ? 22.551 -3.365 -13.656 1.00 93.56 235 VAL A CA 1
ATOM 1828 C C . VAL A 1 235 ? 22.841 -4.197 -14.907 1.00 93.56 235 VAL A C 1
ATOM 1830 O O . VAL A 1 235 ? 22.761 -3.681 -16.023 1.00 93.56 235 VAL A O 1
ATOM 1833 N N . VAL A 1 236 ? 23.126 -5.494 -14.751 1.00 92.69 236 VAL A N 1
ATOM 1834 C CA . VAL A 1 236 ? 23.365 -6.406 -15.882 1.00 92.69 236 VAL A CA 1
ATOM 1835 C C . VAL A 1 236 ? 22.117 -6.513 -16.761 1.00 92.69 236 VAL A C 1
ATOM 1837 O O . VAL A 1 236 ? 22.220 -6.428 -17.983 1.00 92.69 236 VAL A O 1
ATOM 1840 N N . TYR A 1 237 ? 20.931 -6.638 -16.159 1.00 91.88 237 TYR A N 1
ATOM 1841 C CA . TYR A 1 237 ? 19.666 -6.647 -16.894 1.00 91.88 237 TYR A CA 1
ATOM 1842 C C . TYR A 1 237 ? 19.436 -5.356 -17.676 1.00 91.88 237 TYR A C 1
ATOM 1844 O O . TYR A 1 237 ? 19.143 -5.416 -18.870 1.00 91.88 237 TYR A O 1
ATOM 1852 N N . ALA A 1 238 ? 19.629 -4.204 -17.038 1.00 90.31 238 ALA A N 1
ATOM 1853 C CA . ALA A 1 238 ? 19.467 -2.908 -17.676 1.00 90.31 238 ALA A CA 1
ATOM 1854 C C . ALA A 1 238 ? 20.384 -2.756 -18.902 1.00 90.31 238 ALA A C 1
ATOM 1856 O O . ALA A 1 238 ? 19.907 -2.458 -19.993 1.00 90.31 238 ALA A O 1
ATOM 1857 N N . ILE A 1 239 ? 21.680 -3.055 -18.759 1.00 89.00 239 ILE A N 1
ATOM 1858 C CA . ILE A 1 239 ? 22.672 -2.894 -19.836 1.00 89.00 239 ILE A CA 1
ATOM 1859 C C . ILE A 1 239 ? 22.423 -3.861 -21.007 1.00 89.00 239 ILE A C 1
ATOM 1861 O O . ILE A 1 239 ? 22.622 -3.498 -22.177 1.00 89.00 239 ILE A O 1
ATOM 1865 N N . LEU A 1 240 ? 22.038 -5.107 -20.711 1.00 87.44 240 LEU A N 1
ATOM 1866 C CA . LEU A 1 240 ? 21.897 -6.154 -21.724 1.00 87.44 240 LEU A CA 1
ATOM 1867 C C . LEU A 1 240 ? 20.539 -6.134 -22.429 1.00 87.44 240 LEU A C 1
ATOM 1869 O O . LEU A 1 240 ? 20.502 -6.355 -23.639 1.00 87.44 240 LEU A O 1
ATOM 1873 N N . CYS A 1 241 ? 19.446 -5.884 -21.703 1.00 85.81 241 CYS A N 1
ATOM 1874 C CA . CYS A 1 241 ? 18.086 -6.096 -22.204 1.00 85.81 241 CYS A CA 1
ATOM 1875 C C . CYS A 1 241 ? 17.333 -4.804 -22.534 1.00 85.81 241 CYS A C 1
ATOM 1877 O O . CYS A 1 241 ? 16.490 -4.831 -23.433 1.00 85.81 241 CYS A O 1
ATOM 1879 N N . LEU A 1 242 ? 17.633 -3.687 -21.861 1.00 86.69 242 LEU A N 1
ATOM 1880 C CA . LEU A 1 242 ? 16.851 -2.454 -21.977 1.00 86.69 242 LEU A CA 1
ATOM 1881 C C . LEU A 1 242 ? 17.536 -1.390 -22.853 1.00 86.69 242 LEU A C 1
ATOM 1883 O O . LEU A 1 242 ? 18.765 -1.293 -22.878 1.00 86.69 242 LEU A O 1
ATOM 1887 N N . PRO A 1 243 ? 16.762 -0.560 -23.574 1.00 85.12 243 PRO A N 1
ATOM 1888 C CA . PRO A 1 243 ? 17.295 0.640 -24.202 1.00 85.12 243 PRO A CA 1
ATOM 1889 C C . PRO A 1 243 ? 17.591 1.699 -23.130 1.00 85.12 243 PRO A C 1
ATOM 1891 O O . PRO A 1 243 ? 16.741 1.996 -22.294 1.00 85.12 243 PRO A O 1
ATOM 1894 N N . ALA A 1 244 ? 18.785 2.293 -23.164 1.00 83.38 244 ALA A N 1
ATOM 1895 C CA . ALA A 1 244 ? 19.130 3.387 -22.260 1.00 83.38 244 ALA A CA 1
ATOM 1896 C C . ALA A 1 244 ? 18.321 4.645 -22.608 1.00 83.38 244 ALA A C 1
ATOM 1898 O O . ALA A 1 244 ? 18.241 5.028 -23.784 1.00 83.38 244 ALA A O 1
ATOM 1899 N N . ALA A 1 245 ? 17.768 5.318 -21.599 1.00 79.31 245 ALA A N 1
ATOM 1900 C CA . ALA A 1 245 ? 17.072 6.585 -21.778 1.00 79.31 245 ALA A CA 1
ATOM 1901 C C . ALA A 1 245 ? 17.949 7.608 -22.528 1.00 79.31 245 ALA A C 1
ATOM 1903 O O . ALA A 1 245 ? 19.111 7.826 -22.188 1.00 79.31 245 ALA A O 1
ATOM 1904 N N . GLY A 1 246 ? 17.398 8.218 -23.581 1.00 67.06 246 GLY A N 1
ATOM 1905 C CA . GLY A 1 246 ? 18.112 9.180 -24.432 1.00 67.06 246 GLY A CA 1
ATOM 1906 C C . GLY A 1 246 ? 18.998 8.561 -25.523 1.00 67.06 246 GLY A C 1
ATOM 1907 O O . GLY A 1 246 ? 19.474 9.291 -26.391 1.00 67.06 246 GLY A O 1
ATOM 1908 N N . SER A 1 247 ? 19.180 7.234 -25.553 1.00 67.19 247 SER A N 1
ATOM 1909 C CA . SER A 1 247 ? 19.811 6.568 -26.697 1.00 67.19 247 SER A CA 1
ATOM 1910 C C . SER A 1 247 ? 18.805 6.445 -27.846 1.00 67.19 247 SER A C 1
ATOM 1912 O O . SER A 1 247 ? 17.748 5.825 -27.722 1.00 67.19 247 SER A O 1
ATOM 1914 N N . SER A 1 248 ? 19.098 7.070 -28.987 1.00 44.50 248 SER A N 1
ATOM 1915 C CA . SER A 1 248 ? 18.287 6.928 -30.197 1.00 44.50 248 SER A CA 1
ATOM 1916 C C . SER A 1 248 ? 18.511 5.540 -30.800 1.00 44.50 248 SER A C 1
ATOM 1918 O O . SER A 1 248 ? 19.350 5.326 -31.673 1.00 44.50 248 SER A O 1
ATOM 1920 N N . SER A 1 249 ? 17.748 4.561 -30.318 1.00 43.97 249 SER A N 1
ATOM 1921 C CA . SER A 1 249 ? 17.611 3.266 -30.976 1.00 43.97 249 SER A CA 1
ATOM 1922 C C . SER A 1 249 ? 16.983 3.487 -32.356 1.00 43.97 249 SER A C 1
ATOM 1924 O O . SER A 1 249 ? 15.765 3.597 -32.496 1.00 43.97 249 SER A O 1
ATOM 1926 N N . LYS A 1 250 ? 17.811 3.569 -33.405 1.00 31.11 250 LYS A N 1
ATOM 1927 C CA . LYS A 1 250 ? 17.345 3.302 -34.767 1.00 31.11 250 LYS A CA 1
ATOM 1928 C C . LYS A 1 250 ? 16.899 1.843 -34.787 1.00 31.11 250 LYS A C 1
ATOM 1930 O O . LYS A 1 250 ? 17.734 0.950 -34.904 1.00 31.11 250 LYS A O 1
ATOM 1935 N N . SER A 1 251 ? 15.594 1.600 -34.672 1.00 29.98 251 SER A N 1
ATOM 1936 C CA . SER A 1 251 ? 15.024 0.290 -34.964 1.00 29.98 251 SER A CA 1
ATOM 1937 C C . SER A 1 251 ? 15.399 -0.057 -36.406 1.00 29.98 251 SER A C 1
ATOM 1939 O O . SER A 1 251 ? 14.922 0.588 -37.344 1.00 29.98 251 SER A O 1
ATOM 1941 N N . SER A 1 252 ? 16.260 -1.049 -36.609 1.00 30.03 252 SER A N 1
ATOM 1942 C CA . SER A 1 252 ? 16.471 -1.672 -37.914 1.00 30.03 252 SER A CA 1
ATOM 1943 C C . SER A 1 252 ? 15.238 -2.510 -38.270 1.00 30.03 252 SER A C 1
ATOM 1945 O O . SER A 1 252 ? 15.266 -3.736 -38.301 1.00 30.03 252 SER A O 1
ATOM 1947 N N . GLY A 1 253 ? 14.121 -1.827 -38.528 1.00 26.00 253 GLY A N 1
ATOM 1948 C CA . GLY A 1 253 ? 12.961 -2.408 -39.182 1.00 26.00 253 GLY A CA 1
ATOM 1949 C C . GLY A 1 253 ? 13.350 -2.734 -40.617 1.00 26.00 253 GLY A C 1
ATOM 1950 O O . GLY A 1 253 ? 13.583 -1.834 -41.424 1.00 26.00 253 GLY A O 1
ATOM 1951 N N . GLY A 1 254 ? 13.480 -4.025 -40.916 1.00 26.39 254 GLY A N 1
ATOM 1952 C CA . GLY A 1 254 ? 13.791 -4.528 -42.247 1.00 26.39 254 GLY A CA 1
ATOM 1953 C C . GLY A 1 254 ? 12.748 -4.076 -43.266 1.00 26.39 254 GLY A C 1
ATOM 1954 O O . GLY A 1 254 ? 11.693 -4.688 -43.411 1.00 26.39 254 GLY A O 1
ATOM 1955 N N . ALA A 1 255 ? 13.066 -3.022 -44.016 1.00 25.86 255 ALA A N 1
ATOM 1956 C CA . ALA A 1 255 ? 12.371 -2.689 -45.244 1.00 25.86 255 ALA A CA 1
ATOM 1957 C C . ALA A 1 255 ? 12.740 -3.739 -46.300 1.00 25.86 255 ALA A C 1
ATOM 1959 O O . ALA A 1 255 ? 13.795 -3.684 -46.934 1.00 25.86 255 ALA A O 1
ATOM 1960 N N . ARG A 1 256 ? 11.857 -4.721 -46.482 1.00 27.34 256 ARG A N 1
ATOM 1961 C CA . ARG A 1 256 ? 11.903 -5.684 -47.583 1.00 27.34 256 ARG A CA 1
ATOM 1962 C C . ARG A 1 256 ? 11.670 -4.932 -48.899 1.00 27.34 256 ARG A C 1
ATOM 1964 O O . ARG A 1 256 ? 10.538 -4.807 -49.357 1.00 27.34 256 ARG A O 1
ATOM 1971 N N . ARG A 1 257 ? 12.738 -4.416 -49.516 1.00 28.41 257 ARG A N 1
ATOM 1972 C CA . ARG A 1 257 ? 12.710 -3.944 -50.907 1.00 28.41 257 ARG A CA 1
ATOM 1973 C C . ARG A 1 257 ? 12.838 -5.143 -51.844 1.00 28.41 257 ARG A C 1
ATOM 1975 O O . ARG A 1 257 ? 13.846 -5.840 -51.870 1.00 28.41 257 ARG A O 1
ATOM 1982 N N . LYS A 1 258 ? 11.756 -5.388 -52.579 1.00 25.14 258 LYS A N 1
ATOM 1983 C CA . LYS A 1 258 ? 11.652 -6.335 -53.689 1.00 25.14 258 LYS A CA 1
ATOM 1984 C C . LYS A 1 258 ? 12.405 -5.772 -54.904 1.00 25.14 258 LYS A C 1
ATOM 1986 O O . LYS A 1 258 ? 12.158 -4.630 -55.275 1.00 25.14 258 LYS A O 1
ATOM 1991 N N . GLY A 1 259 ? 13.206 -6.622 -55.548 1.00 22.50 259 GLY A N 1
ATOM 1992 C CA . GLY A 1 259 ? 13.491 -6.572 -56.987 1.00 22.50 259 GLY A CA 1
ATOM 1993 C C . GLY A 1 259 ? 14.808 -5.921 -57.414 1.00 22.50 259 GLY A C 1
ATOM 1994 O O . GLY A 1 259 ? 14.892 -4.704 -57.483 1.00 22.50 259 GLY A O 1
ATOM 1995 N N . ALA A 1 260 ? 15.790 -6.740 -57.798 1.00 24.80 260 ALA A N 1
ATOM 1996 C CA . ALA A 1 260 ? 16.307 -6.801 -59.172 1.00 24.80 260 ALA A CA 1
ATOM 1997 C C . ALA A 1 260 ? 17.362 -7.918 -59.297 1.00 24.80 260 ALA A C 1
ATOM 1999 O O . ALA A 1 260 ? 18.117 -8.201 -58.374 1.00 24.80 260 ALA A O 1
ATOM 2000 N N . SER A 1 261 ? 17.336 -8.575 -60.449 1.00 24.53 261 SER A N 1
ATOM 2001 C CA . SER A 1 261 ? 18.071 -9.765 -60.881 1.00 24.53 261 SER A CA 1
ATOM 2002 C C . SER A 1 261 ? 19.602 -9.650 -60.892 1.00 24.53 261 SER A C 1
ATOM 2004 O O . SER A 1 261 ? 20.136 -8.631 -61.321 1.00 24.53 261 SER A O 1
ATOM 2006 N N . GLY A 1 262 ? 20.295 -10.756 -60.605 1.00 23.69 262 GLY A N 1
ATOM 2007 C CA . GLY A 1 262 ? 21.715 -10.952 -60.919 1.00 23.69 262 GLY A CA 1
ATOM 2008 C C . GLY A 1 262 ? 22.159 -12.383 -60.607 1.00 23.69 262 GLY A C 1
ATOM 2009 O O . GLY A 1 262 ? 21.773 -12.928 -59.584 1.00 23.69 262 GLY A O 1
ATOM 2010 N N . LYS A 1 263 ? 22.884 -13.005 -61.538 1.00 24.62 263 LYS A N 1
ATOM 2011 C CA . LYS A 1 263 ? 23.154 -14.447 -61.674 1.00 24.62 263 LYS A CA 1
ATOM 2012 C C . LYS A 1 263 ? 24.018 -15.060 -60.557 1.00 24.62 263 LYS A C 1
ATOM 2014 O O . LYS A 1 263 ? 24.784 -14.375 -59.894 1.00 24.62 263 LYS A O 1
ATOM 2019 N N . ALA A 1 264 ? 23.877 -16.379 -60.423 1.00 26.03 264 ALA A N 1
ATOM 2020 C CA . ALA A 1 264 ? 24.585 -17.267 -59.510 1.00 26.03 264 ALA A CA 1
ATOM 2021 C C . ALA A 1 264 ? 26.096 -17.375 -59.777 1.00 26.03 264 ALA A C 1
ATOM 2023 O O . ALA A 1 264 ? 26.506 -17.419 -60.933 1.00 26.03 264 ALA A O 1
ATOM 2024 N N . GLU A 1 265 ? 26.868 -17.594 -58.710 1.00 23.67 265 GLU A N 1
ATOM 2025 C CA . GLU A 1 265 ? 27.939 -18.593 -58.717 1.00 23.67 265 GLU A CA 1
ATOM 2026 C C . GLU A 1 265 ? 28.126 -19.183 -57.309 1.00 23.67 265 GLU A C 1
ATOM 2028 O O . GLU A 1 265 ? 27.999 -18.493 -56.295 1.00 23.67 265 GLU A O 1
ATOM 2033 N N . ALA A 1 266 ? 28.325 -20.498 -57.259 1.00 26.72 266 ALA A N 1
ATOM 2034 C CA . ALA A 1 266 ? 28.361 -21.308 -56.055 1.00 26.72 266 ALA A CA 1
ATOM 2035 C C . ALA A 1 266 ? 29.759 -21.293 -55.419 1.00 26.72 266 ALA A C 1
ATOM 2037 O O . ALA A 1 266 ? 30.741 -21.653 -56.057 1.00 26.72 266 ALA A O 1
ATOM 2038 N N . GLY A 1 267 ? 29.826 -20.948 -54.132 1.00 24.34 267 GLY A N 1
ATOM 2039 C CA . GLY A 1 267 ? 31.009 -21.104 -53.291 1.00 24.34 267 GLY A CA 1
ATOM 2040 C C . GLY A 1 267 ? 30.628 -21.809 -51.996 1.00 24.34 267 GLY A C 1
ATOM 2041 O O . GLY A 1 267 ? 29.991 -21.223 -51.123 1.00 24.34 267 GLY A O 1
ATOM 2042 N N . ILE A 1 268 ? 30.996 -23.085 -51.889 1.00 31.80 268 ILE A N 1
ATOM 2043 C CA . ILE A 1 268 ? 30.884 -23.888 -50.671 1.00 31.80 268 ILE A CA 1
ATOM 2044 C C . ILE A 1 268 ? 31.881 -23.331 -49.652 1.00 31.80 268 ILE A C 1
ATOM 2046 O O . ILE A 1 268 ? 33.091 -23.387 -49.849 1.00 31.80 268 ILE A O 1
ATOM 2050 N N . GLY A 1 269 ? 31.362 -22.791 -48.555 1.00 25.50 269 GLY A N 1
ATOM 2051 C CA . GLY A 1 269 ? 32.154 -22.268 -47.451 1.00 25.50 269 GLY A CA 1
ATOM 2052 C C . GLY A 1 269 ? 31.284 -22.133 -46.214 1.00 25.50 269 GLY A C 1
ATOM 2053 O O . GLY A 1 269 ? 30.757 -21.062 -45.930 1.00 25.50 269 GLY A O 1
ATOM 2054 N N . SER A 1 270 ? 31.111 -23.241 -45.493 1.00 29.80 270 SER A N 1
ATOM 2055 C CA . SER A 1 270 ? 30.495 -23.247 -44.167 1.00 29.80 270 SER A CA 1
ATOM 2056 C C . SER A 1 270 ? 31.336 -22.379 -43.226 1.00 29.80 270 SER A C 1
ATOM 2058 O O . SER A 1 270 ? 32.411 -22.775 -42.781 1.00 29.80 270 SER A O 1
ATOM 2060 N N . LYS A 1 271 ? 30.863 -21.163 -42.954 1.00 26.64 271 LYS A N 1
ATOM 2061 C CA . LYS A 1 271 ? 31.285 -20.351 -41.813 1.00 26.64 271 LYS A CA 1
ATOM 2062 C C . LYS A 1 271 ? 30.041 -20.070 -40.990 1.00 26.64 271 LYS A C 1
ATOM 2064 O O . LYS A 1 271 ? 29.241 -19.204 -41.330 1.00 26.64 271 LYS A O 1
ATOM 2069 N N . VAL A 1 272 ? 29.887 -20.819 -39.904 1.00 28.19 272 VAL A N 1
ATOM 2070 C CA . VAL A 1 272 ? 28.973 -20.472 -38.817 1.00 28.19 272 VAL A CA 1
ATOM 2071 C C . VAL A 1 272 ? 29.483 -19.160 -38.221 1.00 28.19 272 VAL A C 1
ATOM 2073 O O . VAL A 1 272 ? 30.445 -19.136 -37.457 1.00 28.19 272 VAL A O 1
ATOM 2076 N N . SER A 1 273 ? 28.888 -18.042 -38.631 1.00 27.56 273 SER A N 1
ATOM 2077 C CA . SER A 1 273 ? 29.149 -16.737 -38.038 1.00 27.56 273 SER A CA 1
ATOM 2078 C C . SER A 1 273 ? 28.409 -16.654 -36.704 1.00 27.56 273 SER A C 1
ATOM 2080 O O . SER A 1 273 ? 27.246 -16.254 -36.657 1.00 27.56 273 SER A O 1
ATOM 2082 N N . VAL A 1 274 ? 29.077 -17.020 -35.609 1.00 31.52 274 VAL A N 1
ATOM 2083 C CA . VAL A 1 274 ? 28.652 -16.608 -34.264 1.00 31.52 274 VAL A CA 1
ATOM 2084 C C . VAL A 1 274 ? 28.958 -15.113 -34.143 1.00 31.52 274 VAL A C 1
ATOM 2086 O O . VAL A 1 274 ? 29.996 -14.693 -33.641 1.00 31.52 274 VAL A O 1
ATOM 2089 N N . GLY A 1 275 ? 28.088 -14.295 -34.732 1.00 31.42 275 GLY A N 1
ATOM 2090 C CA . GLY A 1 275 ? 28.198 -12.843 -34.764 1.00 31.42 275 GLY A CA 1
ATOM 2091 C C . GLY A 1 275 ? 27.704 -12.224 -33.464 1.00 31.42 275 GLY A C 1
ATOM 2092 O O . GLY A 1 275 ? 26.664 -11.572 -33.451 1.00 31.42 275 GLY A O 1
ATOM 2093 N N . ALA A 1 276 ? 28.444 -12.398 -32.368 1.00 40.28 276 ALA A N 1
ATOM 2094 C CA . ALA A 1 276 ? 28.276 -11.535 -31.207 1.00 40.28 276 ALA A CA 1
ATOM 2095 C C . ALA A 1 276 ? 28.761 -10.131 -31.601 1.00 40.28 276 ALA A C 1
ATOM 2097 O O . ALA A 1 276 ? 29.957 -9.853 -31.600 1.00 40.28 276 ALA A O 1
ATOM 2098 N N . SER A 1 277 ? 27.841 -9.252 -32.003 1.00 45.09 277 SER A N 1
ATOM 2099 C CA . SER A 1 277 ? 28.146 -7.841 -32.249 1.00 45.09 277 SER A CA 1
ATOM 2100 C C . SER A 1 277 ? 28.572 -7.190 -30.930 1.00 45.09 277 SER A C 1
ATOM 2102 O O . SER A 1 277 ? 27.735 -6.705 -30.168 1.00 45.09 277 SER A O 1
ATOM 2104 N N . ILE A 1 278 ? 29.875 -7.195 -30.642 1.00 55.41 278 ILE A N 1
ATOM 2105 C CA . ILE A 1 278 ? 30.462 -6.481 -29.507 1.00 55.41 278 ILE A CA 1
ATOM 2106 C C . ILE A 1 278 ? 30.164 -4.992 -29.714 1.00 55.41 278 ILE A C 1
ATOM 2108 O O . ILE A 1 278 ? 30.576 -4.392 -30.707 1.00 55.41 278 ILE A O 1
ATOM 2112 N N . ARG A 1 279 ? 29.388 -4.398 -28.801 1.00 67.06 279 ARG A N 1
ATOM 2113 C CA . ARG A 1 279 ? 29.128 -2.952 -28.807 1.00 67.06 279 ARG A CA 1
ATOM 2114 C C . ARG A 1 279 ? 30.453 -2.208 -28.651 1.00 67.06 279 ARG A C 1
ATOM 2116 O O . ARG A 1 279 ? 31.313 -2.648 -27.893 1.00 67.06 279 ARG A O 1
ATOM 2123 N N . SER A 1 280 ? 30.589 -1.068 -29.331 1.00 74.50 280 SER A N 1
ATOM 2124 C CA . SER A 1 280 ? 31.735 -0.171 -29.144 1.00 74.50 280 SER A CA 1
ATOM 2125 C C . SER A 1 280 ? 31.963 0.099 -27.654 1.00 74.50 280 SER A C 1
ATOM 2127 O O . SER A 1 280 ? 31.001 0.316 -26.910 1.00 74.50 280 SER A O 1
ATOM 2129 N N . LEU A 1 281 ? 33.229 0.126 -27.228 1.00 72.50 281 LEU A N 1
ATOM 2130 C CA . LEU A 1 281 ? 33.623 0.394 -25.842 1.00 72.50 281 LEU A CA 1
ATOM 2131 C C . LEU A 1 281 ? 32.983 1.692 -25.322 1.00 72.50 281 LEU A C 1
ATOM 2133 O O . LEU A 1 281 ? 32.468 1.722 -24.209 1.00 72.50 281 LEU A O 1
ATOM 2137 N N . SER A 1 282 ? 32.931 2.732 -26.164 1.00 73.25 282 SER A N 1
ATOM 2138 C CA . SER A 1 282 ? 32.284 4.012 -25.850 1.00 73.25 282 SER A CA 1
ATOM 2139 C C . SER A 1 282 ? 30.791 3.867 -25.541 1.00 73.25 282 SER A C 1
ATOM 2141 O O . SER A 1 282 ? 30.294 4.477 -24.603 1.00 73.25 282 SER A O 1
ATOM 2143 N N . THR A 1 283 ? 30.079 3.013 -26.276 1.00 75.25 283 THR A N 1
ATOM 2144 C CA . THR A 1 283 ? 28.654 2.738 -26.057 1.00 75.25 283 THR A CA 1
ATOM 2145 C C . THR A 1 283 ? 28.426 1.956 -24.764 1.00 75.25 283 THR A C 1
ATOM 2147 O O . THR A 1 283 ? 27.479 2.239 -24.034 1.00 75.25 283 THR A O 1
ATOM 2150 N N . LEU A 1 284 ? 29.303 0.997 -24.450 1.00 75.94 284 LEU A N 1
ATOM 2151 C CA . LEU A 1 284 ? 29.244 0.264 -23.182 1.00 75.94 284 LEU A CA 1
ATOM 2152 C C . LEU A 1 284 ? 29.508 1.176 -21.979 1.00 75.94 284 LEU A C 1
ATOM 2154 O O . LEU A 1 284 ? 28.808 1.055 -20.978 1.00 75.94 284 LEU A O 1
ATOM 2158 N N . LEU A 1 285 ? 30.454 2.112 -22.101 1.00 79.62 285 LEU A N 1
ATOM 2159 C CA . LEU A 1 285 ? 30.744 3.134 -21.089 1.00 79.62 285 LEU A CA 1
ATOM 2160 C C . LEU A 1 285 ? 29.540 4.056 -20.838 1.00 79.62 285 LEU A C 1
ATOM 2162 O O . LEU A 1 285 ? 29.207 4.338 -19.691 1.00 79.62 285 LEU A O 1
ATOM 2166 N N . THR A 1 286 ? 28.841 4.496 -21.888 1.00 81.50 286 THR A N 1
ATOM 2167 C CA . THR A 1 286 ? 27.633 5.320 -21.717 1.00 81.50 286 THR A CA 1
ATOM 2168 C C . THR A 1 286 ? 26.512 4.540 -21.027 1.00 81.50 286 THR A C 1
ATOM 2170 O O . THR A 1 286 ? 25.869 5.053 -20.116 1.00 81.50 286 THR A O 1
ATOM 2173 N N . PHE A 1 287 ? 26.286 3.284 -21.417 1.00 85.19 287 PHE A N 1
ATOM 2174 C CA . PHE A 1 287 ? 25.225 2.463 -20.829 1.00 85.19 287 PHE A CA 1
ATOM 2175 C C . PHE A 1 287 ? 25.508 2.066 -19.382 1.00 85.19 287 PHE A C 1
ATOM 2177 O O . PHE A 1 287 ? 24.574 2.030 -18.578 1.00 85.19 287 PHE A O 1
ATOM 2184 N N . SER A 1 288 ? 26.769 1.800 -19.033 1.00 85.81 288 SER A N 1
ATOM 2185 C CA . SER A 1 288 ? 27.153 1.557 -17.643 1.00 85.81 288 SER A CA 1
ATOM 2186 C C . SER A 1 288 ? 26.966 2.813 -16.794 1.00 85.81 288 SER A C 1
ATOM 2188 O O . SER A 1 288 ? 26.427 2.717 -15.694 1.00 85.81 288 SER A O 1
ATOM 2190 N N . GLN A 1 289 ? 27.289 3.996 -17.325 1.00 86.62 289 GLN A N 1
ATOM 2191 C CA . GLN A 1 289 ? 27.023 5.264 -16.648 1.00 86.62 289 GLN A CA 1
ATOM 2192 C C . GLN A 1 289 ? 25.522 5.473 -16.393 1.00 86.62 289 GLN A C 1
ATOM 2194 O O . GLN A 1 289 ? 25.144 5.808 -15.272 1.00 86.62 289 GLN A O 1
ATOM 2199 N N . THR A 1 290 ? 24.648 5.221 -17.375 1.00 88.44 290 THR A N 1
ATOM 2200 C CA . THR A 1 290 ? 23.188 5.310 -17.178 1.00 88.44 290 THR A CA 1
ATOM 2201 C C . THR A 1 290 ? 22.691 4.318 -16.123 1.00 88.44 290 THR A C 1
ATOM 2203 O O . THR A 1 290 ? 21.853 4.673 -15.296 1.00 88.44 290 THR A O 1
ATOM 2206 N N . ALA A 1 291 ? 23.231 3.095 -16.098 1.00 90.75 291 ALA A N 1
ATOM 2207 C CA . ALA A 1 291 ? 22.861 2.087 -15.106 1.00 90.75 291 ALA A CA 1
ATOM 2208 C C . ALA A 1 291 ? 23.273 2.508 -13.688 1.00 90.75 291 ALA A C 1
ATOM 2210 O O . ALA A 1 291 ? 22.459 2.459 -12.767 1.00 90.75 291 ALA A O 1
ATOM 2211 N N . VAL A 1 292 ? 24.496 3.011 -13.518 1.00 92.62 292 VAL A N 1
ATOM 2212 C CA . VAL A 1 292 ? 24.975 3.529 -12.229 1.00 92.62 292 VAL A CA 1
ATOM 2213 C C . VAL A 1 292 ? 24.134 4.723 -11.771 1.00 92.62 292 VAL A C 1
ATOM 2215 O O . VAL A 1 292 ? 23.709 4.759 -10.619 1.00 92.62 292 VAL A O 1
ATOM 2218 N N . LEU A 1 293 ? 23.813 5.661 -12.668 1.00 92.06 293 LEU A N 1
ATOM 2219 C CA . LEU A 1 293 ? 22.943 6.795 -12.342 1.00 92.06 293 LEU A CA 1
ATOM 2220 C C . LEU A 1 293 ? 21.537 6.346 -11.929 1.00 92.06 293 LEU A C 1
ATOM 2222 O O . LEU A 1 293 ? 20.988 6.893 -10.976 1.00 92.06 293 LEU A O 1
ATOM 2226 N N . SER A 1 294 ? 20.972 5.330 -12.589 1.00 93.69 294 SER A N 1
ATOM 2227 C CA . SER A 1 294 ? 19.665 4.779 -12.210 1.00 93.69 294 SER A CA 1
ATOM 2228 C C . SER A 1 294 ? 19.678 4.142 -10.817 1.00 93.69 294 SER A C 1
ATOM 2230 O O . SER A 1 294 ? 18.746 4.345 -10.040 1.00 93.69 294 SER A O 1
ATOM 2232 N N . LEU A 1 295 ? 20.767 3.455 -10.458 1.00 94.50 295 LEU A N 1
ATOM 2233 C CA . LEU A 1 295 ? 20.954 2.857 -9.138 1.00 94.50 295 LEU A CA 1
ATOM 2234 C C . LEU A 1 295 ? 21.120 3.927 -8.050 1.00 94.50 295 LEU A C 1
ATOM 2236 O O . LEU A 1 295 ? 20.493 3.844 -6.992 1.00 94.50 295 LEU A O 1
ATOM 2240 N N . ILE A 1 296 ? 21.915 4.966 -8.322 1.00 95.38 296 ILE A N 1
ATOM 2241 C CA . ILE A 1 296 ? 22.101 6.107 -7.415 1.00 95.38 296 ILE A CA 1
ATOM 2242 C C . ILE A 1 296 ? 20.772 6.834 -7.205 1.00 95.38 296 ILE A C 1
ATOM 2244 O O . ILE A 1 296 ? 20.390 7.082 -6.063 1.00 95.38 296 ILE A O 1
ATOM 2248 N N . LEU A 1 297 ? 20.032 7.128 -8.278 1.00 93.81 297 LEU A N 1
ATOM 2249 C CA . LEU A 1 297 ? 18.747 7.818 -8.182 1.00 93.81 297 LEU A CA 1
ATOM 2250 C C . LEU A 1 297 ? 17.708 6.975 -7.433 1.00 93.81 297 LEU A C 1
ATOM 2252 O O . LEU A 1 297 ? 17.001 7.494 -6.570 1.00 93.81 297 LEU A O 1
ATOM 2256 N N . SER A 1 298 ? 17.663 5.665 -7.687 1.00 94.69 298 SER A N 1
ATOM 2257 C CA . SER A 1 298 ? 16.821 4.748 -6.916 1.00 94.69 298 SER A CA 1
ATOM 2258 C C . SER A 1 298 ? 17.208 4.721 -5.437 1.00 94.69 298 SER A C 1
ATOM 2260 O O . SER A 1 298 ? 16.329 4.584 -4.594 1.00 94.69 298 SER A O 1
ATOM 2262 N N . THR A 1 299 ? 18.493 4.861 -5.109 1.00 95.25 299 THR A N 1
ATOM 2263 C CA . THR A 1 299 ? 18.978 4.866 -3.720 1.00 95.25 299 THR A CA 1
ATOM 2264 C C . THR A 1 299 ? 18.635 6.173 -3.007 1.00 95.25 299 THR A C 1
ATOM 2266 O O . THR A 1 299 ? 18.099 6.147 -1.906 1.00 95.25 299 THR A O 1
ATOM 2269 N N . ILE A 1 300 ? 18.908 7.318 -3.637 1.00 95.75 300 ILE A N 1
ATOM 2270 C CA . ILE A 1 300 ? 18.747 8.645 -3.025 1.00 95.75 300 ILE A CA 1
ATOM 2271 C C . ILE A 1 300 ? 17.281 9.083 -2.990 1.00 95.75 300 ILE A C 1
ATOM 2273 O O . ILE A 1 300 ? 16.850 9.666 -2.003 1.00 95.75 300 ILE A O 1
ATOM 2277 N N . ALA A 1 301 ? 16.516 8.831 -4.054 1.00 93.50 301 ALA A N 1
ATOM 2278 C CA . ALA A 1 301 ? 15.125 9.274 -4.153 1.00 93.50 301 ALA A CA 1
ATOM 2279 C C . ALA A 1 301 ? 14.134 8.125 -3.930 1.00 93.50 301 ALA A C 1
ATOM 2281 O O . ALA A 1 301 ? 13.164 8.281 -3.190 1.00 93.50 301 ALA A O 1
ATOM 2282 N N . GLY A 1 302 ? 14.387 6.959 -4.532 1.00 93.69 302 GLY A N 1
ATOM 2283 C CA . GLY A 1 302 ? 13.481 5.811 -4.453 1.00 93.69 302 GLY A CA 1
ATOM 2284 C C . GLY A 1 302 ? 13.362 5.229 -3.044 1.00 93.69 302 GLY A C 1
ATOM 2285 O O . GLY A 1 302 ? 12.250 5.034 -2.562 1.00 93.69 302 GLY A O 1
ATOM 2286 N N . VAL A 1 303 ? 14.482 4.992 -2.352 1.00 96.62 303 VAL A N 1
ATOM 2287 C CA . VAL A 1 303 ? 14.463 4.376 -1.011 1.00 96.62 303 VAL A CA 1
ATOM 2288 C C . VAL A 1 303 ? 13.757 5.251 0.020 1.00 96.62 303 VAL A C 1
ATOM 2290 O O . VAL A 1 303 ? 12.883 4.718 0.706 1.00 96.62 303 VAL A O 1
ATOM 2293 N N . PRO A 1 304 ? 14.032 6.566 0.136 1.00 95.88 304 PRO A N 1
ATOM 2294 C CA . PRO A 1 304 ? 13.285 7.407 1.066 1.00 95.88 304 PRO A CA 1
ATOM 2295 C C . PRO A 1 304 ? 11.803 7.492 0.710 1.00 95.88 304 PRO A C 1
ATOM 2297 O O . PRO A 1 304 ? 10.968 7.379 1.602 1.00 95.88 304 PRO A O 1
ATOM 2300 N N . LEU A 1 305 ? 11.465 7.617 -0.580 1.00 95.12 305 LEU A N 1
ATOM 2301 C CA . LEU A 1 305 ? 10.074 7.669 -1.030 1.00 95.12 305 LEU A CA 1
ATOM 2302 C C . LEU A 1 305 ? 9.309 6.401 -0.630 1.00 95.12 305 LEU A C 1
ATOM 2304 O O . LEU A 1 305 ? 8.257 6.488 -0.001 1.00 95.12 305 LEU A O 1
ATOM 2308 N N . VAL A 1 306 ? 9.855 5.223 -0.944 1.00 95.88 306 VAL A N 1
ATOM 2309 C CA . VAL A 1 306 ? 9.232 3.942 -0.585 1.00 95.88 306 VAL A CA 1
ATOM 2310 C C . VAL A 1 306 ? 9.210 3.752 0.932 1.00 95.88 306 VAL A C 1
ATOM 2312 O O . VAL A 1 306 ? 8.215 3.266 1.455 1.00 95.88 306 VAL A O 1
ATOM 2315 N N . SER A 1 307 ? 10.243 4.185 1.659 1.00 94.81 307 SER A N 1
ATOM 2316 C CA . SER A 1 307 ? 10.265 4.115 3.129 1.00 94.81 307 SER A CA 1
ATOM 2317 C C . SER A 1 307 ? 9.137 4.939 3.748 1.00 94.81 307 SER A C 1
ATOM 2319 O O . SER A 1 307 ? 8.433 4.443 4.623 1.00 94.81 307 SER A O 1
ATOM 2321 N N . VAL A 1 308 ? 8.925 6.172 3.272 1.00 95.19 308 VAL A N 1
ATOM 2322 C CA . VAL A 1 308 ? 7.816 7.028 3.720 1.00 95.19 308 VAL A CA 1
ATOM 2323 C C . VAL A 1 308 ? 6.478 6.367 3.410 1.00 95.19 308 VAL A C 1
ATOM 2325 O O . VAL A 1 308 ? 5.618 6.316 4.283 1.00 95.19 308 VAL A O 1
ATOM 2328 N N . ILE A 1 309 ? 6.313 5.806 2.209 1.00 94.81 309 ILE A N 1
ATOM 2329 C CA . ILE A 1 309 ? 5.095 5.075 1.843 1.00 94.81 309 IL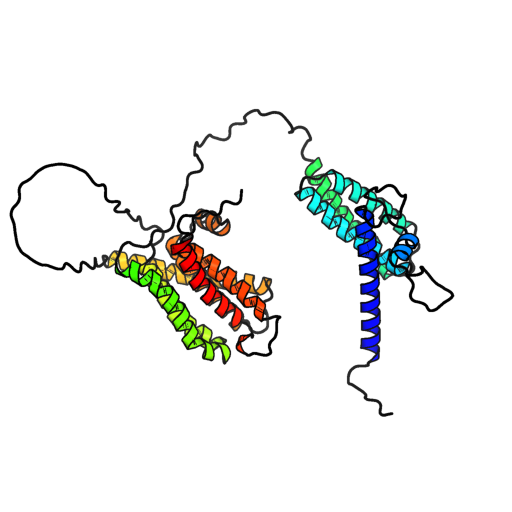E A CA 1
ATOM 2330 C C . ILE A 1 309 ? 4.874 3.897 2.801 1.00 94.81 309 ILE A C 1
ATOM 2332 O O . ILE A 1 309 ? 3.815 3.817 3.410 1.00 94.81 309 ILE A O 1
ATOM 2336 N N . LEU A 1 310 ? 5.862 3.024 3.018 1.00 94.31 310 LEU A N 1
ATOM 2337 C CA . LEU A 1 310 ? 5.728 1.883 3.933 1.00 94.31 310 LEU A CA 1
ATOM 2338 C C . LEU A 1 310 ? 5.331 2.320 5.349 1.00 94.31 310 LEU A C 1
ATOM 2340 O O . LEU A 1 310 ? 4.464 1.703 5.960 1.00 94.31 310 LEU A O 1
ATOM 2344 N N . VAL A 1 311 ? 5.924 3.403 5.852 1.00 93.94 311 VAL A N 1
ATOM 2345 C CA . VAL A 1 311 ? 5.592 3.977 7.162 1.00 93.94 311 VAL A CA 1
ATOM 2346 C C . VAL A 1 311 ? 4.151 4.491 7.209 1.00 93.94 311 VAL A C 1
ATOM 2348 O O . VAL A 1 311 ? 3.439 4.213 8.171 1.00 93.94 311 VAL A O 1
ATOM 2351 N N . LEU A 1 312 ? 3.684 5.181 6.164 1.00 92.81 312 LEU A N 1
ATOM 2352 C CA . LEU A 1 312 ? 2.286 5.622 6.059 1.00 92.81 312 LEU A CA 1
ATOM 2353 C C . LEU A 1 312 ? 1.305 4.440 6.009 1.00 92.81 312 LEU A C 1
ATOM 2355 O O . LEU A 1 312 ? 0.189 4.554 6.507 1.00 92.81 312 LEU A O 1
ATOM 2359 N N . PHE A 1 313 ? 1.734 3.304 5.456 1.00 90.50 313 PHE A N 1
ATOM 2360 C CA . PHE A 1 313 ? 0.988 2.042 5.447 1.00 90.50 313 PHE A CA 1
ATOM 2361 C C . PHE A 1 313 ? 1.173 1.200 6.726 1.00 90.50 313 PHE A C 1
ATOM 2363 O O . PHE A 1 313 ? 0.704 0.064 6.780 1.00 90.50 313 PHE A O 1
ATOM 2370 N N . GLY A 1 314 ? 1.805 1.747 7.771 1.00 88.88 314 GLY A N 1
ATOM 2371 C CA . GLY A 1 314 ? 1.878 1.131 9.100 1.00 88.88 314 GLY A CA 1
ATOM 2372 C C . GLY A 1 314 ? 3.205 0.452 9.446 1.00 88.88 314 GLY A C 1
ATOM 2373 O O . GLY A 1 314 ? 3.278 -0.229 10.468 1.00 88.88 314 GLY A O 1
ATOM 2374 N N . ALA A 1 315 ? 4.264 0.623 8.646 1.00 89.38 315 ALA A N 1
ATOM 2375 C CA . ALA A 1 315 ? 5.597 0.153 9.021 1.00 89.38 315 ALA A CA 1
ATOM 2376 C C . ALA A 1 315 ? 6.137 0.918 10.245 1.00 89.38 315 ALA A C 1
ATOM 2378 O O . ALA A 1 315 ? 5.896 2.122 10.390 1.00 89.38 315 ALA A O 1
ATOM 2379 N N . PRO A 1 316 ? 6.905 0.255 11.124 1.00 85.56 316 PRO A N 1
ATOM 2380 C CA . PRO A 1 316 ? 7.366 0.870 12.355 1.00 85.56 316 PRO A CA 1
ATOM 2381 C C . PRO A 1 316 ? 8.407 1.968 12.068 1.00 85.56 316 PRO A C 1
ATOM 2383 O O . PRO A 1 316 ? 9.358 1.783 11.303 1.00 85.56 316 PRO A O 1
ATOM 2386 N N . LEU A 1 317 ? 8.173 3.140 12.670 1.00 77.88 317 LEU A N 1
ATOM 2387 C CA . LEU A 1 317 ? 8.906 4.388 12.411 1.00 77.88 317 LEU A CA 1
ATOM 2388 C C . LEU A 1 317 ? 10.093 4.562 13.375 1.00 77.88 317 LEU A C 1
ATOM 2390 O O . LEU A 1 317 ? 11.149 5.056 12.990 1.00 77.88 317 LEU A O 1
ATOM 2394 N N . THR A 1 318 ? 9.927 4.130 14.628 1.00 79.44 318 THR A N 1
ATOM 2395 C CA . THR A 1 318 ? 10.908 4.299 15.715 1.00 79.44 318 THR A CA 1
ATOM 2396 C C . THR A 1 318 ? 11.602 2.995 16.103 1.00 79.44 318 THR A C 1
ATOM 2398 O O . THR A 1 318 ? 12.777 3.005 16.464 1.00 79.44 318 THR A O 1
ATOM 2401 N N . THR A 1 319 ? 10.912 1.861 15.990 1.00 78.12 319 THR A N 1
ATOM 2402 C CA . THR A 1 319 ? 11.461 0.521 16.209 1.00 78.12 319 THR A CA 1
ATOM 2403 C C . THR A 1 319 ? 11.749 -0.122 14.847 1.00 78.12 319 THR A C 1
ATOM 2405 O O . THR A 1 319 ? 10.970 0.006 13.916 1.00 78.12 319 THR A O 1
ATOM 2408 N N . HIS A 1 320 ? 12.897 -0.780 14.670 1.00 84.50 320 HIS A N 1
ATOM 2409 C CA . HIS A 1 320 ? 13.250 -1.475 13.415 1.00 84.50 320 HIS A CA 1
ATOM 2410 C C . HIS A 1 320 ? 13.438 -0.605 12.148 1.00 84.50 320 HIS A C 1
ATOM 2412 O O . HIS A 1 320 ? 13.278 -1.109 11.037 1.00 84.50 320 HIS A O 1
ATOM 2418 N N . LEU A 1 321 ? 13.902 0.648 12.268 1.00 89.31 321 LEU A N 1
ATOM 2419 C CA . LEU A 1 321 ? 14.166 1.525 11.109 1.00 89.31 321 LEU A CA 1
ATOM 2420 C C . LEU A 1 321 ? 15.049 0.867 10.028 1.00 89.31 321 LEU A C 1
ATOM 2422 O O . LEU A 1 321 ? 14.745 0.955 8.841 1.00 89.31 321 LEU A O 1
ATOM 2426 N N . GLY A 1 322 ? 16.105 0.150 10.431 1.00 91.44 322 GLY A N 1
ATOM 2427 C CA . GLY A 1 322 ? 16.982 -0.562 9.492 1.00 91.44 322 GLY A CA 1
ATOM 2428 C C . GLY A 1 322 ? 16.251 -1.619 8.656 1.00 91.44 322 GLY A C 1
ATOM 2429 O O . GLY A 1 322 ? 16.557 -1.790 7.482 1.00 91.44 322 GLY A O 1
ATOM 2430 N N . HIS A 1 323 ? 15.231 -2.270 9.218 1.00 93.19 323 HIS A N 1
ATOM 2431 C CA . HIS A 1 323 ? 14.424 -3.269 8.514 1.00 93.19 323 HIS A CA 1
ATOM 2432 C C . HIS A 1 323 ? 13.551 -2.593 7.455 1.00 93.19 323 HIS A C 1
ATOM 2434 O O . HIS A 1 323 ? 13.478 -3.054 6.319 1.00 93.19 323 HIS A O 1
ATOM 2440 N N . THR A 1 324 ? 12.930 -1.470 7.821 1.00 95.00 324 THR A N 1
ATOM 2441 C CA . THR A 1 324 ? 12.063 -0.685 6.936 1.00 95.00 324 THR A CA 1
ATOM 2442 C C . THR A 1 324 ? 12.847 -0.077 5.776 1.00 95.00 324 THR A C 1
ATOM 2444 O O . THR A 1 324 ? 12.436 -0.219 4.627 1.00 95.00 324 THR A O 1
ATOM 2447 N N . VAL A 1 325 ? 14.005 0.532 6.048 1.00 95.69 325 VAL A N 1
ATOM 2448 C CA . VAL A 1 325 ? 14.854 1.141 5.010 1.00 95.69 325 VAL A CA 1
ATOM 2449 C C . VAL A 1 325 ? 15.425 0.082 4.066 1.00 95.69 325 VAL A C 1
ATOM 2451 O O . VAL A 1 325 ? 15.412 0.281 2.854 1.00 95.69 325 VAL A O 1
ATOM 2454 N N . LEU A 1 326 ? 15.886 -1.062 4.584 1.00 96.00 326 LEU A N 1
ATOM 2455 C CA . LEU A 1 326 ? 16.381 -2.148 3.733 1.00 96.00 326 LEU A CA 1
ATOM 2456 C C . LEU A 1 326 ? 15.253 -2.765 2.900 1.00 96.00 326 LEU A C 1
ATOM 2458 O O . LEU A 1 326 ? 15.422 -2.946 1.698 1.00 96.00 326 LEU A O 1
ATOM 2462 N N . CYS A 1 327 ? 14.076 -3.004 3.483 1.00 96.25 327 CYS A N 1
ATOM 2463 C CA . CYS A 1 327 ? 12.892 -3.450 2.742 1.00 96.25 327 CYS A CA 1
ATOM 2464 C C . CYS A 1 327 ? 12.536 -2.482 1.601 1.00 96.25 327 CYS A C 1
ATOM 2466 O O . CYS A 1 327 ? 12.388 -2.894 0.447 1.00 96.25 327 CYS A O 1
ATOM 2468 N N . ALA A 1 328 ? 12.494 -1.181 1.901 1.00 97.12 328 ALA A N 1
ATOM 2469 C CA . ALA A 1 328 ? 12.276 -0.140 0.906 1.00 97.12 328 ALA A CA 1
ATOM 2470 C C . ALA A 1 328 ? 13.357 -0.142 -0.184 1.00 97.12 328 ALA A C 1
ATOM 2472 O O . ALA A 1 328 ? 13.035 0.069 -1.352 1.00 97.12 328 ALA A O 1
ATOM 2473 N N . ALA A 1 329 ? 14.616 -0.428 0.166 1.00 97.44 329 ALA A N 1
ATOM 2474 C CA . ALA A 1 329 ? 15.708 -0.549 -0.794 1.00 97.44 329 ALA A CA 1
ATOM 2475 C C . ALA A 1 329 ? 15.498 -1.695 -1.787 1.00 97.44 329 ALA A C 1
ATOM 2477 O O . ALA A 1 329 ? 15.642 -1.484 -2.991 1.00 97.44 329 ALA A O 1
ATOM 2478 N N . HIS A 1 330 ? 15.072 -2.871 -1.321 1.00 97.50 330 HIS A N 1
ATOM 2479 C CA . HIS A 1 330 ? 14.744 -3.992 -2.204 1.00 97.50 330 HIS A CA 1
ATOM 2480 C C . HIS A 1 330 ? 13.583 -3.663 -3.152 1.00 97.50 330 HIS A C 1
ATOM 2482 O O . HIS A 1 330 ? 13.696 -3.884 -4.359 1.00 97.50 330 HIS A O 1
ATOM 2488 N N . ILE A 1 331 ? 12.493 -3.088 -2.634 1.00 97.50 331 ILE A N 1
ATOM 2489 C CA . ILE A 1 331 ? 11.330 -2.696 -3.449 1.00 97.50 331 ILE A CA 1
ATOM 2490 C C . ILE A 1 331 ? 11.727 -1.629 -4.479 1.00 97.50 331 ILE A C 1
ATOM 2492 O O . ILE A 1 331 ? 11.385 -1.753 -5.656 1.00 97.50 331 ILE A O 1
ATOM 2496 N N . ALA A 1 332 ? 12.491 -0.612 -4.069 1.00 96.94 332 ALA A N 1
ATOM 2497 C CA . ALA A 1 332 ? 12.972 0.434 -4.965 1.00 96.94 332 ALA A CA 1
ATOM 2498 C C . ALA A 1 332 ? 13.900 -0.134 -6.051 1.00 96.94 332 ALA A C 1
ATOM 2500 O O . ALA A 1 332 ? 13.760 0.219 -7.217 1.00 96.94 332 ALA A O 1
ATOM 2501 N N . TYR A 1 333 ? 14.806 -1.056 -5.716 1.00 97.00 333 TYR A N 1
ATOM 2502 C CA . TYR A 1 333 ? 15.727 -1.638 -6.698 1.00 97.00 333 TYR A CA 1
ATOM 2503 C C . TYR A 1 333 ? 15.006 -2.523 -7.719 1.00 97.00 333 TYR A C 1
ATOM 2505 O O . TYR A 1 333 ? 15.359 -2.505 -8.896 1.00 97.00 333 TYR A O 1
ATOM 2513 N N . LEU A 1 334 ? 13.981 -3.265 -7.295 1.00 96.56 334 LEU A N 1
ATOM 2514 C CA . LEU A 1 334 ? 13.169 -4.093 -8.187 1.00 96.56 334 LEU A CA 1
ATOM 2515 C C . LEU A 1 334 ? 12.263 -3.247 -9.098 1.00 96.56 334 LEU A C 1
ATOM 2517 O O . LEU A 1 334 ? 12.196 -3.504 -10.298 1.00 96.56 334 LEU A O 1
ATOM 2521 N N . ALA A 1 335 ? 11.591 -2.226 -8.556 1.00 94.56 335 ALA A N 1
ATOM 2522 C CA . ALA A 1 335 ? 10.606 -1.444 -9.304 1.00 94.56 335 ALA A CA 1
ATOM 2523 C C . ALA A 1 335 ? 11.203 -0.238 -10.052 1.00 94.56 335 ALA A C 1
ATOM 2525 O O . ALA A 1 335 ? 10.831 0.028 -11.195 1.00 94.56 335 ALA A O 1
ATOM 2526 N N . ALA A 1 336 ? 12.119 0.506 -9.428 1.00 92.88 336 ALA A N 1
ATOM 2527 C CA . ALA A 1 336 ? 12.575 1.798 -9.932 1.00 92.88 336 ALA A CA 1
ATOM 2528 C C . ALA A 1 336 ? 13.826 1.707 -10.816 1.00 92.88 336 ALA A C 1
ATOM 2530 O O . ALA A 1 336 ? 13.913 2.465 -11.774 1.00 92.88 336 ALA A O 1
ATOM 2531 N N . VAL A 1 337 ? 14.779 0.798 -10.569 1.00 94.56 337 VAL A N 1
ATOM 2532 C CA . VAL A 1 337 ? 16.036 0.756 -11.354 1.00 94.56 337 VAL A CA 1
ATOM 2533 C C . VAL A 1 337 ? 15.785 0.475 -12.847 1.00 94.56 337 VAL A C 1
ATOM 2535 O O . VAL A 1 337 ? 16.208 1.295 -13.668 1.00 94.56 337 VAL A O 1
ATOM 2538 N N . PRO A 1 338 ? 15.048 -0.586 -13.245 1.00 92.00 338 PRO A N 1
ATOM 2539 C CA . PRO A 1 338 ? 14.720 -0.813 -14.656 1.00 92.00 338 PRO A CA 1
ATOM 2540 C C . PRO A 1 338 ? 13.889 0.320 -15.276 1.00 92.00 338 PRO A C 1
ATOM 2542 O O . PRO A 1 338 ? 14.107 0.685 -16.432 1.00 92.00 338 PRO A O 1
ATOM 2545 N N . ALA A 1 339 ? 12.967 0.903 -14.501 1.00 90.88 339 ALA A N 1
ATOM 2546 C CA . ALA A 1 339 ? 12.100 1.992 -14.947 1.00 90.88 339 ALA A CA 1
ATOM 2547 C C . ALA A 1 339 ? 12.884 3.290 -15.194 1.00 90.88 339 ALA A C 1
ATOM 2549 O O . ALA A 1 339 ? 12.778 3.876 -16.267 1.00 90.88 339 ALA A O 1
ATOM 2550 N N . ILE A 1 340 ? 13.733 3.708 -14.251 1.00 92.56 340 ILE A N 1
ATOM 2551 C CA . ILE A 1 340 ? 14.605 4.884 -14.383 1.00 92.56 340 ILE A CA 1
ATOM 2552 C C . ILE A 1 340 ? 15.583 4.694 -15.543 1.00 92.56 340 ILE A C 1
ATOM 2554 O O . ILE A 1 340 ? 15.827 5.635 -16.294 1.00 92.56 340 ILE A O 1
ATOM 2558 N N . TYR A 1 341 ? 16.127 3.488 -15.725 1.00 92.06 341 TYR A N 1
ATOM 2559 C CA . TYR A 1 341 ? 17.046 3.217 -16.826 1.00 92.06 341 TYR A CA 1
ATOM 2560 C C . TYR A 1 341 ? 16.388 3.387 -18.204 1.00 92.06 341 TYR A C 1
ATOM 2562 O O . TYR A 1 341 ? 16.986 3.989 -19.098 1.00 92.06 341 TYR A O 1
ATOM 2570 N N . ALA A 1 342 ? 15.165 2.873 -18.372 1.00 88.12 342 ALA A N 1
ATOM 2571 C CA . ALA A 1 342 ? 14.467 2.878 -19.656 1.00 88.12 342 ALA A CA 1
ATOM 2572 C C . ALA A 1 342 ? 13.717 4.193 -19.939 1.00 88.12 342 ALA A C 1
ATOM 2574 O O . ALA A 1 342 ? 13.778 4.722 -21.052 1.00 88.12 342 ALA A O 1
ATOM 2575 N N . PHE A 1 343 ? 13.022 4.747 -18.941 1.00 84.38 343 PHE A N 1
ATOM 2576 C CA . PHE A 1 343 ? 12.228 5.970 -19.089 1.00 84.38 343 PHE A CA 1
ATOM 2577 C C . PHE A 1 343 ? 13.034 7.250 -18.834 1.00 84.38 343 PHE A C 1
ATOM 2579 O O . PHE A 1 343 ? 12.672 8.307 -19.356 1.00 84.38 343 PHE A O 1
ATOM 2586 N N . GLY A 1 344 ? 14.140 7.171 -18.089 1.00 86.81 344 GLY A N 1
ATOM 2587 C CA . GLY A 1 344 ? 14.923 8.331 -17.664 1.00 86.81 344 GLY A CA 1
ATOM 2588 C C . GLY A 1 344 ? 14.227 9.110 -16.548 1.00 86.81 344 GLY A C 1
ATOM 2589 O O . GLY A 1 344 ? 13.462 8.550 -15.768 1.00 86.81 344 GLY A O 1
ATOM 2590 N N . VAL A 1 345 ? 14.470 10.421 -16.480 1.00 86.50 345 VAL A N 1
ATOM 2591 C CA . VAL A 1 345 ? 13.853 11.343 -15.499 1.00 86.50 345 VAL A CA 1
ATOM 2592 C C . VAL A 1 345 ? 12.790 12.231 -16.174 1.00 86.50 345 VAL A C 1
ATOM 2594 O O . VAL A 1 345 ? 12.578 13.382 -15.808 1.00 86.50 345 VAL A O 1
ATOM 2597 N N . ASP A 1 346 ? 12.135 11.713 -17.215 1.00 85.31 346 ASP A N 1
ATOM 2598 C CA . ASP A 1 346 ? 11.112 12.441 -17.972 1.00 85.31 346 ASP A CA 1
ATOM 2599 C C . ASP A 1 346 ? 9.771 12.451 -17.221 1.00 85.31 346 ASP A C 1
ATOM 2601 O O . ASP A 1 346 ? 9.057 11.445 -17.168 1.00 85.31 346 ASP A O 1
ATOM 2605 N N . GLY A 1 347 ? 9.416 13.604 -16.650 1.00 83.19 347 GLY A N 1
ATOM 2606 C CA . GLY A 1 347 ? 8.199 13.766 -15.856 1.00 83.19 347 GLY A CA 1
ATOM 2607 C C . GLY A 1 347 ? 6.905 13.429 -16.605 1.00 83.19 347 GLY A C 1
ATOM 2608 O O . GLY A 1 347 ? 5.939 13.014 -15.970 1.00 83.19 347 GLY A O 1
ATOM 2609 N N . ALA A 1 348 ? 6.854 13.558 -17.936 1.00 84.31 348 ALA A N 1
ATOM 2610 C CA . ALA A 1 348 ? 5.663 13.178 -18.695 1.00 84.31 348 ALA A CA 1
ATOM 2611 C C . ALA A 1 348 ? 5.458 11.656 -18.691 1.00 84.31 348 ALA A C 1
ATOM 2613 O O . ALA A 1 348 ? 4.377 11.190 -18.334 1.00 84.31 348 ALA A O 1
ATOM 2614 N N . LYS A 1 349 ? 6.519 10.891 -18.971 1.00 82.94 349 LYS A N 1
ATOM 2615 C CA . LYS A 1 349 ? 6.482 9.419 -18.963 1.00 82.94 349 LYS A CA 1
ATOM 2616 C C . LYS A 1 349 ? 6.208 8.852 -17.575 1.00 82.94 349 LYS A C 1
ATOM 2618 O O . LYS A 1 349 ? 5.454 7.895 -17.445 1.00 82.94 349 LYS A O 1
ATOM 2623 N N . TRP A 1 350 ? 6.773 9.458 -16.530 1.00 87.31 350 TRP A N 1
ATOM 2624 C CA . TRP A 1 350 ? 6.494 9.053 -15.149 1.00 87.31 350 TRP A CA 1
ATOM 2625 C C . TRP A 1 350 ? 5.036 9.300 -14.747 1.00 87.31 350 TRP A C 1
AT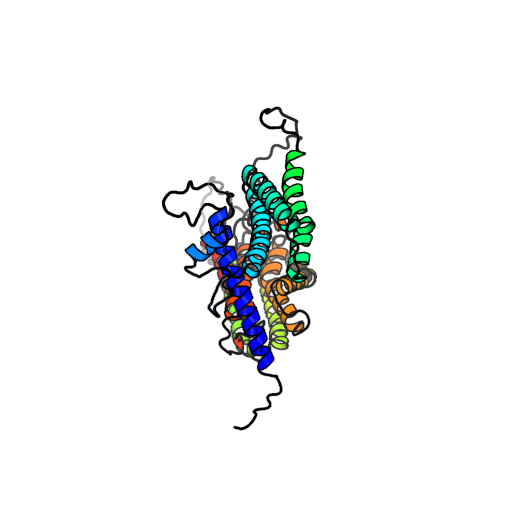OM 2627 O O . TRP A 1 350 ? 4.449 8.459 -14.072 1.00 87.31 350 TRP A O 1
ATOM 2637 N N . ARG A 1 351 ? 4.417 10.404 -15.192 1.00 86.81 351 ARG A N 1
ATOM 2638 C CA . ARG A 1 351 ? 2.977 10.631 -14.975 1.00 86.81 351 ARG A CA 1
ATOM 2639 C C . ARG A 1 351 ? 2.126 9.595 -15.699 1.00 86.81 351 ARG A C 1
ATOM 2641 O O . ARG A 1 351 ? 1.187 9.091 -15.100 1.00 86.81 351 ARG A O 1
ATOM 2648 N N . GLU A 1 352 ? 2.457 9.260 -16.945 1.00 84.19 352 GLU A N 1
ATOM 2649 C CA . GLU A 1 352 ? 1.758 8.200 -17.687 1.00 84.19 352 GLU A CA 1
ATOM 2650 C C . GLU A 1 352 ? 1.902 6.836 -16.998 1.00 84.19 352 GLU A C 1
ATOM 2652 O O . GLU A 1 352 ? 0.929 6.089 -16.917 1.00 84.19 352 GLU A O 1
ATOM 2657 N N . LEU A 1 353 ? 3.093 6.524 -16.471 1.00 83.00 353 LEU A N 1
ATOM 2658 C CA . LEU A 1 353 ? 3.370 5.283 -15.741 1.00 83.00 353 LEU A CA 1
ATOM 2659 C C . LEU A 1 353 ? 2.500 5.177 -14.482 1.00 83.00 353 LEU A C 1
ATOM 2661 O O . LEU A 1 353 ? 1.858 4.154 -14.260 1.00 83.00 353 LEU A O 1
ATOM 2665 N N . VAL A 1 354 ? 2.454 6.246 -13.681 1.00 85.12 354 VAL A N 1
ATOM 2666 C CA . VAL A 1 354 ? 1.625 6.323 -12.465 1.00 85.12 354 VAL A CA 1
ATOM 2667 C C . VAL A 1 354 ? 0.133 6.300 -12.805 1.00 85.12 354 VAL A C 1
ATOM 2669 O O . VAL A 1 354 ? -0.648 5.699 -12.075 1.00 85.12 354 VAL A O 1
ATOM 2672 N N . ALA A 1 355 ? -0.262 6.901 -13.929 1.00 86.38 355 ALA A N 1
ATOM 2673 C CA . ALA A 1 355 ? -1.631 6.869 -14.437 1.00 86.38 355 ALA A CA 1
ATOM 2674 C C . ALA A 1 355 ? -2.005 5.544 -15.133 1.00 86.38 355 ALA A C 1
ATOM 2676 O O . ALA A 1 355 ? -3.116 5.431 -15.641 1.00 86.38 355 ALA A O 1
ATOM 2677 N N . LEU A 1 356 ? -1.099 4.555 -15.177 1.00 83.81 356 LEU A N 1
ATOM 2678 C CA . LEU A 1 356 ? -1.292 3.253 -15.834 1.00 83.81 356 LEU A CA 1
ATOM 2679 C C . LEU A 1 356 ? -1.624 3.352 -17.338 1.00 83.81 356 LEU A C 1
ATOM 2681 O O . LEU A 1 356 ? -2.175 2.421 -17.922 1.00 83.81 356 LEU A O 1
ATOM 2685 N N . MET A 1 357 ? -1.250 4.464 -17.978 1.00 80.62 357 MET A N 1
ATOM 2686 C CA . MET A 1 357 ? -1.530 4.737 -19.394 1.00 80.62 357 MET A CA 1
ATOM 2687 C C . MET A 1 357 ? -0.382 4.344 -20.333 1.00 80.62 357 MET A C 1
ATOM 2689 O O . MET A 1 357 ? -0.534 4.393 -21.553 1.00 80.62 357 MET A O 1
ATOM 2693 N N . VAL A 1 358 ? 0.762 3.928 -19.784 1.00 80.50 358 VAL A N 1
ATOM 2694 C CA . VAL A 1 358 ? 1.858 3.328 -20.561 1.00 80.50 358 VAL A CA 1
ATOM 2695 C C . VAL A 1 358 ? 1.426 1.928 -21.007 1.00 80.50 358 VAL A C 1
ATOM 2697 O O . VAL A 1 358 ? 0.843 1.192 -20.205 1.00 80.50 358 VAL A O 1
ATOM 2700 N N . PRO A 1 359 ? 1.687 1.514 -22.261 1.00 82.56 359 PRO A N 1
ATOM 2701 C CA . PRO A 1 359 ? 1.404 0.144 -22.659 1.00 82.56 359 PRO A CA 1
ATOM 2702 C C . PRO A 1 359 ? 2.207 -0.837 -21.806 1.00 82.56 359 PRO A C 1
ATOM 2704 O O . PRO A 1 359 ? 3.389 -0.631 -21.532 1.00 82.56 359 PRO A O 1
ATOM 2707 N N . ALA A 1 360 ? 1.576 -1.939 -21.424 1.00 84.00 360 ALA A N 1
ATOM 2708 C CA . ALA A 1 360 ? 2.225 -2.943 -20.608 1.00 84.00 360 ALA A CA 1
ATOM 2709 C C . ALA A 1 360 ? 3.445 -3.542 -21.327 1.00 84.00 360 ALA A C 1
ATOM 2711 O O . ALA A 1 360 ? 3.384 -3.954 -22.490 1.00 84.00 360 ALA A O 1
ATOM 2712 N N . ASP A 1 361 ? 4.556 -3.596 -20.601 1.00 86.62 361 ASP A N 1
ATOM 2713 C CA . ASP A 1 361 ? 5.803 -4.242 -20.987 1.00 86.62 361 ASP A CA 1
ATOM 2714 C C . ASP A 1 361 ? 6.447 -4.934 -19.773 1.00 86.62 361 ASP A C 1
ATOM 2716 O O . ASP A 1 361 ? 5.872 -4.988 -18.682 1.00 86.62 361 ASP A O 1
ATOM 2720 N N . GLU A 1 362 ? 7.640 -5.502 -19.963 1.00 88.81 362 GLU A N 1
ATOM 2721 C CA . GLU A 1 362 ? 8.381 -6.202 -18.907 1.00 88.81 362 GLU A CA 1
ATOM 2722 C C . GLU A 1 362 ? 8.750 -5.295 -17.728 1.00 88.81 362 GLU A C 1
ATOM 2724 O O . GLU A 1 362 ? 8.766 -5.760 -16.592 1.00 88.81 362 GLU A O 1
ATOM 2729 N N . VAL A 1 363 ? 9.060 -4.020 -17.980 1.00 90.75 363 VAL A N 1
ATOM 2730 C CA . VAL A 1 363 ? 9.527 -3.064 -16.966 1.00 90.75 363 VAL A CA 1
ATOM 2731 C C . VAL A 1 363 ? 8.348 -2.538 -16.154 1.00 90.75 363 VAL A C 1
ATOM 2733 O O . VAL A 1 363 ? 8.394 -2.542 -14.925 1.00 90.75 363 VAL A O 1
ATOM 2736 N N . PHE A 1 364 ? 7.267 -2.158 -16.832 1.00 90.50 364 PHE A N 1
ATOM 2737 C CA . PHE A 1 364 ? 6.009 -1.763 -16.211 1.00 90.50 364 PHE A CA 1
ATOM 2738 C C . PHE A 1 364 ? 5.406 -2.912 -15.399 1.00 90.50 364 PHE A C 1
ATOM 2740 O O . PHE A 1 364 ? 5.075 -2.741 -14.225 1.00 90.50 364 PHE A O 1
ATOM 2747 N N . GLY A 1 365 ? 5.325 -4.107 -15.994 1.00 91.25 365 GLY A N 1
ATOM 2748 C CA . GLY A 1 365 ? 4.818 -5.302 -15.326 1.00 91.25 365 GLY A CA 1
ATOM 2749 C C . GLY A 1 365 ? 5.647 -5.671 -14.096 1.00 91.25 365 GLY A C 1
ATOM 2750 O O . GLY A 1 365 ? 5.081 -5.980 -13.049 1.00 91.25 365 GLY A O 1
ATOM 2751 N N . ALA A 1 366 ? 6.977 -5.580 -14.183 1.00 93.50 366 ALA A N 1
ATOM 2752 C CA . ALA A 1 366 ? 7.872 -5.785 -13.047 1.00 93.50 366 ALA A CA 1
ATOM 2753 C C . ALA A 1 366 ? 7.635 -4.768 -11.918 1.00 93.50 366 ALA A C 1
ATOM 2755 O O . ALA A 1 366 ? 7.557 -5.159 -10.752 1.00 93.50 366 ALA A O 1
ATOM 2756 N N . ALA A 1 367 ? 7.491 -3.479 -12.242 1.00 93.50 367 ALA A N 1
ATOM 2757 C CA . ALA A 1 367 ? 7.266 -2.426 -11.253 1.00 93.50 367 ALA A CA 1
ATOM 2758 C C . ALA A 1 367 ? 5.925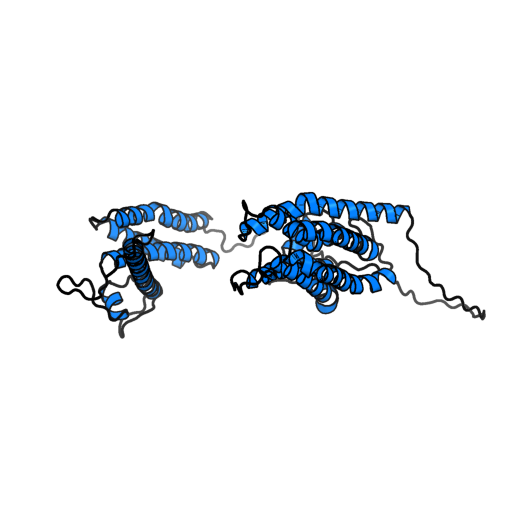 -2.596 -10.525 1.00 93.50 367 ALA A C 1
ATOM 2760 O O . ALA A 1 367 ? 5.898 -2.676 -9.296 1.00 93.50 367 ALA A O 1
ATOM 2761 N N . ILE A 1 368 ? 4.824 -2.733 -11.272 1.00 93.44 368 ILE A N 1
ATOM 2762 C CA . ILE A 1 368 ? 3.487 -2.938 -10.697 1.00 93.44 368 ILE A CA 1
ATOM 2763 C C . ILE A 1 368 ? 3.417 -4.261 -9.934 1.00 93.44 368 ILE A C 1
ATOM 2765 O O . ILE A 1 368 ? 2.903 -4.301 -8.818 1.00 93.44 368 ILE A O 1
ATOM 2769 N N . GLY A 1 369 ? 3.990 -5.331 -10.492 1.00 95.12 369 GLY A N 1
ATOM 2770 C CA . GLY A 1 369 ? 4.057 -6.633 -9.838 1.00 95.12 369 GLY A CA 1
ATOM 2771 C C . GLY A 1 369 ? 4.819 -6.588 -8.515 1.00 95.12 369 GLY A C 1
ATOM 2772 O O . GLY A 1 369 ? 4.367 -7.181 -7.543 1.00 95.12 369 GLY A O 1
ATOM 2773 N N . THR A 1 370 ? 5.924 -5.840 -8.435 1.00 97.06 370 THR A N 1
ATOM 2774 C CA . THR A 1 370 ? 6.681 -5.656 -7.183 1.00 97.06 370 THR A CA 1
ATOM 2775 C C . THR A 1 370 ? 5.841 -4.946 -6.126 1.00 97.06 370 THR A C 1
ATOM 2777 O O . THR A 1 370 ? 5.794 -5.396 -4.984 1.00 97.06 370 THR A O 1
ATOM 2780 N N . LEU A 1 371 ? 5.166 -3.851 -6.493 1.00 95.62 371 LEU A N 1
ATOM 2781 C CA . LEU A 1 371 ? 4.349 -3.069 -5.561 1.00 95.62 371 LEU A CA 1
ATOM 2782 C C . LEU A 1 371 ? 3.135 -3.863 -5.069 1.00 95.62 371 LEU A C 1
ATOM 2784 O O . LEU A 1 371 ? 2.892 -3.940 -3.866 1.00 95.62 371 LEU A O 1
ATOM 2788 N N . PHE A 1 372 ? 2.406 -4.499 -5.989 1.00 95.81 372 PHE A N 1
ATOM 2789 C CA . PHE A 1 372 ? 1.268 -5.348 -5.645 1.00 95.81 372 PHE A CA 1
ATOM 2790 C C . PHE A 1 372 ? 1.702 -6.572 -4.833 1.00 95.81 372 PHE A C 1
ATOM 2792 O O . PHE A 1 372 ? 1.050 -6.930 -3.858 1.00 95.81 372 PHE A O 1
ATOM 2799 N N . GLY A 1 373 ? 2.828 -7.189 -5.193 1.00 96.69 373 GLY A N 1
ATOM 2800 C CA . GLY A 1 373 ? 3.404 -8.309 -4.460 1.00 96.69 373 GLY A CA 1
ATOM 2801 C C . GLY A 1 373 ? 3.820 -7.925 -3.043 1.00 96.69 373 GLY A C 1
ATOM 2802 O O . GLY A 1 373 ? 3.503 -8.648 -2.104 1.00 96.69 373 GLY A O 1
ATOM 2803 N N . ALA A 1 374 ? 4.466 -6.770 -2.864 1.00 96.19 374 ALA A N 1
ATOM 2804 C CA . ALA A 1 374 ? 4.815 -6.240 -1.547 1.00 96.19 374 ALA A CA 1
ATOM 2805 C C . ALA A 1 374 ? 3.564 -5.987 -0.689 1.00 96.19 374 ALA A C 1
ATOM 2807 O O . ALA A 1 374 ? 3.531 -6.369 0.479 1.00 96.19 374 ALA A O 1
ATOM 2808 N N . TRP A 1 375 ? 2.517 -5.405 -1.284 1.00 95.38 375 TRP A N 1
ATOM 2809 C CA . TRP A 1 375 ? 1.229 -5.197 -0.623 1.00 95.38 375 TRP A CA 1
ATOM 2810 C C . TRP A 1 375 ? 0.555 -6.521 -0.229 1.00 95.38 375 TRP A C 1
ATOM 2812 O O . TRP A 1 375 ? 0.161 -6.690 0.922 1.00 95.38 375 TRP A O 1
ATOM 2822 N N . ALA A 1 376 ? 0.491 -7.500 -1.135 1.00 95.69 376 ALA A N 1
ATOM 2823 C CA . ALA A 1 376 ? -0.052 -8.828 -0.844 1.00 95.69 376 ALA A CA 1
ATOM 2824 C C . ALA A 1 376 ? 0.775 -9.569 0.224 1.00 95.69 376 ALA A C 1
ATOM 2826 O O . ALA A 1 376 ? 0.226 -10.293 1.052 1.00 95.69 376 ALA A O 1
ATOM 2827 N N . GLY A 1 377 ? 2.090 -9.334 0.261 1.00 93.88 377 GLY A N 1
ATOM 2828 C CA . GLY A 1 377 ? 2.991 -9.819 1.304 1.00 93.88 377 GLY A CA 1
ATOM 2829 C C . GLY A 1 377 ? 2.708 -9.245 2.695 1.00 93.88 377 GLY A C 1
ATOM 2830 O O . GLY A 1 377 ? 3.242 -9.764 3.673 1.00 93.88 377 GLY A O 1
ATOM 2831 N N . ALA A 1 378 ? 1.872 -8.210 2.824 1.00 92.81 378 ALA A N 1
ATOM 2832 C CA . ALA A 1 378 ? 1.438 -7.696 4.123 1.00 92.81 378 ALA A CA 1
ATOM 2833 C C . ALA A 1 378 ? 0.316 -8.544 4.734 1.00 92.81 378 ALA A C 1
ATOM 2835 O O . ALA A 1 378 ? 0.177 -8.575 5.953 1.00 92.81 378 ALA A O 1
ATOM 2836 N N . VAL A 1 379 ? -0.453 -9.265 3.909 1.00 92.69 379 VAL A N 1
ATOM 2837 C CA . VAL A 1 379 ? -1.613 -10.058 4.347 1.00 92.69 379 VAL A CA 1
ATOM 2838 C C . VAL A 1 379 ? -1.253 -11.116 5.396 1.00 92.69 379 VAL A C 1
ATOM 2840 O O . VAL A 1 379 ? -2.012 -11.251 6.347 1.00 92.69 379 VAL A O 1
ATOM 2843 N N . PRO A 1 380 ? -0.125 -11.849 5.315 1.00 91.31 380 PRO A N 1
ATOM 2844 C CA . PRO A 1 380 ? 0.217 -12.830 6.343 1.00 91.31 380 PRO A CA 1
ATOM 2845 C C . PRO A 1 380 ? 0.590 -12.236 7.708 1.00 91.31 380 PRO A C 1
ATOM 2847 O O . PRO A 1 380 ? 0.627 -12.995 8.670 1.00 91.31 380 PRO A O 1
ATOM 2850 N N . ILE A 1 381 ? 0.879 -10.930 7.811 1.00 89.44 381 ILE A N 1
ATOM 2851 C CA . ILE A 1 381 ? 1.346 -10.314 9.065 1.00 89.44 381 ILE A CA 1
ATOM 2852 C C . ILE A 1 381 ? 0.229 -10.310 10.130 1.00 89.44 381 ILE A C 1
ATOM 2854 O O . ILE A 1 381 ? 0.476 -10.816 11.219 1.00 89.44 381 ILE A O 1
ATOM 2858 N N . PRO A 1 382 ? -1.010 -9.838 9.856 1.00 88.00 382 PRO A N 1
ATOM 2859 C CA . PRO A 1 382 ? -2.096 -9.873 10.842 1.00 88.00 382 PRO A CA 1
ATOM 2860 C C . PRO A 1 382 ? -2.658 -11.269 11.130 1.00 88.00 382 PRO A C 1
ATOM 2862 O O . PRO A 1 382 ? -3.397 -11.425 12.095 1.00 88.00 382 PRO A O 1
ATOM 2865 N N . LEU A 1 383 ? -2.372 -12.264 10.280 1.00 88.19 383 LEU A N 1
ATOM 2866 C CA . LEU A 1 383 ? -2.848 -13.639 10.477 1.00 88.19 383 LEU A CA 1
ATOM 2867 C C . LEU A 1 383 ? -2.085 -14.376 11.590 1.00 88.19 383 LEU A C 1
ATOM 2869 O O . LEU A 1 383 ? -2.565 -15.420 12.023 1.00 88.19 383 LEU A O 1
ATOM 2873 N N . ASP A 1 384 ? -0.927 -13.840 11.998 1.00 78.38 384 ASP A N 1
ATOM 2874 C CA . ASP A 1 384 ? -0.118 -14.222 13.162 1.00 78.38 384 ASP A CA 1
ATOM 2875 C C . ASP A 1 384 ? -0.111 -15.736 13.456 1.00 78.38 384 ASP A C 1
ATOM 2877 O O . ASP A 1 384 ? -0.702 -16.228 14.412 1.00 78.38 384 ASP A O 1
ATOM 2881 N N . TRP A 1 385 ? 0.546 -16.512 12.587 1.00 85.19 385 TRP A N 1
ATOM 2882 C CA . TRP A 1 385 ? 0.735 -17.961 12.769 1.00 85.19 385 TRP A CA 1
ATOM 2883 C C . TRP A 1 385 ? 1.941 -18.289 13.669 1.00 85.19 385 TRP A C 1
ATOM 2885 O O . TRP A 1 385 ? 2.451 -19.413 13.610 1.00 85.19 385 TRP A O 1
ATOM 2895 N N . ASP A 1 386 ? 2.428 -17.318 14.450 1.00 84.69 386 ASP A N 1
ATOM 2896 C CA . ASP A 1 386 ? 3.586 -17.435 15.344 1.00 84.69 386 ASP A CA 1
ATOM 2897 C C . ASP A 1 386 ? 4.853 -17.981 14.647 1.00 84.69 386 ASP A C 1
ATOM 2899 O O . ASP A 1 386 ? 5.629 -18.761 15.212 1.00 84.69 386 ASP A O 1
ATOM 2903 N N . ARG A 1 387 ? 5.088 -17.612 13.376 1.00 90.69 387 ARG A N 1
ATOM 2904 C CA . ARG A 1 387 ? 6.271 -18.053 12.610 1.00 90.69 387 ARG A CA 1
ATOM 2905 C C . ARG A 1 387 ? 7.270 -16.930 12.375 1.00 90.69 387 ARG A C 1
ATOM 2907 O O . ARG A 1 387 ? 6.916 -15.800 12.068 1.00 90.69 387 ARG A O 1
ATOM 2914 N N . GLU A 1 388 ? 8.558 -17.268 12.408 1.00 88.94 388 GLU A N 1
ATOM 2915 C CA . GLU A 1 388 ? 9.639 -16.292 12.208 1.00 88.94 388 GLU A CA 1
ATOM 2916 C C . GLU A 1 388 ? 9.598 -15.620 10.833 1.00 88.94 388 GLU A C 1
ATOM 2918 O O . GLU A 1 388 ? 9.857 -14.425 10.727 1.00 88.94 388 GLU A O 1
ATOM 2923 N N . TRP A 1 389 ? 9.191 -16.351 9.792 1.00 90.94 389 TRP A N 1
ATOM 2924 C CA . TRP A 1 389 ? 9.073 -15.804 8.441 1.00 90.94 389 TRP A CA 1
ATOM 2925 C C . TRP A 1 389 ? 7.934 -14.785 8.284 1.00 90.94 389 TRP A C 1
ATOM 2927 O O . TRP A 1 389 ? 7.932 -14.053 7.298 1.00 90.94 389 TRP A O 1
ATOM 2937 N N . GLN A 1 390 ? 6.985 -14.716 9.229 1.00 92.88 390 GLN A N 1
ATOM 2938 C CA . GLN A 1 390 ? 5.896 -13.731 9.220 1.00 92.88 390 GLN A CA 1
ATOM 2939 C C . GLN A 1 390 ? 6.306 -12.363 9.770 1.00 92.88 390 GLN A C 1
ATOM 2941 O O . GLN A 1 390 ? 5.591 -11.380 9.583 1.00 92.88 390 GLN A O 1
ATOM 2946 N N . LYS A 1 391 ? 7.460 -12.281 10.441 1.00 90.88 391 LYS A N 1
ATOM 2947 C CA . LYS A 1 391 ? 7.932 -11.047 11.067 1.00 90.88 391 LYS A CA 1
ATOM 2948 C C . LYS A 1 391 ? 8.274 -9.991 10.015 1.00 90.88 391 LYS A C 1
ATOM 2950 O O . LYS A 1 391 ? 8.789 -10.289 8.934 1.00 90.88 391 LYS A O 1
ATOM 2955 N N . TRP A 1 392 ? 8.049 -8.725 10.363 1.00 90.81 392 TRP A N 1
ATOM 2956 C CA . TRP A 1 392 ? 8.502 -7.597 9.551 1.00 90.81 392 TRP A CA 1
ATOM 2957 C C . TRP A 1 392 ? 10.031 -7.643 9.365 1.00 90.81 392 TRP A C 1
ATOM 2959 O O . TRP A 1 392 ? 10.744 -7.792 10.360 1.00 90.81 392 TRP A O 1
ATOM 2969 N N . PRO A 1 393 ? 10.573 -7.476 8.141 1.00 94.44 393 PRO A N 1
ATOM 2970 C CA . PRO A 1 393 ? 9.922 -7.154 6.865 1.00 94.44 393 PRO A CA 1
ATOM 2971 C C . PRO A 1 393 ? 9.827 -8.362 5.905 1.00 94.44 393 PRO A C 1
ATOM 2973 O O . PRO A 1 393 ? 9.643 -8.186 4.700 1.00 94.44 393 PRO A O 1
ATOM 2976 N N . VAL A 1 394 ? 10.019 -9.585 6.404 1.00 94.38 394 VAL A N 1
ATOM 2977 C CA . VAL A 1 394 ? 10.337 -10.774 5.597 1.00 94.38 394 VAL A CA 1
ATOM 2978 C C . VAL A 1 394 ? 9.246 -11.086 4.572 1.00 94.38 394 VAL A C 1
ATOM 2980 O O . VAL A 1 394 ? 9.549 -11.270 3.391 1.00 94.38 394 VAL A O 1
ATOM 2983 N N . THR A 1 395 ? 7.975 -11.083 4.979 1.00 94.81 395 THR A N 1
ATOM 2984 C CA . THR A 1 395 ? 6.843 -11.404 4.091 1.00 94.81 395 THR A CA 1
ATOM 2985 C C . THR A 1 395 ? 6.664 -10.393 2.963 1.00 94.81 395 THR A C 1
ATOM 2987 O O . THR A 1 395 ? 6.379 -10.780 1.830 1.00 94.81 395 THR A O 1
ATOM 2990 N N . ILE A 1 396 ? 6.878 -9.107 3.252 1.00 95.69 396 ILE A N 1
ATOM 2991 C CA . ILE A 1 396 ? 6.784 -8.011 2.282 1.00 95.69 396 ILE A CA 1
ATOM 2992 C C . ILE A 1 396 ? 7.851 -8.180 1.209 1.00 95.69 396 ILE A C 1
ATOM 2994 O O . ILE A 1 396 ? 7.552 -8.103 0.019 1.00 95.69 396 ILE A O 1
ATOM 2998 N N . VAL A 1 397 ? 9.092 -8.456 1.621 1.00 96.06 397 VAL A N 1
ATOM 2999 C CA . VAL A 1 397 ? 10.195 -8.684 0.685 1.00 96.06 397 VAL A CA 1
ATOM 3000 C C . VAL A 1 397 ? 9.927 -9.944 -0.146 1.00 96.06 397 VAL A C 1
ATOM 3002 O O . VAL A 1 397 ? 10.072 -9.902 -1.364 1.00 96.06 397 VAL A O 1
ATOM 3005 N N . CYS A 1 398 ? 9.442 -11.035 0.457 1.00 95.94 398 CYS A N 1
ATOM 3006 C CA . CYS A 1 398 ? 9.052 -12.237 -0.293 1.00 95.94 398 CYS A CA 1
ATOM 3007 C C . CYS A 1 398 ? 7.990 -11.934 -1.356 1.00 95.94 398 CYS A C 1
ATOM 3009 O O . CYS A 1 398 ? 8.137 -12.324 -2.516 1.00 95.94 398 CYS A O 1
ATOM 3011 N N . GLY A 1 399 ? 6.946 -11.199 -0.968 1.00 96.50 399 GLY A N 1
ATOM 3012 C CA . GLY A 1 399 ? 5.893 -10.754 -1.868 1.00 96.50 399 GLY A CA 1
ATOM 3013 C C . GLY A 1 399 ? 6.428 -9.875 -2.998 1.00 96.50 399 GLY A C 1
ATOM 3014 O O . GLY A 1 399 ? 6.075 -10.092 -4.155 1.00 96.50 399 GLY A O 1
ATOM 3015 N N . ALA A 1 400 ? 7.336 -8.943 -2.700 1.00 97.50 400 ALA A N 1
ATOM 3016 C CA . ALA A 1 400 ? 7.962 -8.068 -3.689 1.00 97.50 400 ALA A CA 1
ATOM 3017 C C . ALA A 1 400 ? 8.754 -8.855 -4.747 1.00 97.50 400 ALA A C 1
ATOM 3019 O O . ALA A 1 400 ? 8.604 -8.605 -5.941 1.00 97.50 400 ALA A O 1
ATOM 3020 N N . TYR A 1 401 ? 9.558 -9.840 -4.333 1.00 97.62 401 TYR A N 1
ATOM 3021 C CA . TYR A 1 401 ? 10.342 -10.677 -5.250 1.00 97.62 401 TYR A CA 1
ATOM 3022 C C . TYR A 1 401 ? 9.463 -11.611 -6.093 1.00 97.62 401 TYR A C 1
ATOM 3024 O O . TYR A 1 401 ? 9.668 -11.727 -7.305 1.00 97.62 401 TYR A O 1
ATOM 3032 N N . ALA A 1 402 ? 8.466 -12.253 -5.477 1.00 96.81 402 ALA A N 1
ATOM 3033 C CA . ALA A 1 402 ? 7.514 -13.101 -6.190 1.00 96.81 402 ALA A CA 1
ATOM 3034 C C . ALA A 1 402 ? 6.684 -12.284 -7.195 1.00 96.81 402 ALA A C 1
ATOM 3036 O O . ALA A 1 402 ? 6.543 -12.667 -8.359 1.00 96.81 402 ALA A O 1
ATOM 3037 N N . GLY A 1 403 ? 6.200 -11.120 -6.761 1.00 96.50 403 GLY A N 1
ATOM 3038 C CA . GLY A 1 403 ? 5.454 -10.174 -7.577 1.00 96.50 403 GLY A CA 1
ATOM 3039 C C . GLY A 1 403 ? 6.280 -9.585 -8.718 1.00 96.50 403 GLY A C 1
ATOM 3040 O O . GLY A 1 403 ? 5.775 -9.487 -9.833 1.00 96.50 403 GLY A O 1
ATOM 3041 N N . TYR A 1 404 ? 7.561 -9.273 -8.495 1.00 96.94 404 TYR A N 1
ATOM 3042 C CA . TYR A 1 404 ? 8.485 -8.839 -9.548 1.00 96.94 404 TYR A CA 1
ATOM 3043 C C . TYR A 1 404 ? 8.599 -9.888 -10.658 1.00 96.94 404 TYR A C 1
ATOM 3045 O O . TYR A 1 404 ? 8.433 -9.570 -11.835 1.00 96.94 404 TYR A O 1
ATOM 3053 N N . ALA A 1 405 ? 8.854 -11.151 -10.298 1.00 95.94 405 ALA A N 1
ATOM 3054 C CA . ALA A 1 405 ? 9.016 -12.224 -11.275 1.00 95.94 405 ALA A CA 1
ATOM 3055 C C . ALA A 1 405 ? 7.716 -12.502 -12.045 1.00 95.94 405 ALA A C 1
ATOM 3057 O O . ALA A 1 405 ? 7.733 -12.563 -13.276 1.00 95.94 405 ALA A O 1
ATOM 3058 N N . ALA A 1 406 ? 6.588 -12.611 -11.337 1.00 95.31 406 ALA A N 1
ATOM 3059 C CA . ALA A 1 406 ? 5.280 -12.819 -11.952 1.00 95.31 406 ALA A CA 1
ATOM 3060 C C . ALA A 1 406 ? 4.881 -11.636 -12.847 1.00 95.31 406 ALA A C 1
ATOM 3062 O O . ALA A 1 406 ? 4.509 -11.828 -14.003 1.00 95.31 406 ALA A O 1
ATOM 3063 N N . GLY A 1 407 ? 5.020 -10.408 -12.347 1.00 93.00 407 GLY A N 1
ATOM 3064 C CA . GLY A 1 407 ? 4.698 -9.182 -13.069 1.00 93.00 407 GLY A CA 1
ATOM 3065 C C . GLY A 1 407 ? 5.558 -8.985 -14.314 1.00 93.00 407 GLY A C 1
ATOM 3066 O O . GLY A 1 407 ? 5.028 -8.661 -15.376 1.00 93.00 407 GLY A O 1
ATOM 3067 N N . LYS A 1 408 ? 6.865 -9.266 -14.230 1.00 92.94 408 LYS A N 1
ATOM 3068 C CA . LYS A 1 408 ? 7.771 -9.217 -15.385 1.00 92.94 408 LYS A CA 1
ATOM 3069 C C . LYS A 1 408 ? 7.355 -10.210 -16.475 1.00 92.94 408 LYS A C 1
ATOM 3071 O O . LYS A 1 408 ? 7.318 -9.848 -17.650 1.00 92.94 408 LYS A O 1
ATOM 3076 N N . LEU A 1 409 ? 7.014 -11.447 -16.100 1.00 91.25 409 LEU A N 1
ATOM 3077 C CA . LEU A 1 409 ? 6.559 -12.475 -17.045 1.00 91.25 409 LEU A CA 1
ATOM 3078 C C . LEU A 1 409 ? 5.208 -12.113 -17.676 1.00 91.25 409 LEU A C 1
ATOM 3080 O O . LEU A 1 409 ? 5.054 -12.199 -18.894 1.00 91.25 409 LEU A O 1
ATOM 3084 N N . LEU A 1 410 ? 4.241 -11.669 -16.870 1.00 89.06 410 LEU A N 1
ATOM 3085 C CA . LEU A 1 410 ? 2.914 -11.276 -17.348 1.00 89.06 410 LEU A CA 1
ATOM 3086 C C . LEU A 1 410 ? 2.983 -10.053 -18.270 1.00 89.06 410 LEU A C 1
ATOM 3088 O O . LEU A 1 410 ? 2.395 -10.078 -19.352 1.00 89.06 410 LEU A O 1
ATOM 3092 N N . GLY A 1 411 ? 3.736 -9.020 -17.886 1.00 84.62 411 GLY A N 1
ATOM 3093 C CA . GLY A 1 411 ? 3.947 -7.813 -18.689 1.00 84.62 411 GLY A CA 1
ATOM 3094 C C . GLY A 1 411 ? 4.694 -8.083 -19.996 1.00 84.62 411 GLY A C 1
ATOM 3095 O O . GLY A 1 411 ? 4.336 -7.536 -21.037 1.00 84.62 411 GLY A O 1
ATOM 3096 N N . GLY A 1 412 ? 5.688 -8.976 -19.970 1.00 81.19 412 GLY A N 1
ATOM 3097 C CA . GLY A 1 412 ? 6.493 -9.311 -21.146 1.00 81.19 412 GLY A CA 1
ATOM 3098 C C . GLY A 1 412 ? 5.848 -10.265 -22.142 1.00 81.19 412 GLY A C 1
ATOM 3099 O O . GLY A 1 412 ? 6.106 -10.154 -23.340 1.00 81.19 412 GLY A O 1
ATOM 3100 N N . ILE A 1 413 ? 5.024 -11.203 -21.670 1.00 82.38 413 ILE A N 1
ATOM 3101 C CA . ILE A 1 413 ? 4.494 -12.293 -22.504 1.00 82.38 413 ILE A CA 1
ATOM 3102 C C . ILE A 1 413 ? 2.999 -12.108 -22.784 1.00 82.38 413 ILE A C 1
ATOM 3104 O O . ILE A 1 413 ? 2.571 -12.213 -23.930 1.00 82.38 413 ILE A O 1
ATOM 3108 N N . VAL A 1 414 ? 2.194 -11.837 -21.754 1.00 81.75 414 VAL A N 1
ATOM 3109 C CA . VAL A 1 414 ? 0.720 -11.930 -21.826 1.00 81.75 414 VAL A CA 1
ATOM 3110 C C . VAL A 1 414 ? 0.063 -10.582 -22.125 1.00 81.75 414 VAL A C 1
ATOM 3112 O O . VAL A 1 414 ? -0.942 -10.497 -22.842 1.00 81.75 414 VAL A O 1
ATOM 3115 N N . LEU A 1 415 ? 0.611 -9.519 -21.544 1.00 80.00 415 LEU A N 1
ATOM 3116 C CA . LEU A 1 415 ? 0.033 -8.178 -21.573 1.00 80.00 415 LEU A CA 1
ATOM 3117 C C . LEU A 1 415 ? 0.796 -7.221 -22.490 1.00 80.00 415 LEU A C 1
ATOM 3119 O O . LEU A 1 415 ? 0.382 -6.076 -22.635 1.00 80.00 415 LEU A O 1
ATOM 3123 N N . ARG A 1 416 ? 1.856 -7.691 -23.158 1.00 81.56 416 ARG A N 1
ATOM 3124 C CA . ARG A 1 416 ? 2.737 -6.855 -23.975 1.00 81.56 416 ARG A CA 1
ATOM 3125 C C . ARG A 1 416 ? 1.953 -6.034 -25.002 1.00 81.56 416 ARG A C 1
ATOM 3127 O O . ARG A 1 416 ? 1.284 -6.588 -25.871 1.00 81.56 416 ARG A O 1
ATOM 3134 N N . GLY A 1 417 ? 2.063 -4.711 -24.912 1.00 74.62 417 GLY A N 1
ATOM 3135 C CA . GLY A 1 417 ? 1.417 -3.772 -25.830 1.00 74.62 417 GLY A CA 1
ATOM 3136 C C . GLY A 1 417 ? -0.033 -3.412 -25.519 1.00 74.62 417 GLY A C 1
ATOM 3137 O O . GLY A 1 417 ? -0.586 -2.567 -26.217 1.00 74.62 417 GLY A O 1
ATOM 3138 N N . LYS A 1 418 ? -0.650 -3.997 -24.486 1.00 78.12 418 LYS A N 1
ATOM 3139 C CA . LYS A 1 418 ? -2.001 -3.617 -24.052 1.00 78.12 418 LYS A CA 1
ATOM 3140 C C . LYS A 1 418 ? -1.930 -2.383 -23.156 1.00 78.12 418 LYS A C 1
ATOM 3142 O O . LYS A 1 418 ? -1.109 -2.332 -22.246 1.00 78.12 418 LYS A O 1
ATOM 3147 N N . THR A 1 419 ? -2.798 -1.409 -23.392 1.00 74.50 419 THR A N 1
ATOM 3148 C CA . THR A 1 419 ? -2.974 -0.238 -22.524 1.00 74.50 419 THR A CA 1
ATOM 3149 C C . THR A 1 419 ? -4.176 -0.452 -21.617 1.00 74.50 419 THR A C 1
ATOM 3151 O O . THR A 1 419 ? -5.226 -0.897 -22.083 1.00 74.50 419 THR A O 1
ATOM 3154 N N . PHE A 1 420 ? -4.044 -0.114 -20.338 1.00 68.56 420 PHE A N 1
ATOM 3155 C CA . PHE A 1 420 ? -5.161 -0.117 -19.400 1.00 68.56 420 PHE A CA 1
ATOM 3156 C C . PHE A 1 420 ? -5.866 1.239 -19.489 1.00 68.56 420 PHE A C 1
ATOM 3158 O O . PHE A 1 420 ? -5.586 2.152 -18.721 1.00 68.56 420 PHE A O 1
ATOM 3165 N N . ALA A 1 421 ? -6.726 1.403 -20.493 1.00 59.22 421 ALA A N 1
ATOM 3166 C CA . ALA A 1 421 ? -7.641 2.536 -20.532 1.00 59.22 421 ALA A CA 1
ATOM 3167 C C . ALA A 1 421 ? -8.831 2.200 -19.626 1.00 59.22 421 ALA A C 1
ATOM 3169 O O . ALA A 1 421 ? -9.546 1.231 -19.878 1.00 59.22 421 ALA A O 1
ATOM 3170 N N . PHE A 1 422 ? -8.987 2.953 -18.540 1.00 54.84 422 PHE A N 1
ATOM 3171 C CA . PHE A 1 422 ? -10.235 2.986 -17.790 1.00 54.84 422 PHE A CA 1
ATOM 3172 C C . PHE A 1 422 ? -11.106 4.043 -18.478 1.00 54.84 422 PHE A C 1
ATOM 3174 O O . PHE A 1 422 ? -10.750 5.221 -18.434 1.00 54.84 422 PHE A O 1
ATOM 3181 N N . ASP A 1 423 ? -12.139 3.593 -19.197 1.00 38.47 423 ASP A N 1
ATOM 3182 C CA . ASP A 1 423 ? -13.139 4.464 -19.838 1.00 38.47 423 ASP A CA 1
ATOM 3183 C C . ASP A 1 423 ? -13.984 5.229 -18.808 1.00 38.47 423 ASP A C 1
ATOM 3185 O O . ASP A 1 423 ? -14.296 4.645 -17.738 1.00 38.47 423 ASP A O 1
#

Sequence (423 aa):
MTERQGMVDPAIFEQLQARVDQDSSVREIFTILYGGYLGGFVSEGSDTKPGRLLTIEEVGSIMNVPVNLKDKDAFHITIEEYLQALISLIEELARLARNSVTLGDYTRPMQISQFIKDVHAGFQILNLKNDSLRRRSDAIKYKVRHPVRESIFTRFEEPAGSAAKATSVAFPQSSSAPASSSKPIETLNTDIARIYTHIHPILVVSIFAVQFNGIVADPVPSLFNALVPLSVLQVVYAILCLPAAGSSSKSSGGARRKGASGKAEAGIGSKVSVGASIRSLSTLLTFSQTAVLSLILSTIAGVPLVSVILVLFGAPLTTHLGHTVLCAAHIAYLAAVPAIYAFGVDGAKWRELVALMVPADEVFGAAIGTLFGAWAGAVPIPLDWDREWQKWPVTIVCGAYAGYAAGKLLGGIVLRGKTFAFD

InterPro domains:
  IPR002848 Translin family [PF01997] (29-145)
  IPR002848 Translin family [PTHR10741] (50-145)
  IPR009580 GPI biosynthesis protein Pig-F [PF06699] (199-411)
  IPR016069 Translin, C-terminal [G3DSA:1.20.58.200] (75-153)
  IPR033956 Translin [cd14819] (29-144)
  IPR036081 Translin superfamily [SSF74784] (29-145)

Organism: NCBI:txid420778

Foldseek 3Di:
DDPPPDVDDVVVVVVVVVVVVLVVLLVLLLVVQLCVLCQPLDDPPDDRDHLDGDDLVSSCVSVVAAADDDPDPDDHHYPVSNLSSVLVNLVVLLVVLLVCVVVVNLPSLVSSLVSLVVVLVVVVVDPDPDPVSVVSSVCCVPNRNVSSVCSNVVVPVPDPPPDDDDDDDDDPDPDDDPDDPPAAFAWDPAPQQVVLLQVLLVVLLVLCVVLLVVCLVPVLVSLVVSLVVLLVSLLVNLLRTGDFPPDPPPPPPDPPDDDDDDDDDDDDDDDPPPPPPDPPPVSSVVSSVLLVVQLVCLLPPQLVVQLVVVVVVPDDDPPPSSLSSSLSSLLSSQQRSNVCRHNPPDPVVVVCLVVQQRQFALNSLLNVLLVVQLVVLLVLQVVCPVGSCSDPPNSSSSRNSVRNSVSNCCSHPPRRRPGPDDD

Secondary structure (DSSP, 8-state):
------SS-HHHHHHHHHHHHHHHHHHHHHHHHHHHHTT-S--TT----TTPPPPHHHHHHHHT--BS-SSS-S--B-HHHHHHHHHHHHHHHHHHHHHHHHTT--HHHHHHHHHHHHHHHHHHHS----HHHHHHHHHHHHHTHHHHHHHHHHHHTS-TT-SS-------------S---PPP-----SHHHHHHHHHHHHHHHHHHHHHHHHHHH-HHHHHHHHHHHHHHHHHHHHHHHSPPTT-------------------------------PPPHHHHHHHHHHHHHHHHHIIIIIHHHHHHHHHHTT--SSS-HHHHHHHHHHHHHHHHHHHHHHHTT-HHHHHHHHTT-SPP-HHHHHHHHHHHHHHHTTTTTTT--S-GGGSTTHHHHHHHHHHHHHHHHIIIIISTT------

Radius of gyration: 32.82 Å; chains: 1; bounding box: 82×55×111 Å

pLDDT: mean 78.32, std 20.64, range [22.5, 97.62]